Protein AF-0000000082410542 (afdb_homodimer)

Solvent-accessible surface area (backbone atoms only — not comparable to full-atom values): 35524 Å² total; per-residue (Å²): 133,80,78,77,74,71,72,78,77,50,58,41,54,54,79,38,50,44,54,66,67,39,52,53,50,19,47,65,64,25,47,67,44,37,60,67,6,55,50,92,44,52,48,86,69,91,81,57,65,38,27,36,35,45,64,76,77,90,69,87,48,39,26,37,27,37,19,44,38,51,34,60,54,48,47,59,55,29,55,73,66,73,50,50,46,46,60,18,23,29,32,39,22,56,17,42,33,24,29,33,26,37,51,20,49,50,51,32,33,34,35,39,38,40,23,10,40,78,47,33,68,57,53,21,30,31,45,41,12,33,20,52,26,22,49,70,46,63,18,16,50,55,49,56,35,80,44,66,29,53,93,75,38,56,63,81,42,64,51,53,35,36,36,29,37,19,42,27,48,56,92,62,55,32,34,28,88,56,59,50,74,59,22,32,31,33,36,28,54,38,51,56,60,40,62,30,44,38,48,38,49,43,44,29,44,44,62,71,62,56,52,55,49,82,39,75,35,77,86,72,76,41,27,46,41,59,56,68,60,32,48,29,67,69,51,35,52,61,50,54,52,44,49,76,74,34,61,55,20,28,40,31,54,28,39,68,44,0,48,42,55,36,44,28,74,48,42,38,85,45,32,20,36,47,30,42,33,60,66,49,58,55,55,59,67,58,53,49,45,30,62,74,22,49,32,52,68,70,57,48,44,35,32,26,30,70,37,36,35,35,35,39,33,28,41,58,91,32,47,68,59,47,53,49,54,38,46,77,68,73,40,58,65,50,73,34,35,36,29,34,72,36,93,43,73,83,49,70,30,32,46,77,41,86,54,44,49,97,108,133,79,77,78,73,70,72,79,77,50,57,41,52,54,80,38,50,45,54,66,67,39,52,52,50,17,46,65,65,25,47,68,45,38,60,68,6,54,51,91,44,52,46,85,68,91,83,57,64,37,28,36,34,47,65,75,75,89,68,87,48,40,25,38,27,37,19,46,37,50,34,59,54,48,47,57,56,29,55,74,65,72,51,49,47,46,58,18,22,29,34,39,21,55,15,42,33,24,30,33,26,37,52,19,47,50,52,33,33,35,34,39,39,41,25,9,40,76,46,33,69,57,52,21,30,32,45,42,11,33,18,50,25,22,49,70,48,64,18,17,50,55,49,57,36,80,43,66,29,54,92,77,38,56,62,83,41,64,50,53,36,35,37,29,36,20,43,25,48,58,92,64,54,32,33,30,89,57,60,50,76,59,22,31,30,31,35,29,55,39,50,55,60,39,64,32,45,37,49,35,48,43,42,30,45,44,62,71,63,54,52,54,50,82,39,75,34,80,85,72,76,39,28,45,43,59,56,68,59,31,47,27,68,70,49,36,51,61,52,52,51,45,48,73,73,35,61,55,20,29,39,30,56,29,38,67,44,0,50,41,55,37,43,27,73,47,42,37,86,44,31,20,35,49,30,42,33,58,68,50,58,56,54,58,67,59,53,48,45,30,63,75,22,48,31,51,67,72,56,50,43,35,33,27,28,68,36,34,35,34,36,38,33,27,40,60,92,33,48,68,59,47,54,49,54,38,46,76,68,71,40,58,65,50,76,34,35,37,29,35,73,36,93,42,71,82,47,70,30,32,46,77,42,85,54,46,50,95,107

Secondary structure (DSSP, 8-state):
------------TTTTT--HHHHHHHHHHHHHHHHHS--TTEES-TTSSSEEEE--S--SSEEEEEEEEE-TTHHHHHHHHT--SSHHHHHHHHHHHHHGGGTPEEEEEEEEEEESS--HHHHHHHHHHHHHHHHHHT-EEEEEEEEE-TTTS-TT-EEEEEEEEEEEEGGG--SGGG--TT-EEEEEE-SSSTTS-HHHHHIIIIIIS---TTSEETTTTEEHHHHHTPPPPP-HHHHHHHHHHS-EEEEEE--TTHHHHHHHTTSPTTEEEEEEGGG----HHHHHHHHHHT--HHHHHHHS-TTEEEEEEE-GGGHHHHHHHHHHTT--EEEEEEEEE-SSTTS-SEEEES--TT-/--------PPP-TTTTT--HHHHHHHHHHHHHHHHHS--TTEES-TTSSSEEEE--S--SSEEEEEEEEE-TTHHHHHHHHT--SSHHHHHHHHHHHHHGGGTPEEEEEEEEEEESS--HHHHHHHHHHHHHHHHHHT-EEEEEEEEE-BTTB-TT-EEEEEEEEEEEEGGG--SGGG--TT-EEEEEE-SSSTTS-HHHHHIIIIIIS---TTSEETTTTEEHHHHHTPPPP--HHHHHHHHHHS-EEEEEE--TTHHHHHHHTTSPTTEEEEEEGGG----HHHHHHHHHHT--HHHHHHHS-TTEEEEEEE-GGGHHHHHHHHHHTT--EEEEEEEEE-SSTTS-SEEEES--TT-

Sequence (718 aa):
MTEDSHRTAGASYAAAGVDIAAGDRAVELFAPLAKKASRPEVMGGLGGFAGLFSLKGDYKEPLLAASTDGVGTKLAVAQAMDKHDTVGLDLVAMVVDDLVVCGAEPLFLQDYIAVGRVIPERVAELVSGIAEGCIQAGCALLGGETAEHPGIMADGDYDLSATGVGVVEAEKLLGPDRVRPGDVVIAMGSSGLHSNGYSLARKVLLEIDRMNLSAHVDEFGRTLGEELLEPTKIYAKDCLALAAETDVRTFCHVTGGGLANNLARVMPKGLVAELDRGTWSPAPVFAMIAQRGRVERAEMEQTFNMGVGMVAVVAPEDVDRALAVLTARHIDCWTLGSVKKASDAAAERAFLAGDHPRFMTEDSHRTAGASYAAAGVDIAAGDRAVELFAPLAKKASRPEVMGGLGGFAGLFSLKGDYKEPLLAASTDGVGTKLAVAQAMDKHDTVGLDLVAMVVDDLVVCGAEPLFLQDYIAVGRVIPERVAELVSGIAEGCIQAGCALLGGETAEHPGIMADGDYDLSATGVGVVEAEKLLGPDRVRPGDVVIAMGSSGLHSNGYSLARKVLLEIDRMNLSAHVDEFGRTLGEELLEPTKIYAKDCLALAAETDVRTFCHVTGGGLANNLARVMPKGLVAELDRGTWSPAPVFAMIAQRGRVERAEMEQTFNMGVGMVAVVAPEDVDRALAVLTARHIDCWTLGSVKKASDAAAERAFLAGDHPRF

Organism: Rhodococcus erythropolis (NCBI:txid1833)

Foldseek 3Di:
DPPPCPVVDDDDPVNVADDVVLVVLLCVLQQVLQVLQDDPQWDDGADDPFTGGHPDDDAPAKDKDKFKDWLPCLVVLCLVVVHAQASLLLQLQVTLVVQCQFPWQWAEKEKEKEAQHRDSVNSNSNSNNVSVNSVVSVYHHRYYDYHHDHPPHDHSDMIMMMMIMTIDHPVLTAFQVQDDAFWFKKFWWWLAQRRWDVVLLCCQQCPQVNDDQQDDDPLVNHGNSCSSSRHTDRCNVLSNQLSVFFAWRGKFFAHAQADQRRVLRRHDFQKAWEFELAWAQFGVSLVSSCVRVVNDPVRSRNTGNSTTGMMTTGHPVCVVVSVVSCVVVVTDMDTTTGMHGDPDRPDRRYDYDDHHDPD/DPPPCPVVDDDDPVNVADDVPLVVLLCVLQQVLQVLQDDPQWDDGPDDPFTGGHPDDDAPAKDKDKFKDWLPCLVVLCLVVVHAQASLLLQLQVTLVVRCQFPWQWAEKEKEKEAQHRDSVNSNSNSNNVSVNSVVSVYHHRYYDYHHDHPPHDHSDMIMMMMIMTIDHPVLTAFQVQDDAFWFKKFWWWLAQRRWDVVLLCCQQCPQVVDDQQDDDPLVNHGNSCSSSRHTDRCNVLSNQLSVFFAWRGKFFAHAQADQRRVLRRHDFQKAWEFELAWAQFGVSLVSSCVRVVNDPVRSRNTGNRTTGMMTTGHPVCVVVSVVSCVVVVTDMDTTTGMHGDPDRPDRRYDYDDHHPPD

Structure (mmCIF, N/CA/C/O backbone):
data_AF-0000000082410542-model_v1
#
loop_
_entity.id
_entity.type
_entity.pdbx_description
1 polymer 'Phosphoribosylformylglycinamidine cyclo-ligase'
#
loop_
_atom_site.group_PDB
_atom_site.id
_atom_site.type_symbol
_atom_site.label_atom_id
_atom_site.label_alt_id
_atom_site.label_comp_id
_atom_site.label_asym_id
_atom_site.label_entity_id
_atom_site.label_seq_id
_atom_site.pdbx_PDB_ins_code
_atom_site.Cartn_x
_atom_site.Cartn_y
_atom_site.Cartn_z
_atom_site.occupancy
_atom_site.B_iso_or_equiv
_atom_site.auth_seq_id
_atom_site.auth_comp_id
_atom_site.auth_asym_id
_atom_site.auth_atom_id
_atom_site.pdbx_PDB_model_num
ATOM 1 N N . MET A 1 1 ? -38.719 19.484 41.094 1 28.86 1 MET A N 1
ATOM 2 C CA . MET A 1 1 ? -38.406 20.016 39.781 1 28.86 1 MET A CA 1
ATOM 3 C C . MET A 1 1 ? -36.938 19.766 39.406 1 28.86 1 MET A C 1
ATOM 5 O O . MET A 1 1 ? -36.062 20.562 39.719 1 28.86 1 MET A O 1
ATOM 9 N N . THR A 1 2 ? -36.375 18.625 39.656 1 34.03 2 THR A N 1
ATOM 10 C CA . THR A 1 2 ? -35 18.156 39.531 1 34.03 2 THR A CA 1
ATOM 11 C C . THR A 1 2 ? -34.5 18.312 38.094 1 34.03 2 THR A C 1
ATOM 13 O O . THR A 1 2 ? -35.125 17.812 37.156 1 34.03 2 THR A O 1
ATOM 16 N N . GLU A 1 3 ? -33.969 19.562 37.781 1 33.28 3 GLU A N 1
ATOM 17 C CA . GLU A 1 3 ? -33.438 19.953 36.469 1 33.28 3 GLU A CA 1
ATOM 18 C C . GLU A 1 3 ? -32.469 18.891 35.938 1 33.28 3 GLU A C 1
ATOM 20 O O . GLU A 1 3 ? -31.516 18.516 36.625 1 33.28 3 GLU A O 1
ATOM 25 N N . ASP A 1 4 ? -33 17.844 35.312 1 32.81 4 ASP A N 1
ATOM 26 C CA . ASP A 1 4 ? -32.312 16.812 34.562 1 32.81 4 ASP A CA 1
ATOM 27 C C . ASP A 1 4 ? -31.172 17.406 33.719 1 32.81 4 ASP A C 1
ATOM 29 O O . ASP A 1 4 ? -31.422 18.078 32.719 1 32.81 4 ASP A O 1
ATOM 33 N N . SER A 1 5 ? -30.266 18.078 34.344 1 33.88 5 SER A N 1
ATOM 34 C CA . SER A 1 5 ? -29.047 18.625 33.75 1 33.88 5 SER A CA 1
ATOM 35 C C . SER A 1 5 ? -28.375 17.609 32.812 1 33.88 5 SER A C 1
ATOM 37 O O . SER A 1 5 ? -27.594 16.781 33.281 1 33.88 5 SER A O 1
ATOM 39 N N . HIS A 1 6 ? -29.141 16.875 32.031 1 35.44 6 HIS A N 1
ATOM 40 C CA . HIS A 1 6 ? -28.562 16.062 30.969 1 35.44 6 HIS A CA 1
ATOM 41 C C . HIS A 1 6 ? -27.469 16.828 30.234 1 35.44 6 HIS A C 1
ATOM 43 O O . HIS A 1 6 ? -27.766 17.688 29.391 1 35.44 6 HIS A O 1
ATOM 49 N N . ARG A 1 7 ? -26.5 17.172 30.828 1 42.97 7 ARG A N 1
ATOM 50 C CA . ARG A 1 7 ? -25.328 17.75 30.188 1 42.97 7 ARG A CA 1
ATOM 51 C C . ARG A 1 7 ? -25 17.031 28.891 1 42.97 7 ARG A C 1
ATOM 53 O O . ARG A 1 7 ? -24.562 15.875 28.906 1 42.97 7 ARG A O 1
ATOM 60 N N . THR A 1 8 ? -25.703 17.094 27.766 1 48.12 8 THR A N 1
ATOM 61 C CA . THR A 1 8 ? -25.469 16.5 26.453 1 48.12 8 THR A CA 1
ATOM 62 C C . THR A 1 8 ? -23.984 16.578 26.078 1 48.12 8 THR A C 1
ATOM 64 O O . THR A 1 8 ? -23.438 17.672 25.922 1 48.12 8 THR A O 1
ATOM 67 N N . ALA A 1 9 ? -23.172 15.625 26.375 1 61.03 9 ALA A N 1
ATOM 68 C CA . ALA A 1 9 ? -21.734 15.469 26.156 1 61.03 9 ALA A CA 1
ATOM 69 C C . ALA A 1 9 ? -21.359 15.852 24.719 1 61.03 9 ALA A C 1
ATOM 71 O O . ALA A 1 9 ? -22.031 15.461 23.766 1 61.03 9 ALA A O 1
ATOM 72 N N . GLY A 1 10 ? -20.484 16.891 24.391 1 73.88 10 GLY A N 1
ATOM 73 C CA . GLY A 1 10 ? -19.953 17.344 23.125 1 73.88 10 GLY A CA 1
ATOM 74 C C . GLY A 1 10 ? -19.469 16.219 22.234 1 73.88 10 GLY A C 1
ATOM 75 O O . GLY A 1 10 ? -19.203 15.109 22.719 1 73.88 10 GLY A O 1
ATOM 76 N N . ALA A 1 11 ? -19.5 16.422 20.828 1 82.31 11 ALA A N 1
ATOM 77 C CA . ALA A 1 11 ? -19.047 15.438 19.859 1 82.31 11 ALA A CA 1
ATOM 78 C C . ALA A 1 11 ? -17.562 15.125 20.031 1 82.31 11 ALA A C 1
ATOM 80 O O . ALA A 1 11 ? -16.797 15.969 20.484 1 82.31 11 ALA A O 1
ATOM 81 N N . SER A 1 12 ? -17.25 13.859 19.938 1 80.12 12 SER A N 1
ATOM 82 C CA . SER A 1 12 ? -15.859 13.406 20.031 1 80.12 12 SER A CA 1
ATOM 83 C C . SER A 1 12 ? -15.523 12.43 18.906 1 80.12 12 SER A C 1
ATOM 85 O O . SER A 1 12 ? -16.422 11.867 18.281 1 80.12 12 SER A O 1
ATOM 87 N N . TYR A 1 13 ? -14.25 12.359 18.703 1 81.06 13 TYR A N 1
ATOM 88 C CA . TYR A 1 13 ? -13.75 11.43 17.703 1 81.06 13 TYR A CA 1
ATOM 89 C C . TYR A 1 13 ? -14.172 10 18.016 1 81.06 13 TYR A C 1
ATOM 91 O O . TYR A 1 13 ? -14.57 9.258 17.109 1 81.06 13 TYR A O 1
ATOM 99 N N . ALA A 1 14 ? -14.109 9.586 19.203 1 78.75 14 ALA A N 1
ATOM 100 C CA . ALA A 1 14 ? -14.547 8.266 19.656 1 78.75 14 ALA A CA 1
ATOM 101 C C . ALA A 1 14 ? -16.031 8.062 19.375 1 78.75 14 ALA A C 1
ATOM 103 O O . ALA A 1 14 ? -16.438 7.035 18.844 1 78.75 14 ALA A O 1
ATOM 104 N N . ALA A 1 15 ? -16.75 9.094 19.703 1 78.19 15 ALA A N 1
ATOM 105 C CA . ALA A 1 15 ? -18.188 9.016 19.484 1 78.19 15 ALA A CA 1
ATOM 106 C C . ALA A 1 15 ? -18.531 9 18 1 78.19 15 ALA A C 1
ATOM 108 O O . ALA A 1 15 ? -19.609 8.539 17.609 1 78.19 15 ALA A O 1
ATOM 109 N N . ALA A 1 16 ? -17.562 9.461 17.297 1 80.5 16 ALA A N 1
ATOM 110 C CA . ALA A 1 16 ? -17.766 9.477 15.859 1 80.5 16 ALA A CA 1
ATOM 111 C C . ALA A 1 16 ? -17.312 8.156 15.234 1 80.5 16 ALA A C 1
ATOM 113 O O . ALA A 1 16 ? -17.359 7.996 14.008 1 80.5 16 ALA A O 1
ATOM 114 N N . GLY A 1 17 ? -16.859 7.234 16.016 1 79 17 GLY A N 1
ATOM 115 C CA . GLY A 1 17 ? -16.656 5.883 15.516 1 79 17 GLY A CA 1
ATOM 116 C C . GLY A 1 17 ? -15.188 5.484 15.461 1 79 17 GLY A C 1
ATOM 117 O O . GLY A 1 17 ? -14.859 4.363 15.07 1 79 17 GLY A O 1
ATOM 118 N N . VAL A 1 18 ? -14.336 6.367 15.789 1 80.38 18 VAL A N 1
ATOM 119 C CA . VAL A 1 18 ? -12.914 6.039 15.75 1 80.38 18 VAL A CA 1
ATOM 120 C C . VAL A 1 18 ? -12.391 5.809 17.172 1 80.38 18 VAL A C 1
ATOM 122 O O . VAL A 1 18 ? -12.5 6.691 18.016 1 80.38 18 VAL A O 1
ATOM 125 N N . ASP A 1 19 ? -11.875 4.641 17.406 1 80.62 19 ASP A N 1
ATOM 126 C CA . ASP A 1 19 ? -11.422 4.254 18.734 1 80.62 19 ASP A CA 1
ATOM 127 C C . ASP A 1 19 ? -9.898 4.23 18.812 1 80.62 19 ASP A C 1
ATOM 129 O O . ASP A 1 19 ? -9.273 3.195 18.562 1 80.62 19 ASP A O 1
ATOM 133 N N . ILE A 1 20 ? -9.344 5.301 19.156 1 78.75 20 ILE A N 1
ATOM 134 C CA . ILE A 1 20 ? -7.895 5.461 19.219 1 78.75 20 ILE A CA 1
ATOM 135 C C . ILE A 1 20 ? -7.309 4.461 20.219 1 78.75 20 ILE A C 1
ATOM 137 O O . ILE A 1 20 ? -6.266 3.859 19.969 1 78.75 20 ILE A O 1
ATOM 141 N N . ALA A 1 21 ? -8.023 4.23 21.328 1 81.19 21 ALA A N 1
ATOM 142 C CA . ALA A 1 21 ? -7.555 3.299 22.344 1 81.19 21 ALA A CA 1
ATOM 143 C C . ALA A 1 21 ? -7.492 1.874 21.797 1 81.19 21 ALA A C 1
ATOM 145 O O . ALA A 1 21 ? -6.562 1.125 22.109 1 81.19 21 ALA A O 1
ATOM 146 N N . ALA A 1 22 ? -8.469 1.545 21.094 1 86.5 22 ALA A N 1
ATOM 147 C CA . ALA A 1 22 ? -8.477 0.222 20.469 1 86.5 22 ALA A CA 1
ATOM 148 C C . ALA A 1 22 ? -7.305 0.068 19.5 1 86.5 22 ALA A C 1
ATOM 150 O O . ALA A 1 22 ? -6.691 -0.998 19.422 1 86.5 22 ALA A O 1
ATOM 151 N N . GLY A 1 23 ? -7.016 1.086 18.781 1 85.62 23 GLY A N 1
ATOM 152 C CA . GLY A 1 23 ? -5.863 1.079 17.891 1 85.62 23 GLY A CA 1
ATOM 153 C C . GLY A 1 23 ? -4.547 0.885 18.625 1 85.62 23 GLY A C 1
ATOM 154 O O . GLY A 1 23 ? -3.707 0.089 18.203 1 85.62 23 GLY A O 1
ATOM 155 N N . ASP A 1 24 ? -4.465 1.537 19.719 1 84.88 24 ASP A N 1
ATOM 156 C CA . ASP A 1 24 ? -3.262 1.414 20.531 1 84.88 24 ASP A CA 1
ATOM 157 C C . ASP A 1 24 ? -3.123 0.002 21.094 1 84.88 24 ASP A C 1
ATOM 159 O O . ASP A 1 24 ? -2.023 -0.554 21.125 1 84.88 24 ASP A O 1
ATOM 163 N N . ARG A 1 25 ? -4.184 -0.486 21.516 1 89.81 25 ARG A N 1
ATOM 164 C CA . ARG A 1 25 ? -4.188 -1.848 22.031 1 89.81 25 ARG A CA 1
ATOM 165 C C . ARG A 1 25 ? -3.795 -2.852 20.953 1 89.81 25 ARG A C 1
ATOM 167 O O . ARG A 1 25 ? -3.068 -3.811 21.219 1 89.81 25 ARG A O 1
ATOM 174 N N . ALA A 1 26 ? -4.273 -2.639 19.797 1 90.62 26 ALA A N 1
ATOM 175 C CA . ALA A 1 26 ? -3.891 -3.502 18.688 1 90.62 26 ALA A CA 1
ATOM 176 C C . ALA A 1 26 ? -2.379 -3.494 18.484 1 90.62 26 ALA A C 1
ATOM 178 O O . ALA A 1 26 ? -1.762 -4.551 18.328 1 90.62 26 ALA A O 1
ATOM 179 N N . VAL A 1 27 ? -1.788 -2.373 18.516 1 88.38 27 VAL A N 1
ATOM 180 C CA . VAL A 1 27 ? -0.349 -2.23 18.328 1 88.38 27 VAL A CA 1
ATOM 181 C C . VAL A 1 27 ? 0.399 -2.996 19.406 1 88.38 27 VAL A C 1
ATOM 183 O O . VAL A 1 27 ? 1.383 -3.686 19.125 1 88.38 27 VAL A O 1
ATOM 186 N N . GLU A 1 28 ? -0.042 -2.91 20.562 1 91.25 28 GLU A N 1
ATOM 187 C CA . GLU A 1 28 ? 0.579 -3.623 21.672 1 91.25 28 GLU A CA 1
ATOM 188 C C . GLU A 1 28 ? 0.531 -5.133 21.453 1 91.25 28 GLU A C 1
ATOM 190 O O . GLU A 1 28 ? 1.488 -5.844 21.766 1 91.25 28 GLU A O 1
ATOM 195 N N . LEU A 1 29 ? -0.553 -5.535 20.969 1 92.19 29 LEU A N 1
ATOM 196 C CA . LEU A 1 29 ? -0.755 -6.969 20.797 1 92.19 29 LEU A CA 1
ATOM 197 C C . LEU A 1 29 ? 0.123 -7.508 19.672 1 92.19 29 LEU A C 1
ATOM 199 O O . LEU A 1 29 ? 0.689 -8.594 19.781 1 92.19 29 LEU A O 1
ATOM 203 N N . PHE A 1 30 ? 0.296 -6.73 18.609 1 91.62 30 PHE A N 1
ATOM 204 C CA . PHE A 1 30 ? 0.967 -7.34 17.469 1 91.62 30 PHE A CA 1
ATOM 205 C C . PHE A 1 30 ? 2.428 -6.91 17.406 1 91.62 30 PHE A C 1
ATOM 207 O O . PHE A 1 30 ? 3.213 -7.465 16.641 1 91.62 30 PHE A O 1
ATOM 214 N N . ALA A 1 31 ? 2.812 -5.957 18.203 1 90.06 31 ALA A N 1
ATOM 215 C CA . ALA A 1 31 ? 4.164 -5.41 18.125 1 90.06 31 ALA A CA 1
ATOM 216 C C . ALA A 1 31 ? 5.211 -6.516 18.266 1 90.06 31 ALA A C 1
ATOM 218 O O . ALA A 1 31 ? 6.168 -6.566 17.484 1 90.06 31 ALA A O 1
ATOM 219 N N . PRO A 1 32 ? 5.07 -7.453 19.188 1 91.06 32 PRO A N 1
ATOM 220 C CA . PRO A 1 32 ? 6.066 -8.523 19.297 1 91.06 32 PRO A CA 1
ATOM 221 C C . PRO A 1 32 ? 6.102 -9.422 18.062 1 91.06 32 PRO A C 1
ATOM 223 O O . PRO A 1 32 ? 7.16 -9.945 17.703 1 91.06 32 PRO A O 1
ATOM 226 N N . LEU A 1 33 ? 4.988 -9.594 17.5 1 88.19 33 LEU A N 1
ATOM 227 C CA . LEU A 1 33 ? 4.895 -10.43 16.312 1 88.19 33 LEU A CA 1
ATOM 228 C C . LEU A 1 33 ? 5.57 -9.758 15.125 1 88.19 33 LEU A C 1
ATOM 230 O O . LEU A 1 33 ? 6.309 -10.398 14.375 1 88.19 33 LEU A O 1
ATOM 234 N N . ALA A 1 34 ? 5.293 -8.508 15 1 87.62 34 ALA A N 1
ATOM 235 C CA . ALA A 1 34 ? 5.895 -7.727 13.922 1 87.62 34 ALA A CA 1
ATOM 236 C C . ALA A 1 34 ? 7.41 -7.66 14.07 1 87.62 34 ALA A C 1
ATOM 238 O O . ALA A 1 34 ? 8.141 -7.68 13.078 1 87.62 34 ALA A O 1
ATOM 239 N N . LYS A 1 35 ? 7.852 -7.66 15.258 1 91.31 35 LYS A N 1
ATOM 240 C CA . LYS A 1 35 ? 9.281 -7.547 15.539 1 91.31 35 LYS A CA 1
ATOM 241 C C . LYS A 1 35 ? 10.023 -8.797 15.086 1 91.31 35 LYS A C 1
ATOM 243 O O . LYS A 1 35 ? 11.203 -8.734 14.742 1 91.31 35 LYS A O 1
ATOM 248 N N . LYS A 1 36 ? 9.328 -9.859 15.094 1 94.31 36 LYS A N 1
ATOM 249 C CA . LYS A 1 36 ? 9.945 -11.109 14.648 1 94.31 36 LYS A CA 1
ATOM 250 C C . LYS A 1 36 ? 10.25 -11.07 13.156 1 94.31 36 LYS A C 1
ATOM 252 O O . LYS A 1 36 ? 11.188 -11.719 12.688 1 94.31 36 LYS A O 1
ATOM 257 N N . ALA A 1 37 ? 9.414 -10.383 12.469 1 96.19 37 ALA A N 1
ATOM 258 C CA . ALA A 1 37 ? 9.594 -10.258 11.031 1 96.19 37 ALA A CA 1
ATOM 259 C C . ALA A 1 37 ? 10.516 -9.094 10.688 1 96.19 37 ALA A C 1
ATOM 261 O O . ALA A 1 37 ? 10.078 -8.094 10.109 1 96.19 37 ALA A O 1
ATOM 262 N N . SER A 1 38 ? 11.75 -9.203 11.102 1 96.25 38 SER A N 1
ATOM 263 C CA . SER A 1 38 ? 12.734 -8.141 10.898 1 96.25 38 SER A CA 1
ATOM 264 C C . SER A 1 38 ? 13.977 -8.672 10.195 1 96.25 38 SER A C 1
ATOM 266 O O . SER A 1 38 ? 14.055 -9.852 9.859 1 96.25 38 SER A O 1
ATOM 268 N N . ARG A 1 39 ? 14.797 -7.77 9.797 1 96.06 39 ARG A N 1
ATOM 269 C CA . ARG A 1 39 ? 16.125 -8 9.227 1 96.06 39 ARG A CA 1
ATOM 270 C C . ARG A 1 39 ? 17.156 -7.059 9.844 1 96.06 39 ARG A C 1
ATOM 272 O O . ARG A 1 39 ? 16.797 -6.008 10.383 1 96.06 39 ARG A O 1
ATOM 279 N N . PRO A 1 40 ? 18.406 -7.43 9.812 1 95.56 40 PRO A N 1
ATOM 280 C CA . PRO A 1 40 ? 19.453 -6.57 10.391 1 95.56 40 PRO A CA 1
ATOM 281 C C . PRO A 1 40 ? 19.5 -5.188 9.75 1 95.56 40 PRO A C 1
ATOM 283 O O . PRO A 1 40 ? 19.969 -4.227 10.367 1 95.56 40 PRO A O 1
ATOM 286 N N . GLU A 1 41 ? 18.969 -5.074 8.516 1 97 41 GLU A N 1
ATOM 287 C CA . GLU A 1 41 ? 19.031 -3.826 7.758 1 97 41 GLU A CA 1
ATOM 288 C C . GLU A 1 41 ? 17.969 -2.846 8.219 1 97 41 GLU A C 1
ATOM 290 O O . GLU A 1 41 ? 18.016 -1.662 7.875 1 97 41 GLU A O 1
ATOM 295 N N . VAL A 1 42 ? 16.984 -3.346 8.969 1 96.75 42 VAL A N 1
ATOM 296 C CA . VAL A 1 42 ? 15.922 -2.475 9.469 1 96.75 42 VAL A CA 1
ATOM 297 C C . VAL A 1 42 ? 16.484 -1.55 10.547 1 96.75 42 VAL A C 1
ATOM 299 O O . VAL A 1 42 ? 17.203 -1.996 11.445 1 96.75 42 VAL A O 1
ATOM 302 N N . MET A 1 43 ? 16.172 -0.263 10.359 1 93.62 43 MET A N 1
ATOM 303 C CA . MET A 1 43 ? 16.625 0.717 11.344 1 93.62 43 MET A CA 1
ATOM 304 C C . MET A 1 43 ? 15.453 1.271 12.141 1 93.62 43 MET A C 1
ATOM 306 O O . MET A 1 43 ? 14.398 1.576 11.578 1 93.62 43 MET A O 1
ATOM 310 N N . GLY A 1 44 ? 15.695 1.472 13.367 1 80.44 44 GLY A N 1
ATOM 311 C CA . GLY A 1 44 ? 14.68 2.057 14.219 1 80.44 44 GLY A CA 1
ATOM 312 C C . GLY A 1 44 ? 13.555 1.092 14.562 1 80.44 44 GLY A C 1
ATOM 313 O O . GLY A 1 44 ? 13.734 -0.126 14.484 1 80.44 44 GLY A O 1
ATOM 314 N N . GLY A 1 45 ? 12.508 1.526 15.109 1 67.25 45 GLY A N 1
ATOM 315 C CA . GLY A 1 45 ? 11.375 0.721 15.547 1 67.25 45 GLY A CA 1
ATOM 316 C C . GLY A 1 45 ? 10.047 1.212 15.008 1 67.25 45 GLY A C 1
ATOM 317 O O . GLY A 1 45 ? 10.008 2.088 14.141 1 67.25 45 GLY A O 1
ATOM 318 N N . LEU A 1 46 ? 9.016 0.637 15.484 1 60.81 46 LEU A N 1
ATOM 319 C CA . LEU A 1 46 ? 7.633 0.963 15.164 1 60.81 46 LEU A CA 1
ATOM 320 C C . LEU A 1 46 ? 7.254 2.332 15.719 1 60.81 46 LEU A C 1
ATOM 322 O O . LEU A 1 46 ? 7.691 2.705 16.812 1 60.81 46 LEU A O 1
ATOM 326 N N . GLY A 1 47 ? 6.617 3.199 14.867 1 61.38 47 GLY A N 1
ATOM 327 C CA . GLY A 1 47 ? 6.047 4.418 15.414 1 61.38 47 GLY A CA 1
ATOM 328 C C . GLY A 1 47 ? 6.527 5.672 14.711 1 61.38 47 GLY A C 1
ATOM 329 O O . GLY A 1 47 ? 5.934 6.742 14.859 1 61.38 47 GLY A O 1
ATOM 330 N N . GLY A 1 48 ? 7.613 5.527 14 1 78.5 48 GLY A N 1
ATOM 331 C CA . GLY A 1 48 ? 8.039 6.699 13.258 1 78.5 48 GLY A CA 1
ATOM 332 C C . GLY A 1 48 ? 7.164 6.992 12.047 1 78.5 48 GLY A C 1
ATOM 333 O O . GLY A 1 48 ? 6.172 6.301 11.82 1 78.5 48 GLY A O 1
ATOM 334 N N . PHE A 1 49 ? 7.398 8.133 11.5 1 92.62 49 PHE A N 1
ATOM 335 C CA . PHE A 1 49 ? 6.605 8.547 10.352 1 92.62 49 PHE A CA 1
ATOM 336 C C . PHE A 1 49 ? 6.898 7.656 9.148 1 92.62 49 PHE A C 1
ATOM 338 O O . PHE A 1 49 ? 6.062 7.52 8.25 1 92.62 49 PHE A O 1
ATOM 345 N N . ALA A 1 50 ? 8.109 7.074 9.133 1 95.44 50 ALA A N 1
ATOM 346 C CA . ALA A 1 50 ? 8.531 6.172 8.062 1 95.44 50 ALA A CA 1
ATOM 347 C C . ALA A 1 50 ? 9.406 5.043 8.609 1 95.44 50 ALA A C 1
ATOM 349 O O . ALA A 1 50 ? 10.133 5.23 9.586 1 95.44 50 ALA A O 1
ATOM 350 N N . GLY A 1 51 ? 9.195 3.832 8.031 1 96.19 51 GLY A N 1
ATOM 351 C CA . GLY A 1 51 ? 10.164 2.783 8.281 1 96.19 51 GLY A CA 1
ATOM 352 C C . GLY A 1 51 ? 11.461 2.982 7.516 1 96.19 51 GLY A C 1
ATOM 353 O O . GLY A 1 51 ? 11.461 3.479 6.387 1 96.19 51 GLY A O 1
ATOM 354 N N . LEU A 1 52 ? 12.602 2.617 8.133 1 97.75 52 LEU A N 1
ATOM 355 C CA . LEU A 1 52 ? 13.906 2.799 7.512 1 97.75 52 LEU A CA 1
ATOM 356 C C . LEU A 1 52 ? 14.594 1.455 7.281 1 97.75 52 LEU A C 1
ATOM 358 O O . LEU A 1 52 ? 14.508 0.558 8.125 1 97.75 52 LEU A O 1
ATOM 362 N N . PHE A 1 53 ? 15.172 1.312 6.129 1 98 53 PHE A N 1
ATOM 363 C CA . PHE A 1 53 ? 15.875 0.103 5.727 1 98 53 PHE A CA 1
ATOM 364 C C . PHE A 1 53 ? 17.203 0.448 5.059 1 98 53 PHE A C 1
ATOM 366 O O . PHE A 1 53 ? 17.234 1.139 4.039 1 98 53 PHE A O 1
ATOM 373 N N . SER A 1 54 ? 18.297 -0.028 5.621 1 97.56 54 SER A N 1
ATOM 374 C CA . SER A 1 54 ? 19.625 0.231 5.062 1 97.56 54 SER A CA 1
ATOM 375 C C . SER A 1 54 ? 19.906 -0.678 3.873 1 97.56 54 SER A C 1
ATOM 377 O O . SER A 1 54 ? 19.938 -1.902 4.016 1 97.56 54 SER A O 1
ATOM 379 N N . LEU A 1 55 ? 20.016 -0.047 2.748 1 96.12 55 LEU A N 1
ATOM 380 C CA . LEU A 1 55 ? 20.391 -0.846 1.586 1 96.12 55 LEU A CA 1
ATOM 381 C C . LEU A 1 55 ? 21.875 -1.16 1.596 1 96.12 55 LEU A C 1
ATOM 383 O O . LEU A 1 55 ? 22.688 -0.346 1.151 1 96.12 55 LEU A O 1
ATOM 387 N N . LYS A 1 56 ? 22.203 -2.203 2.152 1 86.81 56 LYS A N 1
ATOM 388 C CA . LYS A 1 56 ? 23.594 -2.623 2.264 1 86.81 56 LYS A CA 1
ATOM 389 C C . LYS A 1 56 ? 23.969 -3.572 1.131 1 86.81 56 LYS A C 1
ATOM 391 O O . LYS A 1 56 ? 23.109 -4.262 0.577 1 86.81 56 LYS A O 1
ATOM 396 N N . GLY A 1 57 ? 25.188 -3.51 0.754 1 80.12 57 GLY A N 1
ATOM 397 C CA . GLY A 1 57 ? 25.672 -4.43 -0.26 1 80.12 57 GLY A CA 1
ATOM 398 C C . GLY A 1 57 ? 26.562 -3.764 -1.286 1 80.12 57 GLY A C 1
ATOM 399 O O . GLY A 1 57 ? 26.734 -2.541 -1.278 1 80.12 57 GLY A O 1
ATOM 400 N N . ASP A 1 58 ? 27.172 -4.609 -2.057 1 85.81 58 ASP A N 1
ATOM 401 C CA . ASP A 1 58 ? 28.078 -4.129 -3.094 1 85.81 58 ASP A CA 1
ATOM 402 C C . ASP A 1 58 ? 27.375 -4.039 -4.445 1 85.81 58 ASP A C 1
ATOM 404 O O . ASP A 1 58 ? 27.844 -4.617 -5.43 1 85.81 58 ASP A O 1
ATOM 408 N N . TYR A 1 59 ? 26.25 -3.262 -4.406 1 91.38 59 TYR A N 1
ATOM 409 C CA . TYR A 1 59 ? 25.516 -3.115 -5.656 1 91.38 59 TYR A CA 1
ATOM 410 C C . TYR A 1 59 ? 26.234 -2.156 -6.602 1 91.38 59 TYR A C 1
ATOM 412 O O . TYR A 1 59 ? 26.719 -1.1 -6.18 1 91.38 59 TYR A O 1
ATOM 420 N N . LYS A 1 60 ? 26.344 -2.602 -7.809 1 93.12 60 LYS A N 1
ATOM 421 C CA . LYS A 1 60 ? 26.875 -1.716 -8.844 1 93.12 60 LYS A CA 1
ATOM 422 C C . LYS A 1 60 ? 25.766 -0.876 -9.469 1 93.12 60 LYS A C 1
ATOM 424 O O . LYS A 1 60 ? 25.891 0.347 -9.57 1 93.12 60 LYS A O 1
ATOM 429 N N . GLU A 1 61 ? 24.672 -1.489 -9.898 1 94.94 61 GLU A N 1
ATOM 430 C CA . GLU A 1 61 ? 23.5 -0.844 -10.477 1 94.94 61 GLU A CA 1
ATOM 431 C C . GLU A 1 61 ? 22.203 -1.444 -9.93 1 94.94 61 GLU A C 1
ATOM 433 O O . GLU A 1 61 ? 21.469 -2.107 -10.656 1 94.94 61 GLU A O 1
ATOM 438 N N . PRO A 1 62 ? 21.906 -1.036 -8.648 1 96.75 62 PRO A N 1
ATOM 439 C CA . PRO A 1 62 ? 20.719 -1.623 -8.023 1 96.75 62 PRO A CA 1
ATOM 440 C C . PRO A 1 62 ? 19.422 -1.122 -8.641 1 96.75 62 PRO A C 1
ATOM 442 O O . PRO A 1 62 ? 19.25 0.082 -8.852 1 96.75 62 PRO A O 1
ATOM 445 N N . LEU A 1 63 ? 18.562 -2.033 -9.008 1 97.44 63 LEU A N 1
ATOM 446 C CA . LEU A 1 63 ? 17.188 -1.748 -9.414 1 97.44 63 LEU A CA 1
ATOM 447 C C . LEU A 1 63 ? 16.219 -2.109 -8.305 1 97.44 63 LEU A C 1
ATOM 449 O O . LEU A 1 63 ? 16.188 -3.254 -7.844 1 97.44 63 LEU A O 1
ATOM 453 N N . LEU A 1 64 ? 15.484 -1.09 -7.82 1 98.25 64 LEU A N 1
ATOM 454 C CA . LEU A 1 64 ? 14.391 -1.378 -6.898 1 98.25 64 LEU A CA 1
ATOM 455 C C . LEU A 1 64 ? 13.172 -1.901 -7.648 1 98.25 64 LEU A C 1
ATOM 457 O O . LEU A 1 64 ? 12.844 -1.407 -8.727 1 98.25 64 LEU A O 1
ATOM 461 N N . ALA A 1 65 ? 12.617 -2.967 -7.164 1 98.25 65 ALA A N 1
ATOM 462 C CA . ALA A 1 65 ? 11.359 -3.512 -7.656 1 98.25 65 ALA A CA 1
ATOM 463 C C . ALA A 1 65 ? 10.242 -3.336 -6.629 1 98.25 65 ALA A C 1
ATOM 465 O O . ALA A 1 65 ? 10.461 -3.525 -5.43 1 98.25 65 ALA A O 1
ATOM 466 N N . ALA A 1 66 ? 9.055 -2.896 -7.055 1 98.31 66 ALA A N 1
ATOM 467 C CA . ALA A 1 66 ? 7.938 -2.701 -6.137 1 98.31 66 ALA A CA 1
ATOM 468 C C . ALA A 1 66 ? 6.656 -3.32 -6.691 1 98.31 66 ALA A C 1
ATOM 470 O O . ALA A 1 66 ? 6.395 -3.246 -7.895 1 98.31 66 ALA A O 1
ATOM 471 N N . SER A 1 67 ? 5.91 -3.961 -5.852 1 97.94 67 SER A N 1
ATOM 472 C CA . SER A 1 67 ? 4.629 -4.566 -6.195 1 97.94 67 SER A CA 1
ATOM 473 C C . SER A 1 67 ? 3.596 -4.332 -5.098 1 97.94 67 SER A C 1
ATOM 475 O O . SER A 1 67 ? 3.924 -4.375 -3.908 1 97.94 67 SER A O 1
ATOM 477 N N . THR A 1 68 ? 2.385 -4.02 -5.504 1 98.12 68 THR A N 1
ATOM 478 C CA . THR A 1 68 ? 1.26 -3.816 -4.598 1 98.12 68 THR A CA 1
ATOM 479 C C . THR A 1 68 ? 0.11 -4.758 -4.949 1 98.12 68 THR A C 1
ATOM 481 O O . THR A 1 68 ? -0.184 -4.977 -6.125 1 98.12 68 THR A O 1
ATOM 484 N N . ASP A 1 69 ? -0.461 -5.332 -3.934 1 97.81 69 ASP A N 1
ATOM 485 C CA . ASP A 1 69 ? -1.605 -6.211 -4.152 1 97.81 69 ASP A CA 1
ATOM 486 C C . ASP A 1 69 ? -2.449 -6.344 -2.887 1 97.81 69 ASP A C 1
ATOM 488 O O . ASP A 1 69 ? -2.094 -5.801 -1.839 1 97.81 69 ASP A O 1
ATOM 492 N N . GLY A 1 70 ? -3.582 -6.953 -3 1 97.75 70 GLY A N 1
ATOM 493 C CA . GLY A 1 70 ? -4.469 -7.32 -1.906 1 97.75 70 GLY A CA 1
ATOM 494 C C . GLY A 1 70 ? -4.805 -8.797 -1.88 1 97.75 70 GLY A C 1
ATOM 495 O O . GLY A 1 70 ? -4.312 -9.562 -2.711 1 97.75 70 GLY A O 1
ATOM 496 N N . VAL A 1 71 ? -5.641 -9.156 -0.899 1 97.69 71 VAL A N 1
ATOM 497 C CA . VAL A 1 71 ? -6.047 -10.547 -0.77 1 97.69 71 VAL A CA 1
ATOM 498 C C . VAL A 1 71 ? -7.285 -10.812 -1.625 1 97.69 71 VAL A C 1
ATOM 500 O O . VAL A 1 71 ? -7.457 -11.906 -2.162 1 97.69 71 VAL A O 1
ATOM 503 N N . GLY A 1 72 ? -8.172 -9.812 -1.743 1 95.06 72 GLY A N 1
ATOM 504 C CA . GLY A 1 72 ? -9.398 -9.953 -2.51 1 95.06 72 GLY A CA 1
ATOM 505 C C . GLY A 1 72 ? -10.523 -10.578 -1.715 1 95.06 72 GLY A C 1
ATOM 506 O O . GLY A 1 72 ? -10.555 -10.484 -0.486 1 95.06 72 GLY A O 1
ATOM 507 N N . THR A 1 73 ? -11.445 -11.219 -2.396 1 95.38 73 THR A N 1
ATOM 508 C CA . THR A 1 73 ? -12.703 -11.609 -1.777 1 95.38 73 THR A CA 1
ATOM 509 C C . THR A 1 73 ? -12.547 -12.922 -1.015 1 95.38 73 THR A C 1
ATOM 511 O O . THR A 1 73 ? -13.492 -13.406 -0.39 1 95.38 73 THR A O 1
ATOM 514 N N . LYS A 1 74 ? -11.336 -13.531 -1.046 1 97.56 74 LYS A N 1
ATOM 515 C CA . LYS A 1 74 ? -11.031 -14.602 -0.103 1 97.56 74 LYS A CA 1
ATOM 516 C C . LYS A 1 74 ? -11.297 -14.164 1.334 1 97.56 74 LYS A C 1
ATOM 518 O O . LYS A 1 74 ? -11.664 -14.977 2.182 1 97.56 74 LYS A O 1
ATOM 523 N N . LEU A 1 75 ? -11.234 -12.891 1.616 1 97.31 75 LEU A N 1
ATOM 524 C CA . LEU A 1 75 ? -11.445 -12.328 2.945 1 97.31 75 LEU A CA 1
ATOM 525 C C . LEU A 1 75 ? -12.875 -12.562 3.418 1 97.31 75 LEU A C 1
ATOM 527 O O . LEU A 1 75 ? -13.117 -12.68 4.621 1 97.31 75 LEU A O 1
ATOM 531 N N . ALA A 1 76 ? -13.789 -12.602 2.457 1 96.12 76 ALA A N 1
ATOM 532 C CA . ALA A 1 76 ? -15.18 -12.859 2.83 1 96.12 76 ALA A CA 1
ATOM 533 C C . ALA A 1 76 ? -15.32 -14.234 3.486 1 96.12 76 ALA A C 1
ATOM 535 O O . ALA A 1 76 ? -16.125 -14.406 4.406 1 96.12 76 ALA A O 1
ATOM 536 N N . VAL A 1 77 ? -14.562 -15.203 2.988 1 97.62 77 VAL A N 1
ATOM 537 C CA . VAL A 1 77 ? -14.586 -16.547 3.57 1 97.62 77 VAL A CA 1
ATOM 538 C C . VAL A 1 77 ? -13.977 -16.516 4.969 1 97.62 77 VAL A C 1
ATOM 540 O O . VAL A 1 77 ? -14.523 -17.094 5.906 1 97.62 77 VAL A O 1
ATOM 543 N N . ALA A 1 78 ? -12.82 -15.844 5.137 1 97.94 78 ALA A N 1
ATOM 544 C CA . ALA A 1 78 ? -12.172 -15.711 6.438 1 97.94 78 ALA A CA 1
ATOM 545 C C . ALA A 1 78 ? -13.109 -15.055 7.453 1 97.94 78 ALA A C 1
ATOM 547 O O . ALA A 1 78 ? -13.195 -15.492 8.602 1 97.94 78 ALA A O 1
ATOM 548 N N . GLN A 1 79 ? -13.766 -14.023 7.027 1 96.25 79 GLN A N 1
ATOM 549 C CA . GLN A 1 79 ? -14.695 -13.305 7.891 1 96.25 79 GLN A CA 1
ATOM 550 C C . GLN A 1 79 ? -15.883 -14.188 8.281 1 96.25 79 GLN A C 1
ATOM 552 O O . GLN A 1 79 ? -16.281 -14.211 9.453 1 96.25 79 GLN A O 1
ATOM 557 N N . ALA A 1 80 ? -16.391 -14.914 7.312 1 96.06 80 ALA A N 1
ATOM 558 C CA . ALA A 1 80 ? -17.516 -15.797 7.582 1 96.06 80 ALA A CA 1
ATOM 559 C C . ALA A 1 80 ? -17.125 -16.891 8.578 1 96.06 80 ALA A C 1
ATOM 561 O O . ALA A 1 80 ? -17.953 -17.312 9.391 1 96.06 80 ALA A O 1
ATOM 562 N N . MET A 1 81 ? -15.922 -17.312 8.539 1 97.38 81 MET A N 1
ATOM 563 C CA . MET A 1 81 ? -15.445 -18.391 9.391 1 97.38 81 MET A CA 1
ATOM 564 C C . MET A 1 81 ? -14.852 -17.859 10.688 1 97.38 81 MET A C 1
ATOM 566 O O . MET A 1 81 ? -14.516 -18.625 11.594 1 97.38 81 MET A O 1
ATOM 570 N N . ASP A 1 82 ? -14.68 -16.594 10.812 1 96.69 82 ASP A N 1
ATOM 571 C CA . ASP A 1 82 ? -14.008 -15.922 11.922 1 96.69 82 ASP A CA 1
ATOM 572 C C . ASP A 1 82 ? -12.602 -16.484 12.125 1 96.69 82 ASP A C 1
ATOM 574 O O . ASP A 1 82 ? -12.25 -16.875 13.242 1 96.69 82 ASP A O 1
ATOM 578 N N . LYS A 1 83 ? -11.914 -16.672 11.094 1 97.5 83 LYS A N 1
ATOM 579 C CA . LYS A 1 83 ? -10.523 -17.109 11.047 1 97.5 83 LYS A CA 1
ATOM 580 C C . LYS A 1 83 ? -9.664 -16.125 10.266 1 97.5 83 LYS A C 1
ATOM 582 O O . LYS A 1 83 ? -9.812 -15.992 9.055 1 97.5 83 LYS A O 1
ATOM 587 N N . HIS A 1 84 ? -8.727 -15.508 10.938 1 97.69 84 HIS A N 1
ATOM 588 C CA . HIS A 1 84 ? -8.086 -14.336 10.352 1 97.69 84 HIS A CA 1
ATOM 589 C C . HIS A 1 84 ? -6.57 -14.492 10.336 1 97.69 84 HIS A C 1
ATOM 591 O O . HIS A 1 84 ? -5.863 -13.656 9.758 1 97.69 84 HIS A O 1
ATOM 597 N N . ASP A 1 85 ? -5.969 -15.523 10.75 1 97 85 ASP A N 1
ATOM 598 C CA . ASP A 1 85 ? -4.543 -15.633 11.039 1 97 85 ASP A CA 1
ATOM 599 C C . ASP A 1 85 ? -3.76 -16.062 9.805 1 97 85 ASP A C 1
ATOM 601 O O . ASP A 1 85 ? -2.533 -15.945 9.773 1 97 85 ASP A O 1
ATOM 605 N N . THR A 1 86 ? -4.461 -16.484 8.727 1 97.88 86 THR A N 1
ATOM 606 C CA . THR A 1 86 ? -3.689 -17.016 7.613 1 97.88 86 THR A CA 1
ATOM 607 C C . THR A 1 86 ? -3.785 -16.109 6.391 1 97.88 86 THR A C 1
ATOM 609 O O . THR A 1 86 ? -2.975 -16.219 5.469 1 97.88 86 THR A O 1
ATOM 612 N N . VAL A 1 87 ? -4.77 -15.211 6.312 1 98.62 87 VAL A N 1
ATOM 613 C CA . VAL A 1 87 ? -4.961 -14.383 5.125 1 98.62 87 VAL A CA 1
ATOM 614 C C . VAL A 1 87 ? -3.781 -13.43 4.957 1 98.62 87 VAL A C 1
ATOM 616 O O . VAL A 1 87 ? -3.521 -12.938 3.857 1 98.62 87 VAL A O 1
ATOM 619 N N . GLY A 1 88 ? -3.029 -13.203 6.059 1 98.75 88 GLY A N 1
ATOM 620 C CA . GLY A 1 88 ? -1.789 -12.453 5.941 1 98.75 88 GLY A CA 1
ATOM 621 C C . GLY A 1 88 ? -0.75 -13.148 5.086 1 98.75 88 GLY A C 1
ATOM 622 O O . GLY A 1 88 ? 0.033 -12.5 4.395 1 98.75 88 GLY A O 1
ATOM 623 N N . LEU A 1 89 ? -0.696 -14.516 5.172 1 98.81 89 LEU A N 1
ATOM 624 C CA . LEU A 1 89 ? 0.19 -15.289 4.316 1 98.81 89 LEU A CA 1
ATOM 625 C C . LEU A 1 89 ? -0.163 -15.094 2.844 1 98.81 89 LEU A C 1
ATOM 627 O O . LEU A 1 89 ? 0.726 -14.938 2.004 1 98.81 89 LEU A O 1
ATOM 631 N N . ASP A 1 90 ? -1.48 -15.102 2.582 1 98.81 90 ASP A N 1
ATOM 632 C CA . ASP A 1 90 ? -1.957 -14.844 1.228 1 98.81 90 ASP A CA 1
ATOM 633 C C . ASP A 1 90 ? -1.464 -13.484 0.722 1 98.81 90 ASP A C 1
ATOM 635 O O . ASP A 1 90 ? -0.975 -13.383 -0.405 1 98.81 90 ASP A O 1
ATOM 639 N N . LEU A 1 91 ? -1.608 -12.523 1.565 1 98.88 91 LEU A N 1
ATOM 640 C CA . LEU A 1 91 ? -1.23 -11.164 1.192 1 98.88 91 LEU A CA 1
ATOM 641 C C . LEU A 1 91 ? 0.245 -11.094 0.815 1 98.88 91 LEU A C 1
ATOM 643 O O . LEU A 1 91 ? 0.596 -10.57 -0.244 1 98.88 91 LEU A O 1
ATOM 647 N N . VAL A 1 92 ? 1.104 -11.625 1.667 1 98.88 92 VAL A N 1
ATOM 648 C CA . VAL A 1 92 ? 2.545 -11.57 1.439 1 98.88 92 VAL A CA 1
ATOM 649 C C . VAL A 1 92 ? 2.898 -12.32 0.158 1 98.88 92 VAL A C 1
ATOM 651 O O . VAL A 1 92 ? 3.691 -11.836 -0.653 1 98.88 92 VAL A O 1
ATOM 654 N N . ALA A 1 93 ? 2.273 -13.438 -0.051 1 98.88 93 ALA A N 1
ATOM 655 C CA . ALA A 1 93 ? 2.531 -14.227 -1.252 1 98.88 93 ALA A CA 1
ATOM 656 C C . ALA A 1 93 ? 2.201 -13.438 -2.512 1 98.88 93 ALA A C 1
ATOM 658 O O . ALA A 1 93 ? 2.98 -13.422 -3.469 1 98.88 93 ALA A O 1
ATOM 659 N N . MET A 1 94 ? 1.056 -12.734 -2.494 1 98.62 94 MET A N 1
ATOM 660 C CA . MET A 1 94 ? 0.606 -11.984 -3.664 1 98.62 94 MET A CA 1
ATOM 661 C C . MET A 1 94 ? 1.609 -10.891 -4.027 1 98.62 94 MET A C 1
ATOM 663 O O . MET A 1 94 ? 1.737 -10.523 -5.199 1 98.62 94 MET A O 1
ATOM 667 N N . VAL A 1 95 ? 2.338 -10.461 -3.078 1 98.69 95 VAL A N 1
ATOM 668 C CA . VAL A 1 95 ? 3.209 -9.305 -3.279 1 98.69 95 VAL A CA 1
ATOM 669 C C . VAL A 1 95 ? 4.625 -9.773 -3.604 1 98.69 95 VAL A C 1
ATOM 671 O O . VAL A 1 95 ? 5.176 -9.43 -4.652 1 98.69 95 VAL A O 1
ATOM 674 N N . VAL A 1 96 ? 5.238 -10.656 -2.809 1 98.88 96 VAL A N 1
ATOM 675 C CA . VAL A 1 96 ? 6.648 -11.008 -2.939 1 98.88 96 VAL A CA 1
ATOM 676 C C . VAL A 1 96 ? 6.852 -11.906 -4.156 1 98.88 96 VAL A C 1
ATOM 678 O O . VAL A 1 96 ? 7.898 -11.852 -4.809 1 98.88 96 VAL A O 1
ATOM 681 N N . ASP A 1 97 ? 5.852 -12.711 -4.488 1 98.81 97 ASP A N 1
ATOM 682 C CA . ASP A 1 97 ? 5.98 -13.602 -5.641 1 98.81 97 ASP A CA 1
ATOM 683 C C . ASP A 1 97 ? 5.906 -12.82 -6.949 1 98.81 97 ASP A C 1
ATOM 685 O O . ASP A 1 97 ? 6.367 -13.289 -7.988 1 98.81 97 ASP A O 1
ATOM 689 N N . ASP A 1 98 ? 5.312 -11.609 -6.941 1 98.44 98 ASP A N 1
ATOM 690 C CA . ASP A 1 98 ? 5.398 -10.703 -8.078 1 98.44 98 ASP A CA 1
ATOM 691 C C . ASP A 1 98 ? 6.805 -10.117 -8.211 1 98.44 98 ASP A C 1
ATOM 693 O O . ASP A 1 98 ? 7.301 -9.922 -9.32 1 98.44 98 ASP A O 1
ATOM 697 N N . LEU A 1 99 ? 7.461 -9.812 -7.121 1 98.56 99 LEU A N 1
ATOM 698 C CA . LEU A 1 99 ? 8.789 -9.219 -7.125 1 98.56 99 LEU A CA 1
ATOM 699 C C . LEU A 1 99 ? 9.812 -10.18 -7.73 1 98.56 99 LEU A C 1
ATOM 701 O O . LEU A 1 99 ? 10.656 -9.773 -8.531 1 98.56 99 LEU A O 1
ATOM 705 N N . VAL A 1 100 ? 9.711 -11.43 -7.387 1 98.56 100 VAL A N 1
ATOM 706 C CA . VAL A 1 100 ? 10.773 -12.383 -7.711 1 98.56 100 VAL A CA 1
ATOM 707 C C . VAL A 1 100 ? 10.719 -12.734 -9.195 1 98.56 100 VAL A C 1
ATOM 709 O O . VAL A 1 100 ? 11.672 -13.289 -9.75 1 98.56 100 VAL A O 1
ATOM 712 N N . VAL A 1 101 ? 9.539 -12.414 -9.852 1 98.38 101 VAL A N 1
ATOM 713 C CA . VAL A 1 101 ? 9.406 -12.695 -11.281 1 98.38 101 VAL A CA 1
ATOM 714 C C . VAL A 1 101 ? 10.578 -12.094 -12.039 1 98.38 101 VAL A C 1
ATOM 716 O O . VAL A 1 101 ? 11.102 -12.695 -12.977 1 98.38 101 VAL A O 1
ATOM 719 N N . CYS A 1 102 ? 11.023 -10.93 -11.594 1 97.5 102 CYS A N 1
ATOM 720 C CA . CYS A 1 102 ? 12.133 -10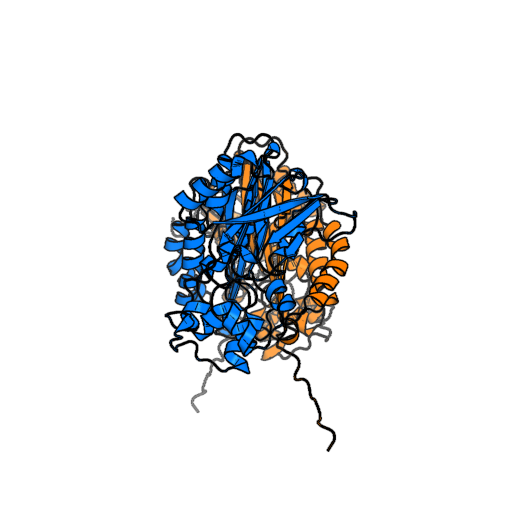.273 -12.289 1 97.5 102 CYS A CA 1
ATOM 721 C C . CYS A 1 102 ? 13.453 -10.547 -11.578 1 97.5 102 CYS A C 1
ATOM 723 O O . CYS A 1 102 ? 14.453 -9.883 -11.852 1 97.5 102 CYS A O 1
ATOM 725 N N . GLY A 1 103 ? 13.461 -11.422 -10.617 1 98.12 103 GLY A N 1
ATOM 726 C CA . GLY A 1 103 ? 14.68 -11.805 -9.93 1 98.12 103 GLY A CA 1
ATOM 727 C C . GLY A 1 103 ? 14.969 -10.945 -8.703 1 98.12 103 GLY A C 1
ATOM 728 O O . GLY A 1 103 ? 16.016 -11.086 -8.078 1 98.12 103 GLY A O 1
ATOM 729 N N . ALA A 1 104 ? 14.094 -10.125 -8.32 1 98.44 104 ALA A N 1
ATOM 730 C CA . ALA A 1 104 ? 14.328 -9.211 -7.207 1 98.44 104 ALA A CA 1
ATOM 731 C C . ALA A 1 104 ? 14.203 -9.93 -5.867 1 98.44 104 ALA A C 1
ATOM 733 O O . ALA A 1 104 ? 13.227 -10.648 -5.633 1 98.44 104 ALA A O 1
ATOM 734 N N . GLU A 1 105 ? 15.141 -9.773 -5.004 1 98.44 105 GLU A N 1
ATOM 735 C CA . GLU A 1 105 ? 15.047 -10.203 -3.613 1 98.44 105 GLU A CA 1
ATOM 736 C C . GLU A 1 105 ? 14.109 -9.297 -2.816 1 98.44 105 GLU A C 1
ATOM 738 O O . GLU A 1 105 ? 14.312 -8.086 -2.76 1 98.44 105 GLU A O 1
ATOM 743 N N . PRO A 1 106 ? 13.07 -9.875 -2.246 1 98.81 106 PRO A N 1
ATOM 744 C CA . PRO A 1 106 ? 12.242 -9.039 -1.379 1 98.81 106 PRO A CA 1
ATOM 745 C C . PRO A 1 106 ? 13.008 -8.492 -0.177 1 98.81 106 PRO A C 1
ATOM 747 O O . PRO A 1 106 ? 13.672 -9.25 0.534 1 98.81 106 PRO A O 1
ATOM 750 N N . LEU A 1 107 ? 12.938 -7.168 0.061 1 98.69 107 LEU A N 1
ATOM 751 C CA . LEU A 1 107 ? 13.617 -6.535 1.184 1 98.69 107 LEU A CA 1
ATOM 752 C C . LEU A 1 107 ? 12.664 -6.312 2.348 1 98.69 107 LEU A C 1
ATOM 754 O O . LEU A 1 107 ? 12.938 -6.738 3.473 1 98.69 107 LEU A O 1
ATOM 758 N N . PHE A 1 108 ? 11.516 -5.688 2.062 1 98.56 108 PHE A N 1
ATOM 759 C CA . PHE A 1 108 ? 10.57 -5.371 3.121 1 98.56 108 PHE A CA 1
ATOM 760 C C . PHE A 1 108 ? 9.172 -5.18 2.551 1 98.56 108 PHE A C 1
ATOM 762 O O . PHE A 1 108 ? 8.992 -5.078 1.334 1 98.56 108 PHE A O 1
ATOM 769 N N . LEU A 1 109 ? 8.234 -5.211 3.434 1 98.44 109 LEU A N 1
ATOM 770 C CA . LEU A 1 109 ? 6.82 -5.051 3.121 1 98.44 109 LEU A CA 1
ATOM 771 C C . LEU A 1 109 ? 6.176 -4.02 4.039 1 98.44 109 LEU A C 1
ATOM 773 O O . LEU A 1 109 ? 6.52 -3.932 5.219 1 98.44 109 LEU A O 1
ATOM 777 N N . GLN A 1 110 ? 5.254 -3.176 3.453 1 97.69 110 GLN A N 1
ATOM 778 C CA . GLN A 1 110 ? 4.324 -2.33 4.195 1 97.69 110 GLN A CA 1
ATOM 779 C C . GLN A 1 110 ? 2.885 -2.789 3.996 1 97.69 110 GLN A C 1
ATOM 781 O O . GLN A 1 110 ? 2.451 -3.023 2.865 1 97.69 110 GLN A O 1
ATOM 786 N N . ASP A 1 111 ? 2.193 -2.867 5.125 1 98.06 111 ASP A N 1
ATOM 787 C CA . ASP A 1 111 ? 0.811 -3.316 4.984 1 98.06 111 ASP A CA 1
ATOM 788 C C . ASP A 1 111 ? -0.167 -2.178 5.266 1 98.06 111 ASP A C 1
ATOM 790 O O . ASP A 1 111 ? 0.191 -1.188 5.906 1 98.06 111 ASP A O 1
ATOM 794 N N . TYR A 1 112 ? -1.335 -2.303 4.742 1 98.31 112 TYR A N 1
ATOM 795 C CA . TYR A 1 112 ? -2.486 -1.444 4.996 1 98.31 112 TYR A CA 1
ATOM 796 C C . TYR A 1 112 ? -3.723 -2.273 5.32 1 98.31 112 TYR A C 1
ATOM 798 O O . TYR A 1 112 ? -4.176 -3.074 4.5 1 98.31 112 TYR A O 1
ATOM 806 N N . ILE A 1 113 ? -4.25 -2.051 6.535 1 97.69 113 ILE A N 1
ATOM 807 C CA . ILE A 1 113 ? -5.43 -2.762 7.016 1 97.69 113 ILE A CA 1
ATOM 808 C C . ILE A 1 113 ? -6.59 -1.783 7.184 1 97.69 113 ILE A C 1
ATOM 810 O O . ILE A 1 113 ? -6.535 -0.885 8.031 1 97.69 113 ILE A O 1
ATOM 814 N N . ALA A 1 114 ? -7.582 -1.888 6.336 1 96.12 114 ALA A N 1
ATOM 815 C CA . ALA A 1 114 ? -8.812 -1.11 6.457 1 96.12 114 ALA A CA 1
ATOM 816 C C . ALA A 1 114 ? -9.898 -1.91 7.168 1 96.12 114 ALA A C 1
ATOM 818 O O . ALA A 1 114 ? -10.219 -3.033 6.77 1 96.12 114 ALA A O 1
ATOM 819 N N . VAL A 1 115 ? -10.484 -1.342 8.219 1 94.62 115 VAL A N 1
ATOM 820 C CA . VAL A 1 115 ? -11.5 -2.053 8.984 1 94.62 115 VAL A CA 1
ATOM 821 C C . VAL A 1 115 ? -12.719 -1.157 9.188 1 94.62 115 VAL A C 1
ATOM 823 O O . VAL A 1 115 ? -12.602 0.071 9.18 1 94.62 115 VAL A O 1
ATOM 826 N N . GLY A 1 116 ? -13.875 -1.83 9.367 1 91.75 116 GLY A N 1
ATOM 827 C CA . GLY A 1 116 ? -15.023 -1.069 9.828 1 91.75 116 GLY A CA 1
ATOM 828 C C . GLY A 1 116 ? -14.883 -0.589 11.258 1 91.75 116 GLY A C 1
ATOM 829 O O . GLY A 1 116 ? -15.117 0.585 11.555 1 91.75 116 GLY A O 1
ATOM 830 N N . ARG A 1 117 ? -14.508 -1.467 12.062 1 91.25 117 ARG A N 1
ATOM 831 C CA . ARG A 1 117 ? -14.219 -1.209 13.469 1 91.25 117 ARG A CA 1
ATOM 832 C C . ARG A 1 117 ? -12.969 -1.957 13.914 1 91.25 117 ARG A C 1
ATOM 834 O O . ARG A 1 117 ? -12.766 -3.117 13.555 1 91.25 117 ARG A O 1
ATOM 841 N N . VAL A 1 118 ? -12.219 -1.268 14.734 1 93.19 118 VAL A N 1
ATOM 842 C CA . VAL A 1 118 ? -10.992 -1.896 15.227 1 93.19 118 VAL A CA 1
ATOM 843 C C . VAL A 1 118 ? -11.328 -2.898 16.328 1 93.19 118 VAL A C 1
ATOM 845 O O . VAL A 1 118 ? -11.898 -2.531 17.359 1 93.19 118 VAL A O 1
ATOM 848 N N . ILE A 1 119 ? -11.102 -4.062 16.062 1 94.31 119 ILE A N 1
ATOM 849 C CA . ILE A 1 119 ? -11.062 -5.121 17.062 1 94.31 119 ILE A CA 1
ATOM 850 C C . ILE A 1 119 ? -9.617 -5.566 17.281 1 94.31 119 ILE A C 1
ATOM 852 O O . ILE A 1 119 ? -9.039 -6.27 16.438 1 94.31 119 ILE A O 1
ATOM 856 N N . PRO A 1 120 ? -9.055 -5.18 18.359 1 95.19 120 PRO A N 1
ATOM 857 C CA . PRO A 1 120 ? -7.609 -5.32 18.562 1 95.19 120 PRO A CA 1
ATOM 858 C C . PRO A 1 120 ? -7.117 -6.746 18.328 1 95.19 120 PRO A C 1
ATOM 860 O O . PRO A 1 120 ? -6.113 -6.949 17.641 1 95.19 120 PRO A O 1
ATOM 863 N N . GLU A 1 121 ? -7.812 -7.762 18.797 1 95.94 121 GLU A N 1
ATOM 864 C CA . GLU A 1 121 ? -7.391 -9.156 18.672 1 95.94 121 GLU A CA 1
ATOM 865 C C . GLU A 1 121 ? -7.406 -9.602 17.203 1 95.94 121 GLU A C 1
ATOM 867 O O . GLU A 1 121 ? -6.527 -10.352 16.766 1 95.94 121 GLU A O 1
ATOM 872 N N . ARG A 1 122 ? -8.352 -9.18 16.5 1 96.44 122 ARG A N 1
ATOM 873 C CA . ARG A 1 122 ? -8.438 -9.516 15.078 1 96.44 122 ARG A CA 1
ATOM 874 C C . ARG A 1 122 ? -7.293 -8.891 14.289 1 96.44 122 ARG A C 1
ATOM 876 O O . ARG A 1 122 ? -6.676 -9.539 13.453 1 96.44 122 ARG A O 1
ATOM 883 N N . VAL A 1 123 ? -7.082 -7.621 14.547 1 96.5 123 VAL A N 1
ATOM 884 C CA . VAL A 1 123 ? -5.973 -6.934 13.891 1 96.5 123 VAL A CA 1
ATOM 885 C C . VAL A 1 123 ? -4.66 -7.645 14.211 1 96.5 123 VAL A C 1
ATOM 887 O O . VAL A 1 123 ? -3.809 -7.812 13.336 1 96.5 123 VAL A O 1
ATOM 890 N N . ALA A 1 124 ? -4.504 -8.078 15.422 1 96.62 124 ALA A N 1
ATOM 891 C CA . ALA A 1 124 ? -3.301 -8.797 15.828 1 96.62 124 ALA A CA 1
ATOM 892 C C . ALA A 1 124 ? -3.152 -10.102 15.047 1 96.62 124 ALA A C 1
ATOM 894 O O . ALA A 1 124 ? -2.045 -10.469 14.648 1 96.62 124 ALA A O 1
ATOM 895 N N . GLU A 1 125 ? -4.215 -10.789 14.836 1 97.25 125 GLU A N 1
ATOM 896 C CA . GLU A 1 125 ? -4.184 -12.023 14.047 1 97.25 125 GLU A CA 1
ATOM 897 C C . GLU A 1 125 ? -3.773 -11.742 12.602 1 97.25 125 GLU A C 1
ATOM 899 O O . GLU A 1 125 ? -2.971 -12.477 12.023 1 97.25 125 GLU A O 1
ATOM 904 N N . LEU A 1 126 ? -4.398 -10.711 12.039 1 98.06 126 LEU A N 1
ATOM 905 C CA . LEU A 1 126 ? -4.059 -10.32 10.68 1 98.06 126 LEU A CA 1
ATOM 906 C C . LEU A 1 126 ? -2.568 -10.031 10.547 1 98.06 126 LEU A C 1
ATOM 908 O O . LEU A 1 126 ? -1.904 -10.555 9.648 1 98.06 126 LEU A O 1
ATOM 912 N N . VAL A 1 127 ? -2.029 -9.281 11.477 1 97.62 127 VAL A N 1
ATOM 913 C CA . VAL A 1 127 ? -0.627 -8.875 11.43 1 97.62 127 VAL A CA 1
ATOM 914 C C . VAL A 1 127 ? 0.265 -10.086 11.703 1 97.62 127 VAL A C 1
ATOM 916 O O . VAL A 1 127 ? 1.351 -10.211 11.133 1 97.62 127 VAL A O 1
ATOM 919 N N . SER A 1 128 ? -0.195 -10.953 12.547 1 97.25 128 SER A N 1
ATOM 920 C CA . SER A 1 128 ? 0.57 -12.172 12.805 1 97.25 128 SER A CA 1
ATOM 921 C C . SER A 1 128 ? 0.776 -12.977 11.531 1 97.25 128 SER A C 1
ATOM 923 O O . SER A 1 128 ? 1.87 -13.492 11.281 1 97.25 128 SER A O 1
ATOM 925 N N . GLY A 1 129 ? -0.269 -13.148 10.734 1 98.38 129 GLY A N 1
ATOM 926 C CA . GLY A 1 129 ? -0.151 -13.82 9.453 1 98.38 129 GLY A CA 1
ATOM 927 C C . GLY A 1 129 ? 0.791 -13.117 8.492 1 98.38 129 GLY A C 1
ATOM 928 O O . GLY A 1 129 ? 1.571 -13.766 7.793 1 98.38 129 GLY A O 1
ATOM 929 N N . ILE A 1 130 ? 0.689 -11.797 8.469 1 98.69 130 ILE A N 1
ATOM 930 C CA . ILE A 1 130 ? 1.568 -11.008 7.609 1 98.69 130 ILE A CA 1
ATOM 931 C C . ILE A 1 130 ? 3.021 -11.211 8.031 1 98.69 130 ILE A C 1
ATOM 933 O O . ILE A 1 130 ? 3.889 -11.469 7.195 1 98.69 130 ILE A O 1
ATOM 937 N N . ALA A 1 131 ? 3.254 -11.133 9.336 1 98.19 131 ALA A N 1
ATOM 938 C CA . ALA A 1 131 ? 4.598 -11.312 9.883 1 98.19 131 ALA A CA 1
ATOM 939 C C . ALA A 1 131 ? 5.152 -12.688 9.523 1 98.19 131 ALA A C 1
ATOM 941 O O . ALA A 1 131 ? 6.297 -12.812 9.086 1 98.19 131 ALA A O 1
ATOM 942 N N . GLU A 1 132 ? 4.367 -13.688 9.711 1 98.38 132 GLU A N 1
ATOM 943 C CA . GLU A 1 132 ? 4.793 -15.047 9.367 1 98.38 132 GLU A CA 1
ATOM 944 C C . GLU A 1 132 ? 5.121 -15.164 7.883 1 98.38 132 GLU A C 1
ATOM 946 O O . GLU A 1 132 ? 6.094 -15.812 7.504 1 98.38 132 GLU A O 1
ATOM 951 N N . GLY A 1 133 ? 4.273 -14.578 7.051 1 98.75 133 GLY A N 1
ATOM 952 C CA . GLY A 1 133 ? 4.562 -14.562 5.625 1 98.75 133 GLY A CA 1
ATOM 953 C C . GLY A 1 133 ? 5.887 -13.898 5.297 1 98.75 133 GLY A C 1
ATOM 954 O O . GLY A 1 133 ? 6.641 -14.391 4.453 1 98.75 133 GLY A O 1
ATOM 955 N N . CYS A 1 134 ? 6.145 -12.805 5.938 1 98.75 134 CYS A N 1
ATOM 956 C CA . CYS A 1 134 ? 7.406 -12.109 5.723 1 98.75 134 CYS A CA 1
ATOM 957 C C . CYS A 1 134 ? 8.586 -12.977 6.121 1 98.75 134 CYS A C 1
ATOM 959 O O . CYS A 1 134 ? 9.594 -13.031 5.414 1 98.75 134 CYS A O 1
ATOM 961 N N . ILE A 1 135 ? 8.469 -13.617 7.219 1 98.44 135 ILE A N 1
ATOM 962 C CA . ILE A 1 135 ? 9.523 -14.516 7.68 1 98.44 135 ILE A CA 1
ATOM 963 C C . ILE A 1 135 ? 9.766 -15.602 6.637 1 98.44 135 ILE A C 1
ATOM 965 O O . ILE A 1 135 ? 10.914 -15.859 6.262 1 98.44 135 ILE A O 1
ATOM 969 N N . GLN A 1 136 ? 8.719 -16.203 6.125 1 98.38 136 GLN A N 1
ATOM 970 C CA . GLN A 1 136 ? 8.828 -17.266 5.117 1 98.38 136 GLN A CA 1
ATOM 971 C C . GLN A 1 136 ? 9.492 -16.734 3.846 1 98.38 136 GLN A C 1
ATOM 973 O O . GLN A 1 136 ? 10.25 -17.453 3.191 1 98.38 136 GLN A O 1
ATOM 978 N N . ALA A 1 137 ? 9.195 -15.508 3.5 1 98.56 137 ALA A N 1
ATOM 979 C CA . ALA A 1 137 ? 9.688 -14.914 2.262 1 98.56 137 ALA A CA 1
ATOM 980 C C . ALA A 1 137 ? 11.109 -14.383 2.438 1 98.56 137 ALA A C 1
ATOM 982 O O . ALA A 1 137 ? 11.805 -14.109 1.456 1 98.56 137 ALA A O 1
ATOM 983 N N . GLY A 1 138 ? 11.555 -14.188 3.695 1 97.88 138 GLY A N 1
ATOM 984 C CA . GLY A 1 138 ? 12.875 -13.641 3.988 1 97.88 138 GLY A CA 1
ATOM 985 C C . GLY A 1 138 ? 12.922 -12.133 3.908 1 97.88 138 GLY A C 1
ATOM 986 O O . GLY A 1 138 ? 13.969 -11.555 3.596 1 97.88 138 GLY A O 1
ATOM 987 N N . CYS A 1 139 ? 11.844 -11.453 4.105 1 98.31 139 CYS A N 1
ATOM 988 C CA . CYS A 1 139 ? 11.812 -9.992 4.09 1 98.31 139 CYS A CA 1
ATOM 989 C C . CYS A 1 139 ? 11.312 -9.445 5.418 1 98.31 139 CYS A C 1
ATOM 991 O O . CYS A 1 139 ? 10.906 -10.211 6.297 1 98.31 139 CYS A O 1
ATOM 993 N N . ALA A 1 140 ? 11.422 -8.156 5.605 1 97.94 140 ALA A N 1
ATOM 994 C CA . ALA A 1 140 ? 11 -7.512 6.848 1 97.94 140 ALA A CA 1
ATOM 995 C C . ALA A 1 140 ? 9.594 -6.926 6.715 1 97.94 140 ALA A C 1
ATOM 997 O O . ALA A 1 140 ? 9.203 -6.48 5.633 1 97.94 140 ALA A O 1
ATOM 998 N N . LEU A 1 141 ? 8.797 -7.047 7.754 1 97.69 141 LEU A N 1
ATOM 999 C CA . LEU A 1 141 ? 7.645 -6.168 7.91 1 97.69 141 LEU A CA 1
ATOM 1000 C C . LEU A 1 141 ? 8.07 -4.809 8.461 1 97.69 141 LEU A C 1
ATOM 1002 O O . LEU A 1 141 ? 8.281 -4.66 9.664 1 97.69 141 LEU A O 1
ATOM 1006 N N . LEU A 1 142 ? 8.195 -3.795 7.594 1 96.81 142 LEU A N 1
ATOM 1007 C CA . LEU A 1 142 ? 8.883 -2.547 7.914 1 96.81 142 LEU A CA 1
ATOM 1008 C C . LEU A 1 142 ? 7.934 -1.569 8.602 1 96.81 142 LEU A C 1
ATOM 1010 O O . LEU A 1 142 ? 8.383 -0.662 9.312 1 96.81 142 LEU A O 1
ATOM 1014 N N . GLY A 1 143 ? 6.633 -1.739 8.383 1 94.19 143 GLY A N 1
ATOM 1015 C CA . GLY A 1 143 ? 5.594 -0.891 8.945 1 94.19 143 GLY A CA 1
ATOM 1016 C C . GLY A 1 143 ? 4.227 -1.138 8.344 1 94.19 143 GLY A C 1
ATOM 1017 O O . GLY A 1 143 ? 4.016 -2.139 7.656 1 94.19 143 GLY A O 1
ATOM 1018 N N . GLY A 1 144 ? 3.334 -0.235 8.672 1 93.69 144 GLY A N 1
ATOM 1019 C CA . GLY A 1 144 ? 1.981 -0.343 8.156 1 93.69 144 GLY A CA 1
ATOM 1020 C C . GLY A 1 144 ? 1.037 0.695 8.727 1 93.69 144 GLY A C 1
ATOM 1021 O O . GLY A 1 144 ? 1.472 1.635 9.398 1 93.69 144 GLY A O 1
ATOM 1022 N N . GLU A 1 145 ? -0.195 0.554 8.32 1 93 145 GLU A N 1
ATOM 1023 C CA . GLU A 1 145 ? -1.272 1.441 8.75 1 93 145 GLU A CA 1
ATOM 1024 C C . GLU A 1 145 ? -2.576 0.673 8.938 1 93 145 GLU A C 1
ATOM 1026 O O . GLU A 1 145 ? -2.92 -0.19 8.133 1 93 145 GLU A O 1
ATOM 1031 N N . THR A 1 146 ? -3.199 0.901 10.078 1 92.75 146 THR A N 1
ATOM 1032 C CA . THR A 1 146 ? -4.566 0.445 10.289 1 92.75 146 THR A CA 1
ATOM 1033 C C . THR A 1 146 ? -5.543 1.615 10.219 1 92.75 146 THR A C 1
ATOM 1035 O O . THR A 1 146 ? -5.422 2.584 10.969 1 92.75 146 THR A O 1
ATOM 1038 N N . ALA A 1 147 ? -6.469 1.526 9.336 1 91.88 147 ALA A N 1
ATOM 1039 C CA . ALA A 1 147 ? -7.43 2.604 9.117 1 91.88 147 ALA A CA 1
ATOM 1040 C C . ALA A 1 147 ? -8.852 2.152 9.461 1 91.88 147 ALA A C 1
ATOM 1042 O O . ALA A 1 147 ? -9.336 1.16 8.914 1 91.88 147 ALA A O 1
ATOM 1043 N N . GLU A 1 148 ? -9.477 2.926 10.312 1 90.81 148 GLU A N 1
ATOM 1044 C CA . GLU A 1 148 ? -10.867 2.662 10.68 1 90.81 148 GLU A CA 1
ATOM 1045 C C . GLU A 1 148 ? -11.828 3.496 9.844 1 90.81 148 GLU A C 1
ATOM 1047 O O . GLU A 1 148 ? -11.656 4.711 9.711 1 90.81 148 GLU A O 1
ATOM 1052 N N . HIS A 1 149 ? -12.781 2.855 9.266 1 89 149 HIS A N 1
ATOM 1053 C CA . HIS A 1 149 ? -13.711 3.506 8.352 1 89 149 HIS A CA 1
ATOM 1054 C C . HIS A 1 149 ? -15.148 3.379 8.852 1 89 149 HIS A C 1
ATOM 1056 O O . HIS A 1 149 ? -15.992 2.779 8.18 1 89 149 HIS A O 1
ATOM 1062 N N . PRO A 1 150 ? -15.445 4.035 9.93 1 84.31 150 PRO A N 1
ATOM 1063 C CA . PRO A 1 150 ? -16.828 3.971 10.422 1 84.31 150 PRO A CA 1
ATOM 1064 C C . PRO A 1 150 ? -17.828 4.582 9.453 1 84.31 150 PRO A C 1
ATOM 1066 O O . PRO A 1 150 ? -17.578 5.648 8.883 1 84.31 150 PRO A O 1
ATOM 1069 N N . GLY A 1 151 ? -18.938 3.854 9.258 1 77.19 151 GLY A N 1
ATOM 1070 C CA . GLY A 1 151 ? -19.984 4.355 8.383 1 77.19 151 GLY A CA 1
ATOM 1071 C C . GLY A 1 151 ? -19.75 4.031 6.922 1 77.19 151 GLY A C 1
ATOM 1072 O O . GLY A 1 151 ? -20.672 4.133 6.105 1 77.19 151 GLY A O 1
ATOM 1073 N N . ILE A 1 152 ? -18.562 3.609 6.59 1 80.12 152 ILE A N 1
ATOM 1074 C CA . ILE A 1 152 ? -18.219 3.287 5.211 1 80.12 152 ILE A CA 1
ATOM 1075 C C . ILE A 1 152 ? -18.094 1.774 5.051 1 80.12 152 ILE A C 1
ATOM 1077 O O . ILE A 1 152 ? -18.531 1.203 4.059 1 80.12 152 ILE A O 1
ATOM 1081 N N . MET A 1 153 ? -17.453 1.15 5.949 1 86 153 MET A N 1
ATOM 1082 C CA . MET A 1 153 ? -17.312 -0.301 6.008 1 86 153 MET A CA 1
ATOM 1083 C C . MET A 1 153 ? -18.078 -0.877 7.188 1 86 153 MET A C 1
ATOM 1085 O O . MET A 1 153 ? -18.094 -0.294 8.273 1 86 153 MET A O 1
ATOM 1089 N N . ALA A 1 154 ? -18.672 -2.02 6.969 1 86.75 154 ALA A N 1
ATOM 1090 C CA . ALA A 1 154 ? -19.391 -2.66 8.062 1 86.75 154 ALA A CA 1
ATOM 1091 C C . ALA A 1 154 ? -18.438 -3.078 9.18 1 86.75 154 ALA A C 1
ATOM 1093 O O . ALA A 1 154 ? -17.25 -3.312 8.938 1 86.75 154 ALA A O 1
ATOM 1094 N N . ASP A 1 155 ? -18.859 -3.182 10.469 1 86 155 ASP A N 1
ATOM 1095 C CA . ASP A 1 155 ? -18.047 -3.436 11.664 1 86 155 ASP A CA 1
ATOM 1096 C C . ASP A 1 155 ? -17.234 -4.723 11.508 1 86 155 ASP A C 1
ATOM 1098 O O . ASP A 1 155 ? -16.094 -4.797 11.961 1 86 155 ASP A O 1
ATOM 1102 N N . GLY A 1 156 ? -17.672 -5.68 10.836 1 87.94 156 GLY A N 1
ATOM 1103 C CA . GLY A 1 156 ? -16.984 -6.953 10.734 1 87.94 156 GLY A CA 1
ATOM 1104 C C . GLY A 1 156 ? -16.156 -7.082 9.469 1 87.94 156 GLY A C 1
ATOM 1105 O O . GLY A 1 156 ? -15.32 -7.977 9.359 1 87.94 156 GLY A O 1
ATOM 1106 N N . ASP A 1 157 ? -16.172 -6.078 8.656 1 91.94 157 ASP A N 1
ATOM 1107 C CA . ASP A 1 157 ? -15.5 -6.156 7.359 1 91.94 157 ASP A CA 1
ATOM 1108 C C . ASP A 1 157 ? -14.094 -5.57 7.434 1 91.94 157 ASP A C 1
ATOM 1110 O O . ASP A 1 157 ? -13.836 -4.668 8.234 1 91.94 157 ASP A O 1
ATOM 1114 N N . TYR A 1 158 ? -13.203 -6.16 6.719 1 95.31 158 TYR A N 1
ATOM 1115 C CA . TYR A 1 158 ? -11.875 -5.586 6.555 1 95.31 158 TYR A CA 1
ATOM 1116 C C . TYR A 1 158 ? -11.305 -5.914 5.18 1 95.31 158 TYR A C 1
ATOM 1118 O O . TYR A 1 158 ? -11.797 -6.812 4.492 1 95.31 158 TYR A O 1
ATOM 1126 N N . ASP A 1 159 ? -10.438 -5.148 4.762 1 96.62 159 ASP A N 1
ATOM 1127 C CA . ASP A 1 159 ? -9.625 -5.352 3.566 1 96.62 159 ASP A CA 1
ATOM 1128 C C . ASP A 1 159 ? -8.133 -5.254 3.889 1 96.62 159 ASP A C 1
ATOM 1130 O O . ASP A 1 159 ? -7.742 -4.566 4.836 1 96.62 159 ASP A O 1
ATOM 1134 N N . LEU A 1 160 ? -7.328 -6.031 3.162 1 97.88 160 LEU A N 1
ATOM 1135 C CA . LEU A 1 160 ? -5.879 -6.062 3.338 1 97.88 160 LEU A CA 1
ATOM 1136 C C . LEU A 1 160 ? -5.164 -5.75 2.027 1 97.88 160 LEU A C 1
ATOM 1138 O O . LEU A 1 160 ? -5.512 -6.301 0.979 1 97.88 160 LEU A O 1
ATOM 1142 N N . SER A 1 161 ? -4.223 -4.906 2.068 1 98.56 161 SER A N 1
ATOM 1143 C CA . SER A 1 161 ? -3.295 -4.68 0.966 1 98.56 161 SER A CA 1
ATOM 1144 C C . SER A 1 161 ? -1.879 -4.438 1.479 1 98.56 161 SER A C 1
ATOM 1146 O O . SER A 1 161 ? -1.674 -4.227 2.676 1 98.56 161 SER A O 1
ATOM 1148 N N . ALA A 1 162 ? -0.916 -4.586 0.624 1 98.75 162 ALA A N 1
ATOM 1149 C CA . ALA A 1 162 ? 0.482 -4.359 0.983 1 98.75 162 ALA A CA 1
ATOM 1150 C C . ALA A 1 162 ? 1.307 -3.969 -0.24 1 98.75 162 ALA A C 1
ATOM 1152 O O . ALA A 1 162 ? 0.891 -4.203 -1.377 1 98.75 162 ALA A O 1
ATOM 1153 N N . THR A 1 163 ? 2.326 -3.318 -0.015 1 98.75 163 THR A N 1
ATOM 1154 C CA . THR A 1 163 ? 3.363 -3.059 -1.007 1 98.75 163 THR A CA 1
ATOM 1155 C C . THR A 1 163 ? 4.703 -3.627 -0.55 1 98.75 163 THR A C 1
ATOM 1157 O O . THR A 1 163 ? 5.121 -3.41 0.59 1 98.75 163 THR A O 1
ATOM 1160 N N . GLY A 1 164 ? 5.305 -4.422 -1.398 1 98.81 164 GLY A N 1
ATOM 1161 C CA . GLY A 1 164 ? 6.648 -4.93 -1.161 1 98.81 164 GLY A CA 1
ATOM 1162 C C . GLY A 1 164 ? 7.699 -4.266 -2.027 1 98.81 164 GLY A C 1
ATOM 1163 O O . GLY A 1 164 ? 7.418 -3.863 -3.158 1 98.81 164 GLY A O 1
ATOM 1164 N N . VAL A 1 165 ? 8.906 -4.16 -1.477 1 98.75 165 VAL A N 1
ATOM 1165 C CA . VAL A 1 165 ? 10.055 -3.615 -2.188 1 98.75 165 VAL A CA 1
ATOM 1166 C C . VAL A 1 165 ? 11.188 -4.645 -2.209 1 98.75 165 VAL A C 1
ATOM 1168 O O . VAL A 1 165 ? 11.477 -5.277 -1.19 1 98.75 165 VAL A O 1
ATOM 1171 N N . GLY A 1 166 ? 11.68 -4.91 -3.352 1 98.56 166 GLY A N 1
ATOM 1172 C CA . GLY A 1 166 ? 12.844 -5.758 -3.539 1 98.56 166 GLY A CA 1
ATOM 1173 C C . GLY A 1 166 ? 13.961 -5.078 -4.309 1 98.56 166 GLY A C 1
ATOM 1174 O O . GLY A 1 166 ? 13.836 -3.916 -4.703 1 98.56 166 GLY A O 1
ATOM 1175 N N . VAL A 1 167 ? 15.047 -5.797 -4.48 1 98.31 167 VAL A N 1
ATOM 1176 C CA . VAL A 1 167 ? 16.188 -5.258 -5.211 1 98.31 167 VAL A CA 1
ATOM 1177 C C . VAL A 1 167 ? 16.797 -6.344 -6.094 1 98.31 167 VAL A C 1
ATOM 1179 O O . VAL A 1 167 ? 16.797 -7.52 -5.727 1 98.31 167 VAL A O 1
ATOM 1182 N N . VAL A 1 168 ? 17.219 -5.973 -7.254 1 97.44 168 VAL A N 1
ATOM 1183 C CA . VAL A 1 168 ? 17.953 -6.855 -8.148 1 97.44 168 VAL A CA 1
ATOM 1184 C C . VAL A 1 168 ? 19.062 -6.074 -8.844 1 97.44 168 VAL A C 1
ATOM 1186 O O . VAL A 1 168 ? 18.891 -4.902 -9.195 1 97.44 168 VAL A O 1
ATOM 1189 N N . GLU A 1 169 ? 20.25 -6.719 -8.945 1 97.12 169 GLU A N 1
ATOM 1190 C CA . GLU A 1 169 ? 21.297 -6.129 -9.766 1 97.12 169 GLU A CA 1
ATOM 1191 C C . GLU A 1 169 ? 20.875 -6.074 -11.234 1 97.12 169 GLU A C 1
ATOM 1193 O O . GLU A 1 169 ? 20.312 -7.035 -11.766 1 97.12 169 GLU A O 1
ATOM 1198 N N . ALA A 1 170 ? 21.156 -4.969 -11.844 1 96.44 170 ALA A N 1
ATOM 1199 C CA . ALA A 1 170 ? 20.719 -4.75 -13.219 1 96.44 170 ALA A CA 1
ATOM 1200 C C . ALA A 1 170 ? 21.125 -5.906 -14.125 1 96.44 170 ALA A C 1
ATOM 1202 O O . ALA A 1 170 ? 20.344 -6.363 -14.961 1 96.44 170 ALA A O 1
ATOM 1203 N N . GLU A 1 171 ? 22.344 -6.391 -13.945 1 96.5 171 GLU A N 1
ATOM 1204 C CA . GLU A 1 171 ? 22.859 -7.438 -14.812 1 96.5 171 GLU A CA 1
ATOM 1205 C C . GLU A 1 171 ? 22.172 -8.773 -14.562 1 96.5 171 GLU A C 1
ATOM 1207 O O . GLU A 1 171 ? 22.25 -9.688 -15.383 1 96.5 171 GLU A O 1
ATOM 1212 N N . LYS A 1 172 ? 21.438 -8.914 -13.469 1 97.31 172 LYS A N 1
ATOM 1213 C CA . LYS A 1 172 ? 20.781 -10.164 -13.094 1 97.31 172 LYS A CA 1
ATOM 1214 C C . LYS A 1 172 ? 19.281 -10.086 -13.32 1 97.31 172 LYS A C 1
ATOM 1216 O O . LYS A 1 172 ? 18.547 -11.008 -12.969 1 97.31 172 LYS A O 1
ATOM 1221 N N . LEU A 1 173 ? 18.812 -9.008 -13.867 1 97.44 173 LEU A N 1
ATOM 1222 C CA . LEU A 1 173 ? 17.391 -8.805 -14.109 1 97.44 173 LEU A CA 1
ATOM 1223 C C . LEU A 1 173 ? 16.844 -9.883 -15.039 1 97.44 173 LEU A C 1
ATOM 1225 O O . LEU A 1 173 ? 17.422 -10.141 -16.109 1 97.44 173 LEU A O 1
ATOM 1229 N N . LEU A 1 174 ? 15.828 -10.562 -14.602 1 97.94 174 LEU A N 1
ATOM 1230 C CA . LEU A 1 174 ? 15.133 -11.562 -15.406 1 97.94 174 LEU A CA 1
ATOM 1231 C C . LEU A 1 174 ? 14.016 -10.922 -16.219 1 97.94 174 LEU A C 1
ATOM 1233 O O . LEU A 1 174 ? 13.477 -9.883 -15.828 1 97.94 174 LEU A O 1
ATOM 1237 N N . GLY A 1 175 ? 13.672 -11.531 -17.375 1 95.88 175 GLY A N 1
ATOM 1238 C CA . GLY A 1 175 ? 12.594 -10.977 -18.188 1 95.88 175 GLY A CA 1
ATOM 1239 C C . GLY A 1 175 ? 12.523 -11.57 -19.578 1 95.88 175 GLY A C 1
ATOM 1240 O O . GLY A 1 175 ? 13.242 -12.523 -19.891 1 95.88 175 GLY A O 1
ATOM 1241 N N . PRO A 1 176 ? 11.617 -11.047 -20.312 1 95.62 176 PRO A N 1
ATOM 1242 C CA . PRO A 1 176 ? 11.336 -11.609 -21.625 1 95.62 176 PRO A CA 1
ATOM 1243 C C . PRO A 1 176 ? 12.562 -11.609 -22.547 1 95.62 176 PRO A C 1
ATOM 1245 O O . PRO A 1 176 ? 12.711 -12.492 -23.391 1 95.62 176 PRO A O 1
ATOM 1248 N N . ASP A 1 177 ? 13.453 -10.703 -22.344 1 95.12 177 ASP A N 1
ATOM 1249 C CA . ASP A 1 177 ? 14.602 -10.562 -23.219 1 95.12 177 ASP A CA 1
ATOM 1250 C C . ASP A 1 177 ? 15.555 -11.75 -23.078 1 95.12 177 ASP A C 1
ATOM 1252 O O . ASP A 1 177 ? 16.422 -11.977 -23.938 1 95.12 177 ASP A O 1
ATOM 1256 N N . ARG A 1 178 ? 15.406 -12.508 -22.016 1 97.69 178 ARG A N 1
ATOM 1257 C CA . ARG A 1 178 ? 16.312 -13.617 -21.75 1 97.69 178 ARG A CA 1
ATOM 1258 C C . ARG A 1 178 ? 15.758 -14.922 -22.312 1 97.69 178 ARG A C 1
ATOM 1260 O O . ARG A 1 178 ? 16.484 -15.922 -22.406 1 97.69 178 ARG A O 1
ATOM 1267 N N . VAL A 1 179 ? 14.531 -14.961 -22.719 1 98.38 179 VAL A N 1
ATOM 1268 C CA . VAL A 1 179 ? 13.859 -16.188 -23.156 1 98.38 179 VAL A CA 1
ATOM 1269 C C . VAL A 1 179 ? 14.32 -16.547 -24.578 1 98.38 179 VAL A C 1
ATOM 1271 O O . VAL A 1 179 ? 14.461 -15.664 -25.422 1 98.38 179 VAL A O 1
ATOM 1274 N N . ARG A 1 180 ? 14.562 -17.844 -24.766 1 98.06 180 ARG A N 1
ATOM 1275 C CA . ARG A 1 180 ? 15.031 -18.344 -26.047 1 98.06 180 ARG A CA 1
ATOM 1276 C C . ARG A 1 180 ? 14.211 -19.562 -26.5 1 98.06 180 ARG A C 1
ATOM 1278 O O . ARG A 1 180 ? 13.656 -20.281 -25.672 1 98.06 180 ARG A O 1
ATOM 1285 N N . PRO A 1 181 ? 14.18 -19.688 -27.922 1 98 181 PRO A N 1
ATOM 1286 C CA . PRO A 1 181 ? 13.602 -20.953 -28.375 1 98 181 PRO A CA 1
ATOM 1287 C C . PRO A 1 181 ? 14.305 -22.172 -27.797 1 98 181 PRO A C 1
ATOM 1289 O O . PRO A 1 181 ? 15.531 -22.188 -27.703 1 98 181 PRO A O 1
ATOM 1292 N N . GLY A 1 182 ? 13.531 -23.109 -27.375 1 98.56 182 GLY A N 1
ATOM 1293 C CA . GLY A 1 182 ? 14.102 -24.328 -26.797 1 98.56 182 GLY A CA 1
ATOM 1294 C C . GLY A 1 182 ? 14.094 -24.328 -25.281 1 98.56 182 GLY A C 1
ATOM 1295 O O . GLY A 1 182 ? 14.25 -25.375 -24.656 1 98.56 182 GLY A O 1
ATOM 1296 N N . ASP A 1 183 ? 13.883 -23.156 -24.703 1 98.88 183 ASP A N 1
ATOM 1297 C CA . ASP A 1 183 ? 13.758 -23.094 -23.25 1 98.88 183 ASP A CA 1
ATOM 1298 C C . ASP A 1 183 ? 12.602 -23.984 -22.766 1 98.88 183 ASP A C 1
ATOM 1300 O O . ASP A 1 183 ? 11.68 -24.266 -23.531 1 98.88 183 ASP A O 1
ATOM 1304 N N . VAL A 1 184 ? 12.727 -24.453 -21.516 1 98.94 184 VAL A N 1
ATOM 1305 C CA . VAL A 1 184 ? 11.75 -25.375 -20.938 1 98.94 184 VAL A CA 1
ATOM 1306 C C . VAL A 1 184 ? 10.961 -24.656 -19.844 1 98.94 184 VAL A C 1
ATOM 1308 O O . VAL A 1 184 ? 11.523 -23.875 -19.078 1 98.94 184 VAL A O 1
ATOM 1311 N N . VAL A 1 185 ? 9.641 -24.891 -19.875 1 98.94 185 VAL A N 1
ATOM 1312 C CA . VAL A 1 185 ? 8.734 -24.312 -18.875 1 98.94 185 VAL A CA 1
ATOM 1313 C C . VAL A 1 185 ? 8.516 -25.312 -17.734 1 98.94 185 VAL A C 1
ATOM 1315 O O . VAL A 1 185 ? 8.031 -26.422 -17.953 1 98.94 185 VAL A O 1
ATOM 1318 N N . ILE A 1 186 ? 8.883 -24.938 -16.531 1 98.94 186 ILE A N 1
ATOM 1319 C CA . ILE A 1 186 ? 8.719 -25.766 -15.344 1 98.94 186 ILE A CA 1
ATOM 1320 C C . ILE A 1 186 ? 7.613 -25.188 -14.461 1 98.94 186 ILE A C 1
ATOM 1322 O O . ILE A 1 186 ? 7.629 -24 -14.141 1 98.94 186 ILE A O 1
ATOM 1326 N N . ALA A 1 187 ? 6.672 -26.047 -14.117 1 98.94 187 ALA A N 1
ATOM 1327 C CA . ALA A 1 187 ? 5.578 -25.625 -13.242 1 98.94 187 ALA A CA 1
ATOM 1328 C C . ALA A 1 187 ? 5.902 -25.922 -11.781 1 98.94 187 ALA A C 1
ATOM 1330 O O . ALA A 1 187 ? 6.543 -26.938 -11.477 1 98.94 187 ALA A O 1
ATOM 1331 N N . MET A 1 188 ? 5.531 -25.078 -10.914 1 98.94 188 MET A N 1
ATOM 1332 C CA . MET A 1 188 ? 5.457 -25.297 -9.477 1 98.94 188 MET A CA 1
ATOM 1333 C C . MET A 1 188 ? 4.004 -25.344 -9.008 1 98.94 188 MET A C 1
ATOM 1335 O O . MET A 1 188 ? 3.209 -24.469 -9.336 1 98.94 188 MET A O 1
ATOM 1339 N N . GLY A 1 189 ? 3.682 -26.328 -8.289 1 98.81 189 GLY A N 1
ATOM 1340 C CA . GLY A 1 189 ? 2.303 -26.594 -7.91 1 98.81 189 GLY A CA 1
ATOM 1341 C C . GLY A 1 189 ? 1.739 -25.562 -6.957 1 98.81 189 GLY A C 1
ATOM 1342 O O . GLY A 1 189 ? 2.469 -25 -6.137 1 98.81 189 GLY A O 1
ATOM 1343 N N . SER A 1 190 ? 0.434 -25.281 -7.055 1 98.69 190 SER A N 1
ATOM 1344 C CA . SER A 1 190 ? -0.253 -24.375 -6.145 1 98.69 190 SER A CA 1
ATOM 1345 C C . SER A 1 190 ? -0.824 -25.125 -4.945 1 98.69 190 SER A C 1
ATOM 1347 O O . SER A 1 190 ? -0.954 -26.344 -4.977 1 98.69 190 SER A O 1
ATOM 1349 N N . SER A 1 191 ? -1.132 -24.406 -3.793 1 98 191 SER A N 1
ATOM 1350 C CA . SER A 1 191 ? -1.779 -24.938 -2.602 1 98 191 SER A CA 1
ATOM 1351 C C . SER A 1 191 ? -3.287 -24.719 -2.641 1 98 191 SER A C 1
ATOM 1353 O O . SER A 1 191 ? -3.889 -24.328 -1.636 1 98 191 SER A O 1
ATOM 1355 N N . GLY A 1 192 ? -3.951 -25.016 -3.754 1 97.25 192 GLY A N 1
ATOM 1356 C CA . GLY A 1 192 ? -5.367 -24.734 -3.936 1 97.25 192 GLY A CA 1
ATOM 1357 C C . GLY A 1 192 ? -5.625 -23.531 -4.828 1 97.25 192 GLY A C 1
ATOM 1358 O O . GLY A 1 192 ? -4.938 -23.344 -5.832 1 97.25 192 GLY A O 1
ATOM 1359 N N . LEU A 1 193 ? -6.656 -22.672 -4.457 1 98.31 193 LEU A N 1
ATOM 1360 C CA . LEU A 1 193 ? -7.066 -21.578 -5.316 1 98.31 193 LEU A CA 1
ATOM 1361 C C . LEU A 1 193 ? -6.125 -20.391 -5.164 1 98.31 193 LEU A C 1
ATOM 1363 O O . LEU A 1 193 ? -6.188 -19.438 -5.949 1 98.31 193 LEU A O 1
ATOM 1367 N N . HIS A 1 194 ? -5.273 -20.438 -4.152 1 98.44 194 HIS A N 1
ATOM 1368 C CA . HIS A 1 194 ? -4.52 -19.25 -3.744 1 98.44 194 HIS A CA 1
ATOM 1369 C C . HIS A 1 194 ? -5.453 -18.094 -3.424 1 98.44 194 HIS A C 1
ATOM 1371 O O . HIS A 1 194 ? -6.293 -18.188 -2.527 1 98.44 194 HIS A O 1
ATOM 1377 N N . SER A 1 195 ? -5.316 -16.938 -3.992 1 97.12 195 SER A N 1
ATOM 1378 C CA . SER A 1 195 ? -6.133 -15.789 -3.637 1 97.12 195 SER A CA 1
ATOM 1379 C C . SER A 1 195 ? -6.887 -15.25 -4.848 1 97.12 195 SER A C 1
ATOM 1381 O O . SER A 1 195 ? -7.27 -14.078 -4.883 1 97.12 195 SER A O 1
ATOM 1383 N N . ASN A 1 196 ? -7.082 -16.062 -5.824 1 95.12 196 ASN A N 1
ATOM 1384 C CA . ASN A 1 196 ? -7.762 -15.594 -7.031 1 95.12 196 ASN A CA 1
ATOM 1385 C C . ASN A 1 196 ? -9.031 -16.406 -7.305 1 95.12 196 ASN A C 1
ATOM 1387 O O . ASN A 1 196 ? -9.078 -17.609 -7.039 1 95.12 196 ASN A O 1
ATOM 1391 N N . GLY A 1 197 ? -10.047 -15.672 -7.805 1 95.75 197 GLY A N 1
ATOM 1392 C CA . GLY A 1 197 ? -11.242 -16.344 -8.289 1 95.75 197 GLY A CA 1
ATOM 1393 C C . GLY A 1 197 ? -12.281 -16.562 -7.207 1 95.75 197 GLY A C 1
ATOM 1394 O O . GLY A 1 197 ? -13.289 -17.234 -7.43 1 95.75 197 GLY A O 1
ATOM 1395 N N . TYR A 1 198 ? -12.133 -15.961 -6.102 1 96.75 198 TYR A N 1
ATOM 1396 C CA . TYR A 1 198 ? -12.984 -16.281 -4.961 1 96.75 198 TYR A CA 1
ATOM 1397 C C . TYR A 1 198 ? -14.398 -15.75 -5.172 1 96.75 198 TYR A C 1
ATOM 1399 O O . TYR A 1 198 ? -15.359 -16.281 -4.605 1 96.75 198 TYR A O 1
ATOM 1407 N N . SER A 1 199 ? -14.562 -14.648 -5.941 1 94.62 199 SER A N 1
ATOM 1408 C CA . SER A 1 199 ? -15.922 -14.227 -6.258 1 94.62 199 SER A CA 1
ATOM 1409 C C . SER A 1 199 ? -16.688 -15.336 -6.98 1 94.62 199 SER A C 1
ATOM 1411 O O . SER A 1 199 ? -17.844 -15.609 -6.664 1 94.62 199 SER A O 1
ATOM 1413 N N . LEU A 1 200 ? -16.062 -15.969 -7.914 1 95.69 200 LEU A N 1
ATOM 1414 C CA . LEU A 1 200 ? -16.688 -17.078 -8.648 1 95.69 200 LEU A CA 1
ATOM 1415 C C . LEU A 1 200 ? -16.828 -18.297 -7.766 1 95.69 200 LEU A C 1
ATOM 1417 O O . LEU A 1 200 ? -17.875 -18.953 -7.766 1 95.69 200 LEU A O 1
ATOM 1421 N N . ALA A 1 201 ? -15.781 -18.641 -7.031 1 97.69 201 ALA A N 1
ATOM 1422 C CA . ALA A 1 201 ? -15.836 -19.797 -6.133 1 97.69 201 ALA A CA 1
ATOM 1423 C C . ALA A 1 201 ? -16.984 -19.656 -5.137 1 97.69 201 ALA A C 1
ATOM 1425 O O . ALA A 1 201 ? -17.734 -20.609 -4.922 1 97.69 201 ALA A O 1
ATOM 1426 N N . ARG A 1 202 ? -17.094 -18.516 -4.527 1 96.56 202 ARG A N 1
ATOM 1427 C CA . ARG A 1 202 ? -18.156 -18.266 -3.561 1 96.56 202 ARG A CA 1
ATOM 1428 C C . ARG A 1 202 ? -19.531 -18.344 -4.227 1 96.56 202 ARG A C 1
ATOM 1430 O O . ARG A 1 202 ? -20.453 -18.938 -3.684 1 96.56 202 ARG A O 1
ATOM 1437 N N . LYS A 1 203 ? -19.688 -17.734 -5.395 1 95.81 203 LYS A N 1
ATOM 1438 C CA . LYS A 1 203 ? -20.953 -17.766 -6.129 1 95.81 203 LYS A CA 1
ATOM 1439 C C . LYS A 1 203 ? -21.391 -19.203 -6.395 1 95.81 203 LYS A C 1
ATOM 1441 O O . LYS A 1 203 ? -22.547 -19.547 -6.172 1 95.81 203 LYS A O 1
ATOM 1446 N N . VAL A 1 204 ? -20.484 -20.047 -6.816 1 97.31 204 VAL A N 1
ATOM 1447 C CA . VAL A 1 204 ? -20.781 -21.406 -7.203 1 97.31 204 VAL A CA 1
ATOM 1448 C C . VAL A 1 204 ? -21.016 -22.266 -5.957 1 97.31 204 VAL A C 1
ATOM 1450 O O . VAL A 1 204 ? -22.062 -22.906 -5.82 1 97.31 204 VAL A O 1
ATOM 1453 N N . LEU A 1 205 ? -20.109 -22.203 -4.98 1 98 205 LEU A N 1
ATOM 1454 C CA . LEU A 1 205 ? -20.109 -23.172 -3.891 1 98 205 LEU A CA 1
ATOM 1455 C C . LEU A 1 205 ? -21.062 -22.734 -2.777 1 98 205 LEU A C 1
ATOM 1457 O O . LEU A 1 205 ? -21.719 -23.578 -2.16 1 98 205 LEU A O 1
ATOM 1461 N N . LEU A 1 206 ? -21.156 -21.422 -2.562 1 96.5 206 LEU A N 1
ATOM 1462 C CA . LEU A 1 206 ? -21.891 -20.953 -1.396 1 96.5 206 LEU A CA 1
ATOM 1463 C C . LEU A 1 206 ? -23.281 -20.453 -1.797 1 96.5 206 LEU A C 1
ATOM 1465 O O . LEU A 1 206 ? -24.234 -20.578 -1.032 1 96.5 206 LEU A O 1
ATOM 1469 N N . GLU A 1 207 ? -23.391 -19.859 -2.934 1 94.62 207 GLU A N 1
ATOM 1470 C CA . GLU A 1 207 ? -24.672 -19.281 -3.322 1 94.62 207 GLU A CA 1
ATOM 1471 C C . GLU A 1 207 ? -25.484 -20.266 -4.156 1 94.62 207 GLU A C 1
ATOM 1473 O O . GLU A 1 207 ? -26.641 -20.531 -3.854 1 94.62 207 GLU A O 1
ATOM 1478 N N . ILE A 1 208 ? -24.891 -20.812 -5.234 1 94.88 208 ILE A N 1
ATOM 1479 C CA . ILE A 1 208 ? -25.609 -21.703 -6.133 1 94.88 208 ILE A CA 1
ATOM 1480 C C . ILE A 1 208 ? -25.797 -23.062 -5.457 1 94.88 208 ILE A C 1
ATOM 1482 O O . ILE A 1 208 ? -26.922 -23.531 -5.293 1 94.88 208 ILE A O 1
ATOM 1486 N N . ASP A 1 209 ? -24.703 -23.562 -4.977 1 96.5 209 ASP A N 1
ATOM 1487 C CA . ASP A 1 209 ? -24.766 -24.906 -4.414 1 96.5 209 ASP A CA 1
ATOM 1488 C C . ASP A 1 209 ? -25.094 -24.859 -2.922 1 96.5 209 ASP A C 1
ATOM 1490 O O . ASP A 1 209 ? -25.391 -25.891 -2.316 1 96.5 209 ASP A O 1
ATOM 1494 N N . ARG A 1 210 ? -25.016 -23.797 -2.27 1 96.38 210 ARG A N 1
ATOM 1495 C CA . ARG A 1 210 ? -25.375 -23.562 -0.879 1 96.38 210 ARG A CA 1
ATOM 1496 C C . ARG A 1 210 ? -24.641 -24.5 0.061 1 96.38 210 ARG A C 1
ATOM 1498 O O . ARG A 1 210 ? -25.234 -25.094 0.959 1 96.38 210 ARG A O 1
ATOM 1505 N N . MET A 1 211 ? -23.406 -24.688 -0.28 1 97.56 211 MET A N 1
ATOM 1506 C CA . MET A 1 211 ? -22.578 -25.516 0.583 1 97.56 211 MET A CA 1
ATOM 1507 C C . MET A 1 211 ? -22.266 -24.812 1.895 1 97.56 211 MET A C 1
ATOM 1509 O O . MET A 1 211 ? -22.312 -23.578 1.966 1 97.56 211 MET A O 1
ATOM 1513 N N . ASN A 1 212 ? -21.938 -25.703 2.912 1 97.88 212 ASN A N 1
ATOM 1514 C CA . ASN A 1 212 ? -21.609 -25.219 4.25 1 97.88 212 ASN A CA 1
ATOM 1515 C C . ASN A 1 212 ? -20.109 -25.188 4.48 1 97.88 212 ASN A C 1
ATOM 1517 O O . ASN A 1 212 ? -19.438 -26.219 4.344 1 97.88 212 ASN A O 1
ATOM 1521 N N . LEU A 1 213 ? -19.594 -24.094 4.891 1 98.31 213 LEU A N 1
ATOM 1522 C CA . LEU A 1 213 ? -18.156 -23.906 5.094 1 98.31 213 LEU A CA 1
ATOM 1523 C C . LEU A 1 213 ? -17.641 -24.844 6.18 1 98.31 213 LEU A C 1
ATOM 1525 O O . LEU A 1 213 ? -16.469 -25.25 6.148 1 98.31 213 LEU A O 1
ATOM 1529 N N . SER A 1 214 ? -18.484 -25.203 7.09 1 97.88 214 SER A N 1
ATOM 1530 C CA . SER A 1 214 ? -18.062 -26.016 8.227 1 97.88 214 SER A CA 1
ATOM 1531 C C . SER A 1 214 ? -18.234 -27.5 7.945 1 97.88 214 SER A C 1
ATOM 1533 O O . SER A 1 214 ? -17.797 -28.344 8.734 1 97.88 214 SER A O 1
ATOM 1535 N N . ALA A 1 215 ? -18.812 -27.828 6.848 1 97.88 215 ALA A N 1
ATOM 1536 C CA . ALA A 1 215 ? -19.094 -29.234 6.531 1 97.88 215 ALA A CA 1
ATOM 1537 C C . ALA A 1 215 ? -17.859 -29.906 5.922 1 97.88 215 ALA A C 1
ATOM 1539 O O . ALA A 1 215 ? -17.156 -29.297 5.121 1 97.88 215 ALA A O 1
ATOM 1540 N N . HIS A 1 216 ? -17.75 -31.141 6.32 1 98.25 216 HIS A N 1
ATOM 1541 C CA . HIS A 1 216 ? -16.703 -31.969 5.734 1 98.25 216 HIS A CA 1
ATOM 1542 C C . HIS A 1 216 ? -17.016 -32.312 4.285 1 98.25 216 HIS A C 1
ATOM 1544 O O . HIS A 1 216 ? -18.156 -32.625 3.949 1 98.25 216 HIS A O 1
ATOM 1550 N N . VAL A 1 217 ? -16.031 -32.219 3.438 1 97.81 217 VAL A N 1
ATOM 1551 C CA . VAL A 1 217 ? -16.141 -32.625 2.039 1 97.81 217 VAL A CA 1
ATOM 1552 C C . VAL A 1 217 ? -15.188 -33.781 1.764 1 97.81 217 VAL A C 1
ATOM 1554 O O . VAL A 1 217 ? -13.969 -33.625 1.889 1 97.81 217 VAL A O 1
ATOM 1557 N N . ASP A 1 218 ? -15.625 -34.812 1.319 1 97.75 218 ASP A N 1
ATOM 1558 C CA . ASP A 1 218 ? -14.852 -36.031 1.146 1 97.75 218 ASP A CA 1
ATOM 1559 C C . ASP A 1 218 ? -13.719 -35.812 0.145 1 97.75 218 ASP A C 1
ATOM 1561 O O . ASP A 1 218 ? -12.594 -36.25 0.376 1 97.75 218 ASP A O 1
ATOM 1565 N N . GLU A 1 219 ? -13.992 -35.156 -0.909 1 96.19 219 GLU A N 1
ATOM 1566 C CA . GLU A 1 219 ? -13.016 -34.938 -1.968 1 96.19 219 GLU A CA 1
ATOM 1567 C C . GLU A 1 219 ? -11.805 -34.156 -1.445 1 96.19 219 GLU A C 1
ATOM 1569 O O . GLU A 1 219 ? -10.703 -34.281 -1.987 1 96.19 219 GLU A O 1
ATOM 1574 N N . PHE A 1 220 ? -12.023 -33.312 -0.386 1 97.38 220 PHE A N 1
ATOM 1575 C CA . PHE A 1 220 ? -10.961 -32.469 0.142 1 97.38 220 PHE A CA 1
ATOM 1576 C C . PHE A 1 220 ? -10.289 -33.125 1.34 1 97.38 220 PHE A C 1
ATOM 1578 O O . PHE A 1 220 ? -9.172 -32.781 1.714 1 97.38 220 PHE A O 1
ATOM 1585 N N . GLY A 1 221 ? -10.984 -34.094 2.02 1 97.69 221 GLY A N 1
ATOM 1586 C CA . GLY A 1 221 ? -10.516 -34.688 3.266 1 97.69 221 GLY A CA 1
ATOM 1587 C C . GLY A 1 221 ? -10.547 -33.719 4.43 1 97.69 221 GLY A C 1
ATOM 1588 O O . GLY A 1 221 ? -9.938 -33.969 5.473 1 97.69 221 GLY A O 1
ATOM 1589 N N . ARG A 1 222 ? -11.172 -32.594 4.27 1 98 222 ARG A N 1
ATOM 1590 C CA . ARG A 1 222 ? -11.336 -31.531 5.266 1 98 222 ARG A CA 1
ATOM 1591 C C . ARG A 1 222 ? -12.578 -30.703 4.98 1 98 222 ARG A C 1
ATOM 1593 O O . ARG A 1 222 ? -13.344 -31 4.059 1 98 222 ARG A O 1
ATOM 1600 N N . THR A 1 223 ? -12.875 -29.734 5.805 1 98.44 223 THR A N 1
ATOM 1601 C CA . THR A 1 223 ? -14.07 -28.922 5.609 1 98.44 223 THR A CA 1
ATOM 1602 C C . THR A 1 223 ? -13.906 -28 4.395 1 98.44 223 THR A C 1
ATOM 1604 O O . THR A 1 223 ? -12.789 -27.719 3.967 1 98.44 223 THR A O 1
ATOM 1607 N N . LEU A 1 224 ? -15.031 -27.562 3.846 1 98.62 224 LEU A N 1
ATOM 1608 C CA . LEU A 1 224 ? -15.008 -26.609 2.732 1 98.62 224 LEU A CA 1
ATOM 1609 C C . LEU A 1 224 ? -14.234 -25.359 3.104 1 98.62 224 LEU A C 1
ATOM 1611 O O . LEU A 1 224 ? -13.414 -24.875 2.318 1 98.62 224 LEU A O 1
ATOM 1615 N N . GLY A 1 225 ? -14.477 -24.812 4.301 1 98.56 225 GLY A N 1
ATOM 1616 C CA . GLY A 1 225 ? -13.805 -23.625 4.77 1 98.56 225 GLY A CA 1
ATOM 1617 C C . GLY A 1 225 ? -12.297 -23.781 4.859 1 98.56 225 GLY A C 1
ATOM 1618 O O . GLY A 1 225 ? -11.555 -22.875 4.457 1 98.56 225 GLY A O 1
ATOM 1619 N N . GLU A 1 226 ? -11.867 -24.922 5.383 1 98.31 226 GLU A N 1
ATOM 1620 C CA . GLU A 1 226 ? -10.438 -25.203 5.473 1 98.31 226 GLU A CA 1
ATOM 1621 C C . GLU A 1 226 ? -9.797 -25.234 4.09 1 98.31 226 GLU A C 1
ATOM 1623 O O . GLU A 1 226 ? -8.688 -24.734 3.9 1 98.31 226 GLU A O 1
ATOM 1628 N N . GLU A 1 227 ? -10.5 -25.828 3.143 1 98.56 227 GLU A N 1
ATOM 1629 C CA . GLU A 1 227 ? -9.984 -25.922 1.778 1 98.56 227 GLU A CA 1
ATOM 1630 C C . GLU A 1 227 ? -9.859 -24.531 1.148 1 98.56 227 GLU A C 1
ATOM 1632 O O . GLU A 1 227 ? -8.844 -24.219 0.535 1 98.56 227 GLU A O 1
ATOM 1637 N N . LEU A 1 228 ? -10.883 -23.719 1.329 1 98.69 228 LEU A N 1
ATOM 1638 C CA . LEU A 1 228 ? -10.93 -22.406 0.7 1 98.69 228 LEU A CA 1
ATOM 1639 C C . LEU A 1 228 ? -9.945 -21.453 1.362 1 98.69 228 LEU A C 1
ATOM 1641 O O . LEU A 1 228 ? -9.438 -20.531 0.717 1 98.69 228 LEU A O 1
ATOM 1645 N N . LEU A 1 229 ? -9.547 -21.719 2.613 1 98.69 229 LEU A N 1
ATOM 1646 C CA . LEU A 1 229 ? -8.672 -20.797 3.334 1 98.69 229 LEU A CA 1
ATOM 1647 C C . LEU A 1 229 ? -7.23 -21.297 3.316 1 98.69 229 LEU A C 1
ATOM 1649 O O . LEU A 1 229 ? -6.371 -20.75 4 1 98.69 229 LEU A O 1
ATOM 1653 N N . GLU A 1 230 ? -7.016 -22.406 2.559 1 98.44 230 GLU A N 1
ATOM 1654 C CA . GLU A 1 230 ? -5.633 -22.844 2.406 1 98.44 230 GLU A CA 1
ATOM 1655 C C . GLU A 1 230 ? -4.734 -21.688 1.964 1 98.44 230 GLU A C 1
ATOM 1657 O O . GLU A 1 230 ? -5 -21.047 0.945 1 98.44 230 GLU A O 1
ATOM 1662 N N . PRO A 1 231 ? -3.676 -21.359 2.752 1 98.56 231 PRO A N 1
ATOM 1663 C CA . PRO A 1 231 ? -2.846 -20.203 2.424 1 98.56 231 PRO A CA 1
ATOM 1664 C C . PRO A 1 231 ? -2.145 -20.328 1.074 1 98.56 231 PRO A C 1
ATOM 1666 O O . PRO A 1 231 ? -1.749 -21.438 0.69 1 98.56 231 PRO A O 1
ATOM 1669 N N . THR A 1 232 ? -2.033 -19.203 0.406 1 98.75 232 THR A N 1
ATOM 1670 C CA . THR A 1 232 ? -1.233 -19.156 -0.812 1 98.75 232 THR A CA 1
ATOM 1671 C C . THR A 1 232 ? 0.217 -19.531 -0.524 1 98.75 232 THR A C 1
ATOM 1673 O O . THR A 1 232 ? 0.8 -19.062 0.458 1 98.75 232 THR A O 1
ATOM 1676 N N . LYS A 1 233 ? 0.759 -20.375 -1.354 1 98.56 233 LYS A N 1
ATOM 1677 C CA . LYS A 1 233 ? 2.17 -20.734 -1.223 1 98.56 233 LYS A CA 1
ATOM 1678 C C . LYS A 1 233 ? 3.066 -19.531 -1.542 1 98.56 233 LYS A C 1
ATOM 1680 O O . LYS A 1 233 ? 2.822 -18.812 -2.51 1 98.56 233 LYS A O 1
ATOM 1685 N N . ILE A 1 234 ? 4.094 -19.328 -0.746 1 98.81 234 ILE A N 1
ATOM 1686 C CA . ILE A 1 234 ? 5.105 -18.297 -0.982 1 98.81 234 ILE A CA 1
ATOM 1687 C C . ILE A 1 234 ? 6.324 -18.922 -1.657 1 98.81 234 ILE A C 1
ATOM 1689 O O . ILE A 1 234 ? 7.027 -19.734 -1.052 1 98.81 234 ILE A O 1
ATOM 1693 N N . TYR A 1 235 ? 6.641 -18.531 -2.857 1 98.88 235 TYR A N 1
ATOM 1694 C CA . TYR A 1 235 ? 7.656 -19.188 -3.68 1 98.88 235 TYR A CA 1
ATOM 1695 C C . TYR A 1 235 ? 8.953 -18.391 -3.666 1 98.88 235 TYR A C 1
ATOM 1697 O O . TYR A 1 235 ? 9.969 -18.828 -4.211 1 98.88 235 TYR A O 1
ATOM 1705 N N . ALA A 1 236 ? 9.023 -17.266 -3.045 1 98.5 236 ALA A N 1
ATOM 1706 C CA . ALA A 1 236 ? 10.07 -16.266 -3.232 1 98.5 236 ALA A CA 1
ATOM 1707 C C . ALA A 1 236 ? 11.453 -16.859 -2.996 1 98.5 236 ALA A C 1
ATOM 1709 O O . ALA A 1 236 ? 12.32 -16.812 -3.873 1 98.5 236 ALA A O 1
ATOM 1710 N N . LYS A 1 237 ? 11.695 -17.5 -1.872 1 98.56 237 LYS A N 1
ATOM 1711 C CA . LYS A 1 237 ? 13.008 -18.062 -1.548 1 98.56 237 LYS A CA 1
ATOM 1712 C C . LYS A 1 237 ? 13.375 -19.188 -2.51 1 98.56 237 LYS A C 1
ATOM 1714 O O . LYS A 1 237 ? 14.539 -19.328 -2.891 1 98.56 237 LYS A O 1
ATOM 1719 N N . ASP A 1 238 ? 12.414 -19.984 -2.836 1 98.81 238 ASP A N 1
ATOM 1720 C CA . ASP A 1 238 ? 12.641 -21.094 -3.748 1 98.81 238 ASP A CA 1
ATOM 1721 C C . ASP A 1 238 ? 13.031 -20.594 -5.137 1 98.81 238 ASP A C 1
ATOM 1723 O O . ASP A 1 238 ? 13.938 -21.156 -5.77 1 98.81 238 ASP A O 1
ATOM 1727 N N . CYS A 1 239 ? 12.352 -19.562 -5.605 1 98.88 239 CYS A N 1
ATOM 1728 C CA . CYS A 1 239 ? 12.656 -18.984 -6.906 1 98.88 239 CYS A CA 1
ATOM 1729 C C . CYS A 1 239 ? 14.055 -18.375 -6.918 1 98.88 239 CYS A C 1
ATOM 1731 O O . CYS A 1 239 ? 14.812 -18.562 -7.875 1 98.88 239 CYS A O 1
ATOM 1733 N N . LEU A 1 240 ? 14.383 -17.641 -5.875 1 98.75 240 LEU A N 1
ATOM 1734 C CA . LEU A 1 240 ? 15.703 -17.016 -5.809 1 98.75 240 LEU A CA 1
ATOM 1735 C C . LEU A 1 240 ? 16.797 -18.078 -5.766 1 98.75 240 LEU A C 1
ATOM 1737 O O . LEU A 1 240 ? 17.844 -17.922 -6.406 1 98.75 240 LEU A O 1
ATOM 1741 N N . ALA A 1 241 ? 16.578 -19.141 -5 1 98.69 241 ALA A N 1
ATOM 1742 C CA . ALA A 1 241 ? 17.531 -20.25 -4.969 1 98.69 241 ALA A CA 1
ATOM 1743 C C . ALA A 1 241 ? 17.688 -20.875 -6.352 1 98.69 241 ALA A C 1
ATOM 1745 O O . ALA A 1 241 ? 18.812 -21.203 -6.766 1 98.69 241 ALA A O 1
ATOM 1746 N N . LEU A 1 242 ? 16.609 -21.078 -7.027 1 98.88 242 LEU A N 1
ATOM 1747 C CA . LEU A 1 242 ? 16.625 -21.656 -8.367 1 98.88 242 LEU A CA 1
ATOM 1748 C C . LEU A 1 242 ? 17.438 -20.766 -9.32 1 98.88 242 LEU A C 1
ATOM 1750 O O . LEU A 1 242 ? 18.25 -21.266 -10.102 1 98.88 242 LEU A O 1
ATOM 1754 N N . ALA A 1 243 ? 17.219 -19.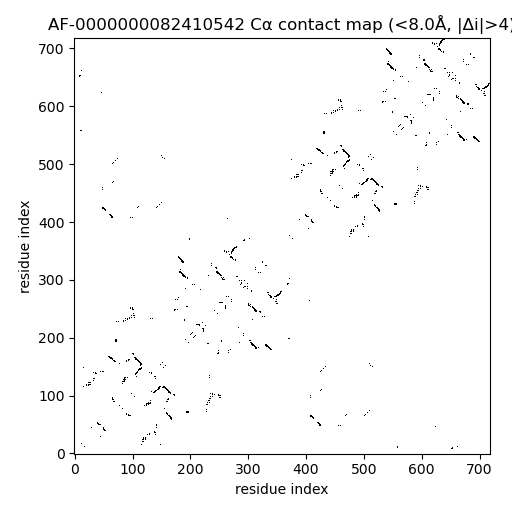469 -9.25 1 98.69 243 ALA A N 1
ATOM 1755 C CA . ALA A 1 243 ? 17.922 -18.516 -10.125 1 98.69 243 ALA A CA 1
ATOM 1756 C C . ALA A 1 243 ? 19.422 -18.516 -9.836 1 98.69 243 ALA A C 1
ATOM 1758 O O . ALA A 1 243 ? 20.234 -18.281 -10.734 1 98.69 243 ALA A O 1
ATOM 1759 N N . ALA A 1 244 ? 19.766 -18.734 -8.609 1 97.94 244 ALA A N 1
ATOM 1760 C CA . ALA A 1 244 ? 21.172 -18.75 -8.219 1 97.94 244 ALA A CA 1
ATOM 1761 C C . ALA A 1 244 ? 21.859 -20.016 -8.727 1 97.94 244 ALA A C 1
ATOM 1763 O O . ALA A 1 244 ? 23.062 -20 -9 1 97.94 244 ALA A O 1
ATOM 1764 N N . GLU A 1 245 ? 21.094 -21.094 -8.953 1 97.94 245 GLU A N 1
ATOM 1765 C CA . GLU A 1 245 ? 21.688 -22.406 -9.211 1 97.94 245 GLU A CA 1
ATOM 1766 C C . GLU A 1 245 ? 21.562 -22.797 -10.68 1 97.94 245 GLU A C 1
ATOM 1768 O O . GLU A 1 245 ? 22.219 -23.719 -11.141 1 97.94 245 GLU A O 1
ATOM 1773 N N . THR A 1 246 ? 20.672 -22.172 -11.359 1 98.38 246 THR A N 1
ATOM 1774 C CA . THR A 1 246 ? 20.406 -22.531 -12.742 1 98.38 246 THR A CA 1
ATOM 1775 C C . THR A 1 246 ? 20.266 -21.281 -13.617 1 98.38 246 THR A C 1
ATOM 1777 O O . THR A 1 246 ? 20.188 -20.172 -13.102 1 98.38 246 THR A O 1
ATOM 1780 N N . ASP A 1 247 ? 20.25 -21.5 -14.875 1 98.31 247 ASP A N 1
ATOM 1781 C CA . ASP A 1 247 ? 20.031 -20.406 -15.828 1 98.31 247 ASP A CA 1
ATOM 1782 C C . ASP A 1 247 ? 18.531 -20.172 -16.047 1 98.31 247 ASP A C 1
ATOM 1784 O O . ASP A 1 247 ? 17.984 -20.562 -17.078 1 98.31 247 ASP A O 1
ATOM 1788 N N . VAL A 1 248 ? 17.922 -19.484 -15.156 1 98.81 248 VAL A N 1
ATOM 1789 C CA . VAL A 1 248 ? 16.516 -19.078 -15.266 1 98.81 248 VAL A CA 1
ATOM 1790 C C . VAL A 1 248 ? 16.406 -17.859 -16.172 1 98.81 248 VAL A C 1
ATOM 1792 O O . VAL A 1 248 ? 17.156 -16.891 -16.016 1 98.81 248 VAL A O 1
ATOM 1795 N N . ARG A 1 249 ? 15.477 -17.953 -17.125 1 98.69 249 ARG A N 1
ATOM 1796 C CA . ARG A 1 249 ? 15.219 -16.812 -18.016 1 98.69 249 ARG A CA 1
ATOM 1797 C C . ARG A 1 249 ? 14.258 -15.82 -17.375 1 98.69 249 ARG A C 1
ATOM 1799 O O . ARG A 1 249 ? 14.453 -14.609 -17.484 1 98.69 249 ARG A O 1
ATOM 1806 N N . THR A 1 250 ? 13.219 -16.297 -16.844 1 98.19 250 THR A N 1
ATOM 1807 C CA . THR A 1 250 ? 12.188 -15.523 -16.156 1 98.19 250 THR A CA 1
ATOM 1808 C C . THR A 1 250 ? 11.281 -16.438 -15.336 1 98.19 250 THR A C 1
ATOM 1810 O O . THR A 1 250 ? 11.391 -17.656 -15.414 1 98.19 250 THR A O 1
ATOM 1813 N N . PHE A 1 251 ? 10.586 -15.883 -14.438 1 98.75 251 PHE A N 1
ATOM 1814 C CA . PHE A 1 251 ? 9.5 -16.547 -13.719 1 98.75 251 PHE A CA 1
ATOM 1815 C C . PHE A 1 251 ? 8.148 -15.992 -14.156 1 98.75 251 PHE A C 1
ATOM 1817 O O . PHE A 1 251 ? 8.078 -15.055 -14.953 1 98.75 251 PHE A O 1
ATOM 1824 N N . CYS A 1 252 ? 7.09 -16.625 -13.703 1 98.56 252 CYS A N 1
ATOM 1825 C CA . CYS A 1 252 ? 5.715 -16.172 -13.891 1 98.56 252 CYS A CA 1
ATOM 1826 C C . CYS A 1 252 ? 4.859 -16.531 -12.68 1 98.56 252 CYS A C 1
ATOM 1828 O O . CYS A 1 252 ? 4.715 -17.703 -12.336 1 98.56 252 CYS A O 1
ATOM 1830 N N . HIS A 1 253 ? 4.367 -15.477 -11.992 1 98.69 253 HIS A N 1
ATOM 1831 C CA . HIS A 1 253 ? 3.418 -15.656 -10.898 1 98.69 253 HIS A CA 1
ATOM 1832 C C . HIS A 1 253 ? 2.002 -15.852 -11.43 1 98.69 253 HIS A C 1
ATOM 1834 O O . HIS A 1 253 ? 1.429 -14.938 -12.031 1 98.69 253 HIS A O 1
ATOM 1840 N N . VAL A 1 254 ? 1.407 -17.047 -11.188 1 98.5 254 VAL A N 1
ATOM 1841 C CA . VAL A 1 254 ? 0.116 -17.359 -11.789 1 98.5 254 VAL A CA 1
ATOM 1842 C C . VAL A 1 254 ? -1.01 -16.938 -10.852 1 98.5 254 VAL A C 1
ATOM 1844 O O . VAL A 1 254 ? -1.263 -17.609 -9.844 1 98.5 254 VAL A O 1
ATOM 1847 N N . THR A 1 255 ? -1.679 -15.922 -11.18 1 95.69 255 THR A N 1
ATOM 1848 C CA . THR A 1 255 ? -2.777 -15.359 -10.398 1 95.69 255 THR A CA 1
ATOM 1849 C C . THR A 1 255 ? -4.012 -15.156 -11.273 1 95.69 255 THR A C 1
ATOM 1851 O O . THR A 1 255 ? -4.418 -16.062 -12 1 95.69 255 THR A O 1
ATOM 1854 N N . GLY A 1 256 ? -4.664 -14.016 -11.133 1 91 256 GLY A N 1
ATOM 1855 C CA . GLY A 1 256 ? -5.781 -13.719 -12.016 1 91 256 GLY A CA 1
ATOM 1856 C C . GLY A 1 256 ? -5.383 -13.641 -13.477 1 91 256 GLY A C 1
ATOM 1857 O O . GLY A 1 256 ? -4.309 -13.133 -13.805 1 91 256 GLY A O 1
ATOM 1858 N N . GLY A 1 257 ? -6.191 -14.094 -14.328 1 91.25 257 GLY A N 1
ATOM 1859 C CA . GLY A 1 257 ? -5.875 -14.219 -15.742 1 91.25 257 GLY A CA 1
ATOM 1860 C C . GLY A 1 257 ? -5.426 -15.617 -16.125 1 91.25 257 GLY A C 1
ATOM 1861 O O . GLY A 1 257 ? -5.461 -15.977 -17.312 1 91.25 257 GLY A O 1
ATOM 1862 N N . GLY A 1 258 ? -4.992 -16.359 -15.109 1 95.56 258 GLY A N 1
ATOM 1863 C CA . GLY A 1 258 ? -4.656 -17.766 -15.344 1 95.56 258 GLY A CA 1
ATOM 1864 C C . GLY A 1 258 ? -3.262 -17.953 -15.906 1 95.56 258 GLY A C 1
ATOM 1865 O O . GLY A 1 258 ? -2.543 -16.984 -16.141 1 95.56 258 GLY A O 1
ATOM 1866 N N . LEU A 1 259 ? -2.965 -19.188 -16.141 1 98.12 259 LEU A N 1
ATOM 1867 C CA . LEU A 1 259 ? -1.616 -19.625 -16.5 1 98.12 259 LEU A CA 1
ATOM 1868 C C . LEU A 1 259 ? -1.184 -19 -17.828 1 98.12 259 LEU A C 1
ATOM 1870 O O . LEU A 1 259 ? -0.148 -18.344 -17.906 1 98.12 259 LEU A O 1
ATOM 1874 N N . ALA A 1 260 ? -1.982 -19.141 -18.859 1 97.5 260 ALA A N 1
ATOM 1875 C CA . ALA A 1 260 ? -1.592 -18.703 -20.203 1 97.5 260 ALA A CA 1
ATOM 1876 C C . ALA A 1 260 ? -1.421 -17.188 -20.266 1 97.5 260 ALA A C 1
ATOM 1878 O O . ALA A 1 260 ? -0.425 -16.688 -20.781 1 97.5 260 ALA A O 1
ATOM 1879 N N . ASN A 1 261 ? -2.379 -16.484 -19.703 1 94.75 261 ASN A N 1
ATOM 1880 C CA . ASN A 1 261 ? -2.342 -15.031 -19.781 1 94.75 261 ASN A CA 1
ATOM 1881 C C . ASN A 1 261 ? -1.184 -14.453 -18.969 1 94.75 261 ASN A C 1
ATOM 1883 O O . ASN A 1 261 ? -0.523 -13.508 -19.391 1 94.75 261 ASN A O 1
ATOM 1887 N N . ASN A 1 262 ? -0.986 -14.938 -17.766 1 96.56 262 ASN A N 1
ATOM 1888 C CA . ASN A 1 262 ? 0.123 -14.453 -16.969 1 96.56 262 ASN A CA 1
ATOM 1889 C C . ASN A 1 262 ? 1.471 -14.773 -17.609 1 96.56 262 ASN A C 1
ATOM 1891 O O . ASN A 1 262 ? 2.375 -13.938 -17.609 1 96.56 262 ASN A O 1
ATOM 1895 N N . LEU A 1 263 ? 1.582 -15.992 -18.125 1 97.81 263 LEU A N 1
ATOM 1896 C CA . LEU A 1 263 ? 2.844 -16.375 -18.75 1 97.81 263 LEU A CA 1
ATOM 1897 C C . LEU A 1 263 ? 3.115 -15.523 -19.984 1 97.81 263 LEU A C 1
ATOM 1899 O O . LEU A 1 263 ? 4.262 -15.164 -20.266 1 97.81 263 LEU A O 1
ATOM 1903 N N . ALA A 1 264 ? 2.098 -15.203 -20.719 1 96 264 ALA A N 1
ATOM 1904 C CA . ALA A 1 264 ? 2.236 -14.375 -21.922 1 96 264 ALA A CA 1
ATOM 1905 C C . ALA A 1 264 ? 2.898 -13.039 -21.578 1 96 264 ALA A C 1
ATOM 1907 O O . ALA A 1 264 ? 3.637 -12.484 -22.406 1 96 264 ALA A O 1
ATOM 1908 N N . ARG A 1 265 ? 2.73 -12.539 -20.391 1 93.12 265 ARG A N 1
ATOM 1909 C CA . ARG A 1 265 ? 3.242 -11.242 -19.969 1 93.12 265 ARG A CA 1
ATOM 1910 C C . ARG A 1 265 ? 4.766 -11.25 -19.891 1 93.12 265 ARG A C 1
ATOM 1912 O O . ARG A 1 265 ? 5.398 -10.195 -19.922 1 93.12 265 ARG A O 1
ATOM 1919 N N . VAL A 1 266 ? 5.367 -12.438 -19.734 1 95.62 266 VAL A N 1
ATOM 1920 C CA . VAL A 1 266 ? 6.816 -12.5 -19.562 1 95.62 266 VAL A CA 1
ATOM 1921 C C . VAL A 1 266 ? 7.449 -13.203 -20.766 1 95.62 266 VAL A C 1
ATOM 1923 O O . VAL A 1 266 ? 8.578 -13.688 -20.688 1 95.62 266 VAL A O 1
ATOM 1926 N N . MET A 1 267 ? 6.719 -13.375 -21.828 1 96.31 267 MET A N 1
ATOM 1927 C CA . MET A 1 267 ? 7.223 -13.938 -23.078 1 96.31 267 MET A CA 1
ATOM 1928 C C . MET A 1 267 ? 7.535 -12.828 -24.094 1 96.31 267 MET A C 1
ATOM 1930 O O . MET A 1 267 ? 6.789 -11.859 -24.203 1 96.31 267 MET A O 1
ATOM 1934 N N . PRO A 1 268 ? 8.633 -12.945 -24.797 1 94.75 268 PRO A N 1
ATOM 1935 C CA . PRO A 1 268 ? 8.93 -11.945 -25.828 1 94.75 268 PRO A CA 1
ATOM 1936 C C . PRO A 1 268 ? 8.086 -12.125 -27.094 1 94.75 268 PRO A C 1
ATOM 1938 O O . PRO A 1 268 ? 7.551 -13.211 -27.328 1 94.75 268 PRO A O 1
ATOM 1941 N N . LYS A 1 269 ? 7.98 -11 -27.812 1 92.94 269 LYS A N 1
ATOM 1942 C CA . LYS A 1 269 ? 7.355 -11.117 -29.125 1 92.94 269 LYS A CA 1
ATOM 1943 C C . LYS A 1 269 ? 8.094 -12.117 -30 1 92.94 269 LYS A C 1
ATOM 1945 O O . LYS A 1 269 ? 9.32 -12.195 -29.969 1 92.94 269 LYS A O 1
ATOM 1950 N N . GLY A 1 270 ? 7.312 -12.883 -30.734 1 95.12 270 GLY A N 1
ATOM 1951 C CA . GLY A 1 270 ? 7.906 -13.812 -31.688 1 95.12 270 GLY A CA 1
ATOM 1952 C C . GLY A 1 270 ? 8.125 -15.203 -31.109 1 95.12 270 GLY A C 1
ATOM 1953 O O . GLY A 1 270 ? 8.469 -16.141 -31.828 1 95.12 270 GLY A O 1
ATOM 1954 N N . LEU A 1 271 ? 7.922 -15.352 -29.828 1 97.31 271 LEU A N 1
ATOM 1955 C CA . LEU A 1 271 ? 8.031 -16.656 -29.203 1 97.31 271 LEU A CA 1
ATOM 1956 C C . LEU A 1 271 ? 6.711 -17.062 -28.547 1 97.31 271 LEU A C 1
ATOM 1958 O O . LEU A 1 271 ? 5.871 -16.203 -28.25 1 97.31 271 LEU A O 1
ATOM 1962 N N . VAL A 1 272 ? 6.527 -18.359 -28.375 1 97.69 272 VAL A N 1
ATOM 1963 C CA . VAL A 1 272 ? 5.309 -18.875 -27.766 1 97.69 272 VAL A CA 1
ATOM 1964 C C . VAL A 1 272 ? 5.645 -20.031 -26.828 1 97.69 272 VAL A C 1
ATOM 1966 O O . VAL A 1 272 ? 6.504 -20.859 -27.141 1 97.69 272 VAL A O 1
ATOM 1969 N N . ALA A 1 273 ? 5.074 -19.984 -25.672 1 98.31 273 ALA A N 1
ATOM 1970 C CA . ALA A 1 273 ? 5.137 -21.125 -24.75 1 98.31 273 ALA A CA 1
ATOM 1971 C C . ALA A 1 273 ? 4.016 -22.125 -25.031 1 98.31 273 ALA A C 1
ATOM 1973 O O . ALA A 1 273 ? 2.834 -21.766 -24.969 1 98.31 273 ALA A O 1
ATOM 1974 N N . GLU A 1 274 ? 4.355 -23.312 -25.406 1 98 274 GLU A N 1
ATOM 1975 C CA . GLU A 1 274 ? 3.402 -24.406 -25.578 1 98 274 GLU A CA 1
ATOM 1976 C C . GLU A 1 274 ? 3.338 -25.297 -24.344 1 98 274 GLU A C 1
ATOM 1978 O O . GLU A 1 274 ? 4.293 -26.016 -24.047 1 98 274 GLU A O 1
ATOM 1983 N N . LEU A 1 275 ? 2.209 -25.281 -23.688 1 98.69 275 LEU A N 1
ATOM 1984 C CA . LEU A 1 275 ? 2.021 -25.984 -22.422 1 98.69 275 LEU A CA 1
ATOM 1985 C C . LEU A 1 275 ? 1.118 -27.203 -22.594 1 98.69 275 LEU A C 1
ATOM 1987 O O . LEU A 1 275 ? 0.192 -27.172 -23.406 1 98.69 275 LEU A O 1
ATOM 1991 N N . ASP A 1 276 ? 1.396 -28.25 -21.859 1 98.62 276 ASP A N 1
ATOM 1992 C CA . ASP A 1 276 ? 0.689 -29.516 -22.031 1 98.62 276 ASP A CA 1
ATOM 1993 C C . ASP A 1 276 ? -0.171 -29.828 -20.797 1 98.62 276 ASP A C 1
ATOM 1995 O O . ASP A 1 276 ? 0.345 -30.234 -19.766 1 98.62 276 ASP A O 1
ATOM 1999 N N . ARG A 1 277 ? -1.507 -29.797 -20.984 1 98.25 277 ARG A N 1
ATOM 2000 C CA . ARG A 1 277 ? -2.447 -30.125 -19.922 1 98.25 277 ARG A CA 1
ATOM 2001 C C . ARG A 1 277 ? -2.215 -31.531 -19.391 1 98.25 277 ARG A C 1
ATOM 2003 O O . ARG A 1 277 ? -2.551 -31.844 -18.25 1 98.25 277 ARG A O 1
ATOM 2010 N N . GLY A 1 278 ? -1.687 -32.312 -20.219 1 98.31 278 GLY A N 1
ATOM 2011 C CA . GLY A 1 278 ? -1.529 -33.719 -19.875 1 98.31 278 GLY A CA 1
ATOM 2012 C C . GLY A 1 278 ? -0.499 -33.969 -18.781 1 98.31 278 GLY A C 1
ATOM 2013 O O . GLY A 1 278 ? -0.412 -35.062 -18.234 1 98.31 278 GLY A O 1
ATOM 2014 N N . THR A 1 279 ? 0.208 -32.938 -18.391 1 98.31 279 THR A N 1
ATOM 2015 C CA . THR A 1 279 ? 1.345 -33.125 -17.484 1 98.31 279 THR A CA 1
ATOM 2016 C C . THR A 1 279 ? 0.907 -33 -16.031 1 98.31 279 THR A C 1
ATOM 2018 O O . THR A 1 279 ? 1.694 -33.281 -15.117 1 98.31 279 THR A O 1
ATOM 2021 N N . TRP A 1 280 ? -0.312 -32.656 -15.711 1 98.12 280 TRP A N 1
ATOM 2022 C CA . TRP A 1 280 ? -0.766 -32.594 -14.32 1 98.12 280 TRP A CA 1
ATOM 2023 C C . TRP A 1 280 ? -2.287 -32.688 -14.242 1 98.12 280 TRP A C 1
ATOM 2025 O O . TRP A 1 280 ? -2.973 -32.625 -15.266 1 98.12 280 TRP A O 1
ATOM 2035 N N . SER A 1 281 ? -2.797 -32.906 -13.062 1 97.62 281 SER A N 1
ATOM 2036 C CA . SER A 1 281 ? -4.223 -32.906 -12.758 1 97.62 281 SER A CA 1
ATOM 2037 C C . SER A 1 281 ? -4.559 -31.828 -11.727 1 97.62 281 SER A C 1
ATOM 2039 O O . SER A 1 281 ? -4.012 -31.828 -10.617 1 97.62 281 SER A O 1
ATOM 2041 N N . PRO A 1 282 ? -5.488 -30.906 -12.07 1 97.94 282 PRO A N 1
ATOM 2042 C CA . PRO A 1 282 ? -5.902 -29.922 -11.07 1 97.94 282 PRO A CA 1
ATOM 2043 C C . PRO A 1 282 ? -6.539 -30.578 -9.836 1 97.94 282 PRO A C 1
ATOM 2045 O O . PRO A 1 282 ? -7.137 -31.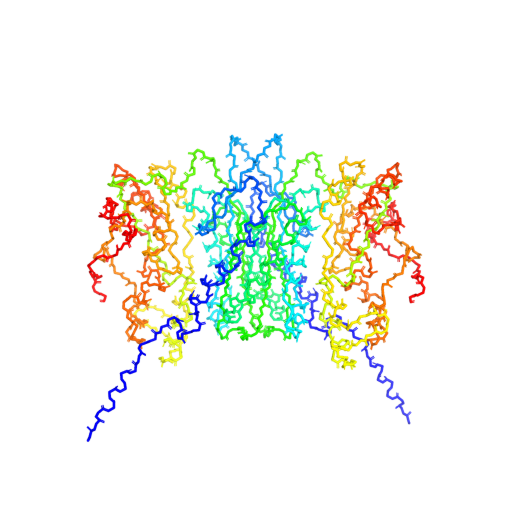641 -9.938 1 97.94 282 PRO A O 1
ATOM 2048 N N . ALA A 1 283 ? -6.426 -29.984 -8.711 1 97.5 283 ALA A N 1
ATOM 2049 C CA . ALA A 1 283 ? -6.973 -30.469 -7.449 1 97.5 283 ALA A CA 1
ATOM 2050 C C . ALA A 1 283 ? -8.5 -30.531 -7.504 1 97.5 283 ALA A C 1
ATOM 2052 O O . ALA A 1 283 ? -9.125 -29.859 -8.328 1 97.5 283 ALA A O 1
ATOM 2053 N N . PRO A 1 284 ? -9.156 -31.266 -6.609 1 97.69 284 PRO A N 1
ATOM 2054 C CA . PRO A 1 284 ? -10.609 -31.5 -6.617 1 97.69 284 PRO A CA 1
ATOM 2055 C C . PRO A 1 284 ? -11.414 -30.203 -6.512 1 97.69 284 PRO A C 1
ATOM 2057 O O . PRO A 1 284 ? -12.523 -30.125 -7.039 1 97.69 284 PRO A O 1
ATOM 2060 N N . VAL A 1 285 ? -10.883 -29.234 -5.871 1 98.38 285 VAL A N 1
ATOM 2061 C CA . VAL A 1 285 ? -11.633 -28 -5.672 1 98.38 285 VAL A CA 1
ATOM 2062 C C . VAL A 1 285 ? -11.938 -27.344 -7.023 1 98.38 285 VAL A C 1
ATOM 2064 O O . VAL A 1 285 ? -13.023 -26.797 -7.223 1 98.38 285 VAL A O 1
ATOM 2067 N N . PHE A 1 286 ? -11.016 -27.422 -7.945 1 98.31 286 PHE A N 1
ATOM 2068 C CA . PHE A 1 286 ? -11.242 -26.875 -9.273 1 98.31 286 PHE A CA 1
ATOM 2069 C C . PHE A 1 286 ? -12.344 -27.641 -10 1 98.31 286 PHE A C 1
ATOM 2071 O O . PHE A 1 286 ? -13.219 -27.031 -10.633 1 98.31 286 PHE A O 1
ATOM 2078 N N . ALA A 1 287 ? -12.32 -28.938 -9.898 1 97.31 287 ALA A N 1
ATOM 2079 C CA . ALA A 1 287 ? -13.336 -29.781 -10.523 1 97.31 287 ALA A CA 1
ATOM 2080 C C . ALA A 1 287 ? -14.719 -29.5 -9.938 1 97.31 287 ALA A C 1
ATOM 2082 O O . ALA A 1 287 ? -15.703 -29.438 -10.672 1 97.31 287 ALA A O 1
ATOM 2083 N N . MET A 1 288 ? -14.742 -29.359 -8.68 1 97.69 288 MET A N 1
ATOM 2084 C CA . MET A 1 288 ? -16.016 -29.109 -8.008 1 97.69 288 MET A CA 1
ATOM 2085 C C . MET A 1 288 ? -16.625 -27.797 -8.484 1 97.69 288 MET A C 1
ATOM 2087 O O . MET A 1 288 ? -17.828 -27.734 -8.766 1 97.69 288 MET A O 1
ATOM 2091 N N . ILE A 1 289 ? -15.812 -26.766 -8.586 1 98 289 ILE A N 1
ATOM 2092 C CA . ILE A 1 289 ? -16.312 -25.469 -9.047 1 98 289 ILE A CA 1
ATOM 2093 C C . ILE A 1 289 ? -16.797 -25.594 -10.492 1 98 289 ILE A C 1
ATOM 2095 O O . ILE A 1 289 ? -17.891 -25.109 -10.82 1 98 289 ILE A O 1
ATOM 2099 N N . ALA A 1 290 ? -15.984 -26.219 -11.344 1 97.56 290 ALA A N 1
ATOM 2100 C CA . ALA A 1 290 ? -16.328 -26.375 -12.75 1 97.56 290 ALA A CA 1
ATOM 2101 C C . ALA A 1 290 ? -17.641 -27.141 -12.914 1 97.56 290 ALA A C 1
ATOM 2103 O O . ALA A 1 290 ? -18.531 -26.703 -13.672 1 97.56 290 ALA A O 1
ATOM 2104 N N . GLN A 1 291 ? -17.812 -28.203 -12.211 1 96.44 291 GLN A N 1
ATOM 2105 C CA . GLN A 1 291 ? -18.953 -29.094 -12.367 1 96.44 291 GLN A CA 1
ATOM 2106 C C . GLN A 1 291 ? -20.219 -28.469 -11.758 1 96.44 291 GLN A C 1
ATOM 2108 O O . GLN A 1 291 ? -21.25 -28.406 -12.422 1 96.44 291 GLN A O 1
ATOM 2113 N N . ARG A 1 292 ? -20.078 -27.984 -10.586 1 95.5 292 ARG A N 1
ATOM 2114 C CA . ARG A 1 292 ? -21.25 -27.484 -9.875 1 95.5 292 ARG A CA 1
ATOM 2115 C C . ARG A 1 292 ? -21.719 -26.156 -10.461 1 95.5 292 ARG A C 1
ATOM 2117 O O . ARG A 1 292 ? -22.906 -25.828 -10.422 1 95.5 292 ARG A O 1
ATOM 2124 N N . GLY A 1 293 ? -20.75 -25.438 -10.938 1 96.12 293 GLY A N 1
ATOM 2125 C CA . GLY A 1 293 ? -21.094 -24.172 -11.547 1 96.12 293 GLY A CA 1
ATOM 2126 C C . GLY A 1 293 ? -21.312 -24.25 -13.047 1 96.12 293 GLY A C 1
ATOM 2127 O O . GLY A 1 293 ? -21.703 -23.266 -13.68 1 96.12 293 GLY A O 1
ATOM 2128 N N . ARG A 1 294 ? -21.125 -25.406 -13.641 1 96.56 294 ARG A N 1
ATOM 2129 C CA . ARG A 1 294 ? -21.125 -25.562 -15.086 1 96.56 294 ARG A CA 1
ATOM 2130 C C . ARG A 1 294 ? -20.234 -24.516 -15.758 1 96.56 294 ARG A C 1
ATOM 2132 O O . ARG A 1 294 ? -20.672 -23.844 -16.688 1 96.56 294 ARG A O 1
ATOM 2139 N N . VAL A 1 295 ? -19.078 -24.312 -15.18 1 96 295 VAL A N 1
ATOM 2140 C CA . VAL A 1 295 ? -18.141 -23.312 -15.672 1 96 295 VAL A CA 1
ATOM 2141 C C . VAL A 1 295 ? -17.312 -23.891 -16.828 1 96 295 VAL A C 1
ATOM 2143 O O . VAL A 1 295 ? -16.719 -24.969 -16.688 1 96 295 VAL A O 1
ATOM 2146 N N . GLU A 1 296 ? -17.266 -23.219 -17.953 1 96 296 GLU A N 1
ATOM 2147 C CA . GLU A 1 296 ? -16.516 -23.672 -19.109 1 96 296 GLU A CA 1
ATOM 2148 C C . GLU A 1 296 ? -15.008 -23.656 -18.828 1 96 296 GLU A C 1
ATOM 2150 O O . GLU A 1 296 ? -14.531 -22.859 -18.031 1 96 296 GLU A O 1
ATOM 2155 N N . ARG A 1 297 ? -14.328 -24.531 -19.516 1 95.56 297 ARG A N 1
ATOM 2156 C CA . ARG A 1 297 ? -12.891 -24.672 -19.328 1 95.56 297 ARG A CA 1
ATOM 2157 C C . ARG A 1 297 ? -12.18 -23.344 -19.516 1 95.56 297 ARG A C 1
ATOM 2159 O O . ARG A 1 297 ? -11.312 -22.969 -18.719 1 95.56 297 ARG A O 1
ATOM 2166 N N . ALA A 1 298 ? -12.484 -22.625 -20.578 1 94.56 298 ALA A N 1
ATOM 2167 C CA . ALA A 1 298 ? -11.828 -21.344 -20.859 1 94.56 298 ALA A CA 1
ATOM 2168 C C . ALA A 1 298 ? -11.984 -20.375 -19.703 1 94.56 298 ALA A C 1
ATOM 2170 O O . ALA A 1 298 ? -11.062 -19.625 -19.375 1 94.56 298 ALA A O 1
ATOM 2171 N N . GLU A 1 299 ? -13.117 -20.391 -19.078 1 94.56 299 GLU A N 1
ATOM 2172 C CA . GLU A 1 299 ? -13.406 -19.531 -17.938 1 94.56 299 GLU A CA 1
ATOM 2173 C C . GLU A 1 299 ? -12.625 -19.969 -16.703 1 94.56 299 GLU A C 1
ATOM 2175 O O . GLU A 1 299 ? -12.086 -19.141 -15.969 1 94.56 299 GLU A O 1
ATOM 2180 N N . MET A 1 300 ? -12.586 -21.266 -16.469 1 97 300 MET A N 1
ATOM 2181 C CA . MET A 1 300 ? -11.789 -21.797 -15.367 1 97 300 MET A CA 1
ATOM 2182 C C . MET A 1 300 ? -10.328 -21.375 -15.5 1 97 300 MET A C 1
ATOM 2184 O O . MET A 1 300 ? -9.719 -20.922 -14.531 1 97 300 MET A O 1
ATOM 2188 N N . GLU A 1 301 ? -9.812 -21.453 -16.734 1 96.88 301 GLU A N 1
ATOM 2189 C CA . GLU A 1 301 ? -8.398 -21.234 -17 1 96.88 301 GLU A CA 1
ATOM 2190 C C . GLU A 1 301 ? -8.062 -19.75 -16.969 1 96.88 301 GLU A C 1
ATOM 2192 O O . GLU A 1 301 ? -6.906 -19.359 -16.766 1 96.88 301 GLU A O 1
ATOM 2197 N N . GLN A 1 302 ? -9.016 -18.922 -17.156 1 94.44 302 GLN A N 1
ATOM 2198 C CA . GLN A 1 302 ? -8.797 -17.469 -17.109 1 94.44 302 GLN A CA 1
ATOM 2199 C C . GLN A 1 302 ? -8.93 -16.953 -15.68 1 94.44 302 GLN A C 1
ATOM 2201 O O . GLN A 1 302 ? -8.391 -15.891 -15.352 1 94.44 302 GLN A O 1
ATOM 2206 N N . THR A 1 303 ? -9.594 -17.688 -14.859 1 95.19 303 THR A N 1
ATOM 2207 C CA . THR A 1 303 ? -9.922 -17.203 -13.516 1 95.19 303 THR A CA 1
ATOM 2208 C C . THR A 1 303 ? -8.961 -17.797 -12.484 1 95.19 303 THR A C 1
ATOM 2210 O O . THR A 1 303 ? -8.492 -17.078 -11.594 1 95.19 303 THR A O 1
ATOM 2213 N N . PHE A 1 304 ? -8.68 -19.062 -12.625 1 97.81 304 PHE A N 1
ATOM 2214 C CA . PHE A 1 304 ? -7.977 -19.797 -11.578 1 97.81 304 PHE A CA 1
ATOM 2215 C C . PHE A 1 304 ? -6.586 -20.203 -12.039 1 97.81 304 PHE A C 1
ATOM 2217 O O . PHE A 1 304 ? -6.312 -20.234 -13.242 1 97.81 304 PHE A O 1
ATOM 2224 N N . ASN A 1 305 ? -5.746 -20.531 -11.062 1 98.38 305 ASN A N 1
ATOM 2225 C CA . ASN A 1 305 ? -4.398 -21.016 -11.352 1 98.38 305 ASN A CA 1
ATOM 2226 C C . ASN A 1 305 ? -4.41 -22.469 -11.82 1 98.38 305 ASN A C 1
ATOM 2228 O O . ASN A 1 305 ? -3.424 -22.953 -12.375 1 98.38 305 ASN A O 1
ATOM 2232 N N . MET A 1 306 ? -5.508 -23.219 -11.586 1 98.31 306 MET A N 1
ATOM 2233 C CA . MET A 1 306 ? -5.746 -24.578 -12.047 1 98.31 306 MET A CA 1
ATOM 2234 C C . MET A 1 306 ? -4.625 -25.5 -11.594 1 98.31 306 MET A C 1
ATOM 2236 O O . MET A 1 306 ? -4.27 -26.453 -12.297 1 98.31 306 MET A O 1
ATOM 2240 N N . GLY A 1 307 ? -3.982 -25.203 -10.508 1 98.5 307 GLY A N 1
ATOM 2241 C CA . GLY A 1 307 ? -3.023 -26.125 -9.922 1 98.5 307 GLY A CA 1
ATOM 2242 C C . GLY A 1 307 ? -1.583 -25.688 -10.094 1 98.5 307 GLY A C 1
ATOM 2243 O O . GLY A 1 307 ? -0.666 -26.297 -9.547 1 98.5 307 GLY A O 1
ATOM 2244 N N . VAL A 1 308 ? -1.329 -24.609 -10.859 1 98.88 308 VAL A N 1
ATOM 2245 C CA . VAL A 1 308 ? 0.011 -24.078 -11.062 1 98.88 308 VAL A CA 1
ATOM 2246 C C . VAL A 1 308 ? 0.117 -22.688 -10.43 1 98.88 308 VAL A C 1
ATOM 2248 O O . VAL A 1 308 ? -0.588 -21.766 -10.828 1 98.88 308 VAL A O 1
ATOM 2251 N N . GLY A 1 309 ? 1.031 -22.562 -9.461 1 98.88 309 GLY A N 1
ATOM 2252 C CA . GLY A 1 309 ? 1.131 -21.281 -8.758 1 98.88 309 GLY A CA 1
ATOM 2253 C C . GLY A 1 309 ? 2.271 -20.422 -9.25 1 98.88 309 GLY A C 1
ATOM 2254 O O . GLY A 1 309 ? 2.221 -19.188 -9.125 1 98.88 309 GLY A O 1
ATOM 2255 N N . MET A 1 310 ? 3.295 -20.984 -9.766 1 98.94 310 MET A N 1
ATOM 2256 C CA . MET A 1 310 ? 4.496 -20.328 -10.266 1 98.94 310 MET A CA 1
ATOM 2257 C C . MET A 1 310 ? 5.121 -21.125 -11.406 1 98.94 310 MET A C 1
ATOM 2259 O O . MET A 1 310 ? 4.98 -22.344 -11.461 1 98.94 310 MET A O 1
ATOM 2263 N N . VAL A 1 311 ? 5.699 -20.406 -12.336 1 98.81 311 VAL A N 1
ATOM 2264 C CA . VAL A 1 311 ? 6.371 -21.031 -13.469 1 98.81 311 VAL A CA 1
ATOM 2265 C C . VAL A 1 311 ? 7.797 -20.5 -13.586 1 98.81 311 VAL A C 1
ATOM 2267 O O . VAL A 1 311 ? 8.047 -19.312 -13.328 1 98.81 311 VAL A O 1
ATOM 2270 N N . ALA A 1 312 ? 8.734 -21.375 -13.898 1 98.88 312 ALA A N 1
ATOM 2271 C CA . ALA A 1 312 ? 10.094 -20.984 -14.281 1 98.88 312 ALA A CA 1
ATOM 2272 C C . ALA A 1 312 ? 10.383 -21.359 -15.734 1 98.88 312 ALA A C 1
ATOM 2274 O O . ALA A 1 312 ? 10.102 -22.484 -16.156 1 98.88 312 ALA A O 1
ATOM 2275 N N . VAL A 1 313 ? 10.805 -20.422 -16.484 1 98.88 313 VAL A N 1
ATOM 2276 C CA . VAL A 1 313 ? 11.383 -20.703 -17.797 1 98.88 313 VAL A CA 1
ATOM 2277 C C . VAL A 1 313 ? 12.891 -20.859 -17.672 1 98.88 313 VAL A C 1
ATOM 2279 O O . VAL A 1 313 ? 13.586 -19.938 -17.234 1 98.88 313 VAL A O 1
ATOM 2282 N N . VAL A 1 314 ? 13.43 -22.031 -18.078 1 98.81 314 VAL A N 1
ATOM 2283 C CA . VAL A 1 314 ? 14.836 -22.312 -17.812 1 98.81 314 VAL A CA 1
ATOM 2284 C C . VAL A 1 314 ? 15.516 -22.797 -19.078 1 98.81 314 VAL A C 1
ATOM 2286 O O . VAL A 1 314 ? 14.852 -23.312 -19.984 1 98.81 314 VAL A O 1
ATOM 2289 N N . ALA A 1 315 ? 16.828 -22.625 -19.109 1 98.75 315 ALA A N 1
ATOM 2290 C CA . ALA A 1 315 ? 17.625 -23.203 -20.203 1 98.75 315 ALA A CA 1
ATOM 2291 C C . ALA A 1 315 ? 17.469 -24.719 -20.25 1 98.75 315 ALA A C 1
ATOM 2293 O O . ALA A 1 315 ? 17.438 -25.375 -19.203 1 98.75 315 ALA A O 1
ATOM 2294 N N . PRO A 1 316 ? 17.438 -25.266 -21.484 1 98.56 316 PRO A N 1
ATOM 2295 C CA . PRO A 1 316 ? 17.219 -26.703 -21.609 1 98.56 316 PRO A CA 1
ATOM 2296 C C . PRO A 1 316 ? 18.281 -27.531 -20.891 1 98.56 316 PRO A C 1
ATOM 2298 O O . PRO A 1 316 ? 17.969 -28.609 -20.375 1 98.56 316 PRO A O 1
ATOM 2301 N N . GLU A 1 317 ? 19.484 -27.094 -20.812 1 98.44 317 GLU A N 1
ATOM 2302 C CA . GLU A 1 317 ? 20.578 -27.828 -20.188 1 98.44 317 GLU A CA 1
ATOM 2303 C C . GLU A 1 317 ? 20.438 -27.859 -18.672 1 98.44 317 GLU A C 1
ATOM 2305 O O . GLU A 1 317 ? 21.094 -28.641 -18 1 98.44 317 GLU A O 1
ATOM 2310 N N . ASP A 1 318 ? 19.531 -27.016 -18.109 1 98.44 318 ASP A N 1
ATOM 2311 C CA . ASP A 1 318 ? 19.453 -26.875 -16.672 1 98.44 318 ASP A CA 1
ATOM 2312 C C . ASP A 1 318 ? 18.172 -27.516 -16.141 1 98.44 318 ASP A C 1
ATOM 2314 O O . ASP A 1 318 ? 17.859 -27.391 -14.945 1 98.44 318 ASP A O 1
ATOM 2318 N N . VAL A 1 319 ? 17.422 -28.188 -16.938 1 98.69 319 VAL A N 1
ATOM 2319 C CA . VAL A 1 319 ? 16.109 -28.719 -16.562 1 98.69 319 VAL A CA 1
ATOM 2320 C C . VAL A 1 319 ? 16.25 -29.688 -15.391 1 98.69 319 VAL A C 1
ATOM 2322 O O . VAL A 1 319 ? 15.555 -29.547 -14.375 1 98.69 319 VAL A O 1
ATOM 2325 N N . ASP A 1 320 ? 17.141 -30.656 -15.484 1 98.69 320 ASP A N 1
ATOM 2326 C CA . ASP A 1 320 ? 17.297 -31.656 -14.43 1 98.69 320 ASP A CA 1
ATOM 2327 C C . ASP A 1 320 ? 17.75 -31.016 -13.125 1 98.69 320 ASP A C 1
ATOM 2329 O O . ASP A 1 320 ? 17.25 -31.359 -12.055 1 98.69 320 ASP A O 1
ATOM 2333 N N . ARG A 1 321 ? 18.672 -30.125 -13.289 1 98.69 321 ARG A N 1
ATOM 2334 C CA . ARG A 1 321 ? 19.156 -29.422 -12.109 1 98.69 321 ARG A CA 1
ATOM 2335 C C . ARG A 1 321 ? 18.031 -28.594 -11.469 1 98.69 321 ARG A C 1
ATOM 2337 O O . ARG A 1 321 ? 17.906 -28.562 -10.242 1 98.69 321 ARG A O 1
ATOM 2344 N N . ALA A 1 322 ? 17.25 -27.922 -12.289 1 98.88 322 ALA A N 1
ATOM 2345 C CA . ALA A 1 322 ? 16.141 -27.109 -11.789 1 98.88 322 ALA A CA 1
ATOM 2346 C C . ALA A 1 322 ? 15.141 -27.969 -11.023 1 98.88 322 ALA A C 1
ATOM 2348 O O . ALA A 1 322 ? 14.727 -27.609 -9.922 1 98.88 322 ALA A O 1
ATOM 2349 N N . LEU A 1 323 ? 14.758 -29.094 -11.602 1 98.88 323 LEU A N 1
ATOM 2350 C CA . LEU A 1 323 ? 13.812 -30 -10.953 1 98.88 323 LEU A CA 1
ATOM 2351 C C . LEU A 1 323 ? 14.375 -30.531 -9.641 1 98.88 323 LEU A C 1
ATOM 2353 O O . LEU A 1 323 ? 13.648 -30.672 -8.648 1 98.88 323 LEU A O 1
ATOM 2357 N N . ALA A 1 324 ? 15.664 -30.812 -9.586 1 98.75 324 ALA A N 1
ATOM 2358 C CA . ALA A 1 324 ? 16.312 -31.312 -8.383 1 98.75 324 ALA A CA 1
ATOM 2359 C C . ALA A 1 324 ? 16.297 -30.25 -7.277 1 98.75 324 ALA A C 1
ATOM 2361 O O . ALA A 1 324 ? 16.031 -30.562 -6.113 1 98.75 324 ALA A O 1
ATOM 2362 N N . VAL A 1 325 ? 16.625 -29.016 -7.668 1 98.62 325 VAL A N 1
ATOM 2363 C CA . VAL A 1 325 ? 16.656 -27.922 -6.711 1 98.62 325 VAL A CA 1
ATOM 2364 C C . VAL A 1 325 ? 15.266 -27.734 -6.098 1 98.62 325 VAL A C 1
ATOM 2366 O O . VAL A 1 325 ? 15.125 -27.641 -4.875 1 98.62 325 VAL A O 1
ATOM 2369 N N . LEU A 1 326 ? 14.227 -27.719 -6.902 1 98.81 326 LEU A N 1
ATOM 2370 C CA . LEU A 1 326 ? 12.852 -27.516 -6.438 1 98.81 326 LEU A CA 1
ATOM 2371 C C . LEU A 1 326 ? 12.391 -28.703 -5.59 1 98.81 326 LEU A C 1
ATOM 2373 O O . LEU A 1 326 ? 11.766 -28.516 -4.547 1 98.81 326 LEU A O 1
ATOM 2377 N N . THR A 1 327 ? 12.727 -29.906 -6 1 98.69 327 THR A N 1
ATOM 2378 C CA . THR A 1 327 ? 12.359 -31.094 -5.25 1 98.69 327 THR A CA 1
ATOM 2379 C C . THR A 1 327 ? 13.016 -31.109 -3.875 1 98.69 327 THR A C 1
ATOM 2381 O O . THR A 1 327 ? 12.383 -31.453 -2.877 1 98.69 327 THR A O 1
ATOM 2384 N N . ALA A 1 328 ? 14.273 -30.734 -3.812 1 98.44 328 ALA A N 1
ATOM 2385 C CA . ALA A 1 328 ? 15.016 -30.672 -2.555 1 98.44 328 ALA A CA 1
ATOM 2386 C C . ALA A 1 328 ? 14.383 -29.672 -1.598 1 98.44 328 ALA A C 1
ATOM 2388 O O . ALA A 1 328 ? 14.516 -29.797 -0.378 1 98.44 328 ALA A O 1
ATOM 2389 N N . ARG A 1 329 ? 13.664 -28.734 -2.162 1 98.06 329 ARG A N 1
ATOM 2390 C CA . ARG A 1 329 ? 13.016 -27.703 -1.365 1 98.06 329 ARG A CA 1
ATOM 2391 C C . ARG A 1 329 ? 11.547 -28.047 -1.131 1 98.06 329 ARG A C 1
ATOM 2393 O O . ARG A 1 329 ? 10.773 -27.188 -0.689 1 98.06 329 ARG A O 1
ATOM 2400 N N . HIS A 1 330 ? 11.125 -29.219 -1.495 1 98.12 330 HIS A N 1
ATOM 2401 C CA . HIS A 1 330 ? 9.805 -29.797 -1.259 1 98.12 330 HIS A CA 1
ATOM 2402 C C . HIS A 1 330 ? 8.734 -29.047 -2.041 1 98.12 330 HIS A C 1
ATOM 2404 O O . HIS A 1 330 ? 7.621 -28.844 -1.544 1 98.12 330 HIS A O 1
ATOM 2410 N N . ILE A 1 331 ? 9.141 -28.531 -3.186 1 98.56 331 ILE A N 1
ATOM 2411 C CA . ILE A 1 331 ? 8.195 -27.938 -4.121 1 98.56 331 ILE A CA 1
ATOM 2412 C C . ILE A 1 331 ? 7.758 -28.984 -5.148 1 98.56 331 ILE A C 1
ATOM 2414 O O . ILE A 1 331 ? 8.594 -29.562 -5.848 1 98.56 331 ILE A O 1
ATOM 2418 N N . ASP A 1 332 ? 6.426 -29.25 -5.203 1 98.56 332 ASP A N 1
ATOM 2419 C CA . ASP A 1 332 ? 5.914 -30.062 -6.301 1 98.56 332 ASP A CA 1
ATOM 2420 C C . ASP A 1 332 ? 6.152 -29.391 -7.648 1 98.56 332 ASP A C 1
ATOM 2422 O O . ASP A 1 332 ? 5.695 -28.266 -7.867 1 98.56 332 ASP A O 1
ATOM 2426 N N . CYS A 1 333 ? 6.945 -30 -8.547 1 98.88 333 CYS A N 1
ATOM 2427 C CA . CYS A 1 333 ? 7.316 -29.375 -9.812 1 98.88 333 CYS A CA 1
ATOM 2428 C C . CYS A 1 333 ? 7.406 -30.406 -10.93 1 98.88 333 CYS A C 1
ATOM 2430 O O . CYS A 1 333 ? 7.609 -31.594 -10.672 1 98.88 333 CYS A O 1
ATOM 2432 N N . TRP A 1 334 ? 7.16 -30.016 -12.18 1 98.88 334 TRP A N 1
ATOM 2433 C CA . TRP A 1 334 ? 7.219 -30.891 -13.352 1 98.88 334 TRP A CA 1
ATOM 2434 C C . TRP A 1 334 ? 7.457 -30.078 -14.617 1 98.88 334 TRP A C 1
ATOM 2436 O O . TRP A 1 334 ? 7.297 -28.844 -14.625 1 98.88 334 TRP A O 1
ATOM 2446 N N . THR A 1 335 ? 7.945 -30.703 -15.602 1 98.88 335 THR A N 1
ATOM 2447 C CA . THR A 1 335 ? 8.055 -30.078 -16.906 1 98.88 335 THR A CA 1
ATOM 2448 C C . THR A 1 335 ? 6.676 -29.875 -17.531 1 98.88 335 THR A C 1
ATOM 2450 O O . THR A 1 335 ? 5.953 -30.844 -17.781 1 98.88 335 THR A O 1
ATOM 2453 N N . LEU A 1 336 ? 6.367 -28.656 -17.781 1 98.81 336 LEU A N 1
ATOM 2454 C CA . LEU A 1 336 ? 5.031 -28.266 -18.203 1 98.81 336 LEU A CA 1
ATOM 2455 C C . LEU A 1 336 ? 4.969 -28.109 -19.719 1 98.81 336 LEU A C 1
ATOM 2457 O O . LEU A 1 336 ? 3.916 -28.328 -20.328 1 98.81 336 LEU A O 1
ATOM 2461 N N . GLY A 1 337 ? 6.004 -27.656 -20.281 1 98.75 337 GLY A N 1
ATOM 2462 C CA . GLY A 1 337 ? 6.062 -27.391 -21.719 1 98.75 337 GLY A CA 1
ATOM 2463 C C . GLY A 1 337 ? 7.379 -26.781 -22.156 1 98.75 337 GLY A C 1
ATOM 2464 O O . GLY A 1 337 ? 8.406 -26.953 -21.5 1 98.75 337 GLY A O 1
ATOM 2465 N N . SER A 1 338 ? 7.344 -26.188 -23.391 1 98.62 338 SER A N 1
ATOM 2466 C CA . SER A 1 338 ? 8.562 -25.594 -23.938 1 98.62 338 SER A CA 1
ATOM 2467 C C . SER A 1 338 ? 8.258 -24.328 -24.734 1 98.62 338 SER A C 1
ATOM 2469 O O . SER A 1 338 ? 7.098 -24.062 -25.062 1 98.62 338 SER A O 1
ATOM 2471 N N . VAL A 1 339 ? 9.289 -23.547 -24.969 1 98.56 339 VAL A N 1
ATOM 2472 C CA . VAL A 1 339 ? 9.203 -22.312 -25.734 1 98.56 339 VAL A CA 1
ATOM 2473 C C . VAL A 1 339 ? 9.602 -22.578 -27.188 1 98.56 339 VAL A C 1
ATOM 2475 O O . VAL A 1 339 ? 10.617 -23.219 -27.453 1 98.56 339 VAL A O 1
ATOM 2478 N N . LYS A 1 340 ? 8.797 -22.062 -28.094 1 97.38 340 LYS A N 1
ATOM 2479 C CA . LYS A 1 340 ? 9.047 -22.219 -29.531 1 97.38 340 LYS A CA 1
ATOM 2480 C C . LYS A 1 340 ? 8.906 -20.875 -30.25 1 97.38 340 LYS A C 1
ATOM 2482 O O . LYS A 1 340 ? 8.445 -19.891 -29.672 1 97.38 340 LYS A O 1
ATOM 2487 N N . LYS A 1 341 ? 9.383 -20.891 -31.469 1 96.25 341 LYS A N 1
ATOM 2488 C CA . LYS A 1 341 ? 9.109 -19.734 -32.312 1 96.25 341 LYS A CA 1
ATOM 2489 C C . LYS A 1 341 ? 7.629 -19.672 -32.688 1 96.25 341 LYS A C 1
ATOM 2491 O O . LYS A 1 341 ? 6.996 -20.688 -32.969 1 96.25 341 LYS A O 1
ATOM 2496 N N . ALA A 1 342 ? 7.168 -18.484 -32.594 1 92.31 342 ALA A N 1
ATOM 2497 C CA . ALA A 1 342 ? 5.77 -18.297 -32.969 1 92.31 342 ALA A CA 1
ATOM 2498 C C . ALA A 1 342 ? 5.598 -18.328 -34.5 1 92.31 342 ALA A C 1
ATOM 2500 O O . ALA A 1 342 ? 6.531 -18.016 -35.219 1 92.31 342 ALA A O 1
ATOM 2501 N N . SER A 1 343 ? 4.441 -18.781 -35 1 85.38 343 SER A N 1
ATOM 2502 C CA . SER A 1 343 ? 4.164 -18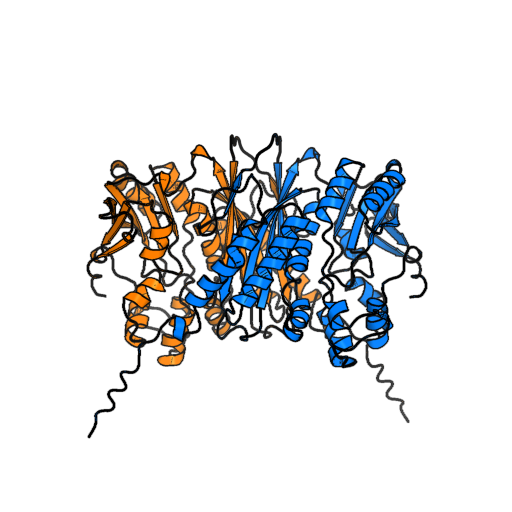.812 -36.406 1 85.38 343 SER A CA 1
ATOM 2503 C C . SER A 1 343 ? 4.07 -17.422 -37 1 85.38 343 SER A C 1
ATOM 2505 O O . SER A 1 343 ? 4.469 -17.188 -38.156 1 85.38 343 SER A O 1
ATOM 2507 N N . ASP A 1 344 ? 3.447 -16.531 -36.312 1 82.5 344 ASP A N 1
ATOM 2508 C CA . ASP A 1 344 ? 3.408 -15.133 -36.719 1 82.5 344 ASP A CA 1
ATOM 2509 C C . ASP A 1 344 ? 3.545 -14.219 -35.5 1 82.5 344 ASP A C 1
ATOM 2511 O O . ASP A 1 344 ? 3.389 -14.672 -34.344 1 82.5 344 ASP A O 1
ATOM 2515 N N . ALA A 1 345 ? 3.922 -13.094 -35.812 1 71.25 345 ALA A N 1
ATOM 2516 C CA . ALA A 1 345 ? 4.254 -12.148 -34.75 1 71.25 345 ALA A CA 1
ATOM 2517 C C . ALA A 1 345 ? 3.029 -11.828 -33.875 1 71.25 345 ALA A C 1
ATOM 2519 O O . ALA A 1 345 ? 3.16 -11.461 -32.719 1 71.25 345 ALA A O 1
ATOM 2520 N N . ALA A 1 346 ? 1.91 -12.094 -34.406 1 68.94 346 ALA A N 1
ATOM 2521 C CA . ALA A 1 346 ? 0.667 -11.742 -33.719 1 68.94 346 ALA A CA 1
ATOM 2522 C C . ALA A 1 346 ? 0.106 -12.93 -32.938 1 68.94 346 ALA A C 1
ATOM 2524 O O . ALA A 1 346 ? -0.901 -12.805 -32.25 1 68.94 346 ALA A O 1
ATOM 2525 N N . ALA A 1 347 ? 0.838 -13.953 -32.938 1 77.44 347 ALA A N 1
ATOM 2526 C CA . ALA A 1 347 ? 0.353 -15.18 -32.312 1 77.44 347 ALA A CA 1
ATOM 2527 C C . ALA A 1 347 ? 0.384 -15.078 -30.797 1 77.44 347 ALA A C 1
ATOM 2529 O O . ALA A 1 347 ? 1.099 -14.242 -30.234 1 77.44 347 ALA A O 1
ATOM 2530 N N . GLU A 1 348 ? -0.528 -15.906 -30.141 1 89.75 348 GLU A N 1
ATOM 2531 C CA . GLU A 1 348 ? -0.529 -16.031 -28.688 1 89.75 348 GLU A CA 1
ATOM 2532 C C . GLU A 1 348 ? 0.868 -16.359 -28.156 1 89.75 348 GLU A C 1
ATOM 2534 O O . GLU A 1 348 ? 1.641 -17.047 -28.812 1 89.75 348 GLU A O 1
ATOM 2539 N N . ARG A 1 349 ? 1.19 -15.766 -27.062 1 95.69 349 ARG A N 1
ATOM 2540 C CA . ARG A 1 349 ? 2.525 -15.914 -26.484 1 95.69 349 ARG A CA 1
ATOM 2541 C C . ARG A 1 349 ? 2.59 -17.125 -25.562 1 95.69 349 ARG A C 1
ATOM 2543 O O . ARG A 1 349 ? 3.678 -17.578 -25.203 1 95.69 349 ARG A O 1
ATOM 2550 N N . ALA A 1 350 ? 1.406 -17.688 -25.219 1 97.62 350 ALA A N 1
ATOM 2551 C CA . ALA A 1 350 ? 1.303 -18.906 -24.422 1 97.62 350 ALA A CA 1
ATOM 2552 C C . ALA A 1 350 ? -0.036 -19.609 -24.656 1 97.62 350 ALA A C 1
ATOM 2554 O O . ALA A 1 350 ? -1.068 -18.938 -24.797 1 97.62 350 ALA A O 1
ATOM 2555 N N . PHE A 1 351 ? -0.064 -20.891 -24.734 1 96.69 351 PHE A N 1
ATOM 2556 C CA . PHE A 1 351 ? -1.321 -21.609 -24.844 1 96.69 351 PHE A CA 1
ATOM 2557 C C . PHE A 1 351 ? -1.188 -23.016 -24.25 1 96.69 351 PHE A C 1
ATOM 2559 O O . PHE A 1 351 ? -0.076 -23.516 -24.062 1 96.69 351 PHE A O 1
ATOM 2566 N N . LEU A 1 352 ? -2.277 -23.562 -23.891 1 97.81 352 LEU A N 1
ATOM 2567 C CA . LEU A 1 352 ? -2.354 -24.922 -23.344 1 97.81 352 LEU A CA 1
ATOM 2568 C C . LEU A 1 352 ? -2.949 -25.875 -24.375 1 97.81 352 LEU A C 1
ATOM 2570 O O . LEU A 1 352 ? -3.977 -25.578 -24.984 1 97.81 352 LEU A O 1
ATOM 2574 N N . ALA A 1 353 ? -2.32 -27 -24.562 1 97.25 353 ALA A N 1
ATOM 2575 C CA . ALA A 1 353 ? -2.807 -28.047 -25.453 1 97.25 353 ALA A CA 1
ATOM 2576 C C . ALA A 1 353 ? -3.154 -29.312 -24.672 1 97.25 353 ALA A C 1
ATOM 2578 O O . ALA A 1 353 ? -2.689 -29.5 -23.547 1 97.25 353 ALA A O 1
ATOM 2579 N N . GLY A 1 354 ? -4.055 -30.109 -25.25 1 97.25 354 GLY A N 1
ATOM 2580 C CA . GLY A 1 354 ? -4.398 -31.406 -24.656 1 97.25 354 GLY A CA 1
ATOM 2581 C C . GLY A 1 354 ? -5.41 -31.297 -23.547 1 97.25 354 GLY A C 1
ATOM 2582 O O . GLY A 1 354 ? -6.148 -30.312 -23.453 1 97.25 354 GLY A O 1
ATOM 2583 N N . ASP A 1 355 ? -5.527 -32.375 -22.781 1 97.12 355 ASP A N 1
ATOM 2584 C CA . ASP A 1 355 ? -6.484 -32.469 -21.672 1 97.12 355 ASP A CA 1
ATOM 2585 C C . ASP A 1 355 ? -5.805 -32.906 -20.391 1 97.12 355 ASP A C 1
ATOM 2587 O O . ASP A 1 355 ? -4.816 -33.625 -20.422 1 97.12 355 ASP A O 1
ATOM 2591 N N . HIS A 1 356 ? -6.324 -32.344 -19.297 1 97 356 HIS A N 1
ATOM 2592 C CA . HIS A 1 356 ? -5.84 -32.812 -18 1 97 356 HIS A CA 1
ATOM 2593 C C . HIS A 1 356 ? -6.176 -34.281 -17.766 1 97 356 HIS A C 1
ATOM 2595 O O . HIS A 1 356 ? -7.277 -34.719 -18.094 1 97 356 HIS A O 1
ATOM 2601 N N . PRO A 1 357 ? -5.289 -34.906 -17.156 1 93.62 357 PRO A N 1
ATOM 2602 C CA . PRO A 1 357 ? -5.648 -36.281 -16.781 1 93.62 357 PRO A CA 1
ATOM 2603 C C . PRO A 1 357 ? -6.707 -36.344 -15.68 1 93.62 357 PRO A C 1
ATOM 2605 O O . PRO A 1 357 ? -6.633 -35.594 -14.711 1 93.62 357 PRO A O 1
ATOM 2608 N N . ARG A 1 358 ? -7.785 -37.125 -15.766 1 84.88 358 ARG A N 1
ATOM 2609 C CA . ARG A 1 358 ? -8.773 -37.375 -14.727 1 84.88 358 ARG A CA 1
ATOM 2610 C C . ARG A 1 358 ? -9.469 -36.094 -14.289 1 84.88 358 ARG A C 1
ATOM 2612 O O . ARG A 1 358 ? -9.641 -35.875 -13.094 1 84.88 358 ARG A O 1
ATOM 2619 N N . PHE A 1 359 ? -9.578 -35.188 -15.109 1 87.56 359 PHE A N 1
ATOM 2620 C CA . PHE A 1 359 ? -10.219 -33.938 -14.742 1 87.56 359 PHE A CA 1
ATOM 2621 C C . PHE A 1 359 ? -11.531 -33.75 -15.5 1 87.56 359 PHE A C 1
ATOM 2623 O O . PHE A 1 359 ? -11.594 -33.969 -16.703 1 87.56 359 PHE A O 1
ATOM 2630 N N . MET B 1 1 ? -45.656 -26.922 -28.047 1 29.12 1 MET B N 1
ATOM 2631 C CA . MET B 1 1 ? -44.844 -27.391 -26.938 1 29.12 1 MET B CA 1
ATOM 2632 C C . MET B 1 1 ? -43.406 -26.875 -27.047 1 29.12 1 MET B C 1
ATOM 2634 O O . MET B 1 1 ? -42.562 -27.531 -27.656 1 29.12 1 MET B O 1
ATOM 2638 N N . THR B 1 2 ? -43.156 -25.656 -27.438 1 34.16 2 THR B N 1
ATOM 2639 C CA . THR B 1 2 ? -41.906 -24.953 -27.719 1 34.16 2 THR B CA 1
ATOM 2640 C C . THR B 1 2 ? -40.969 -25 -26.516 1 34.16 2 THR B C 1
ATOM 2642 O O . THR B 1 2 ? -41.344 -24.562 -25.422 1 34.16 2 THR B O 1
ATOM 2645 N N . GLU B 1 3 ? -40.156 -26.141 -26.422 1 33.53 3 GLU B N 1
ATOM 2646 C CA . GLU B 1 3 ? -39.188 -26.406 -25.375 1 33.53 3 GLU B CA 1
ATOM 2647 C C . GLU B 1 3 ? -38.281 -25.188 -25.141 1 33.53 3 GLU B C 1
ATOM 2649 O O . GLU B 1 3 ? -37.656 -24.688 -26.078 1 33.53 3 GLU B O 1
ATOM 2654 N N . ASP B 1 4 ? -38.75 -24.219 -24.375 1 32.75 4 ASP B N 1
ATOM 2655 C CA . ASP B 1 4 ? -38.031 -23.062 -23.859 1 32.75 4 ASP B CA 1
ATOM 2656 C C . ASP B 1 4 ? -36.625 -23.453 -23.422 1 32.75 4 ASP B C 1
ATOM 2658 O O . ASP B 1 4 ? -36.438 -24.109 -22.391 1 32.75 4 ASP B O 1
ATOM 2662 N N . SER B 1 5 ? -35.844 -23.969 -24.312 1 33.56 5 SER B N 1
ATOM 2663 C CA . SER B 1 5 ? -34.438 -24.297 -24.141 1 33.56 5 SER B CA 1
ATOM 2664 C C . SER B 1 5 ? -33.656 -23.188 -23.422 1 33.56 5 SER B C 1
ATOM 2666 O O . SER B 1 5 ? -33.188 -22.234 -24.047 1 33.56 5 SER B O 1
ATOM 2668 N N . HIS B 1 6 ? -34.25 -22.562 -22.406 1 35.53 6 HIS B N 1
ATOM 2669 C CA . HIS B 1 6 ? -33.531 -21.656 -21.547 1 35.53 6 HIS B CA 1
ATOM 2670 C C . HIS B 1 6 ? -32.156 -22.234 -21.203 1 35.53 6 HIS B C 1
ATOM 2672 O O . HIS B 1 6 ? -32.031 -23.109 -20.359 1 35.53 6 HIS B O 1
ATOM 2678 N N . ARG B 1 7 ? -31.375 -22.453 -22.078 1 43.25 7 ARG B N 1
ATOM 2679 C CA . ARG B 1 7 ? -29.984 -22.828 -21.859 1 43.25 7 ARG B CA 1
ATOM 2680 C C . ARG B 1 7 ? -29.375 -22.031 -20.703 1 43.25 7 ARG B C 1
ATOM 2682 O O . ARG B 1 7 ? -29.141 -20.828 -20.812 1 43.25 7 ARG B O 1
ATOM 2689 N N . THR B 1 8 ? -29.688 -22.172 -19.406 1 48.22 8 THR B N 1
ATOM 2690 C CA . THR B 1 8 ? -29.156 -21.516 -18.203 1 48.22 8 THR B CA 1
ATOM 2691 C C . THR B 1 8 ? -27.641 -21.359 -18.297 1 48.22 8 THR B C 1
ATOM 2693 O O . THR B 1 8 ? -26.906 -22.344 -18.328 1 48.22 8 THR B O 1
ATOM 2696 N N . ALA B 1 9 ? -27.141 -20.297 -18.797 1 60.94 9 ALA B N 1
ATOM 2697 C CA . ALA B 1 9 ? -25.75 -19.906 -19.016 1 60.94 9 ALA B CA 1
ATOM 2698 C C . ALA B 1 9 ? -24.906 -20.188 -17.766 1 60.94 9 ALA B C 1
ATOM 2700 O O . ALA B 1 9 ? -25.312 -19.875 -16.656 1 60.94 9 ALA B O 1
ATOM 2701 N N . GLY B 1 10 ? -23.797 -21.047 -17.719 1 73.75 10 GLY B N 1
ATOM 2702 C CA . GLY B 1 10 ? -22.844 -21.375 -16.672 1 73.75 10 GLY B CA 1
ATOM 2703 C C . GLY B 1 10 ? -22.297 -20.156 -15.953 1 73.75 10 GLY B C 1
ATOM 2704 O O . GLY B 1 10 ? -22.391 -19.047 -16.453 1 73.75 10 GLY B O 1
ATOM 2705 N N . ALA B 1 11 ? -21.859 -20.344 -14.617 1 82.44 11 ALA B N 1
ATOM 2706 C CA . ALA B 1 11 ? -21.312 -19.266 -13.789 1 82.44 11 ALA B CA 1
ATOM 2707 C C . ALA B 1 11 ? -20.031 -18.719 -14.391 1 82.44 11 ALA B C 1
ATOM 2709 O O . ALA B 1 11 ? -19.297 -19.438 -15.078 1 82.44 11 ALA B O 1
ATOM 2710 N N . SER B 1 12 ? -19.906 -17.422 -14.375 1 79.88 12 SER B N 1
ATOM 2711 C CA . SER B 1 12 ? -18.719 -16.734 -14.859 1 79.88 12 SER B CA 1
ATOM 2712 C C . SER B 1 12 ? -18.219 -15.695 -13.867 1 79.88 12 SER B C 1
ATOM 2714 O O . SER B 1 12 ? -18.969 -15.266 -12.984 1 79.88 12 SER B O 1
ATOM 2716 N N . TYR B 1 13 ? -16.984 -15.406 -14.047 1 81.25 13 TYR B N 1
ATOM 2717 C CA . TYR B 1 13 ? -16.359 -14.391 -13.203 1 81.25 13 TYR B CA 1
ATOM 2718 C C . TYR B 1 13 ? -17.078 -13.062 -13.336 1 81.25 13 TYR B C 1
ATOM 2720 O O . TYR B 1 13 ? -17.328 -12.367 -12.336 1 81.25 13 TYR B O 1
ATOM 2728 N N . ALA B 1 14 ? -17.438 -12.656 -14.484 1 78.62 14 ALA B N 1
ATOM 2729 C CA . ALA B 1 14 ? -18.203 -11.438 -14.742 1 78.62 14 ALA B CA 1
ATOM 2730 C C . ALA B 1 14 ? -19.547 -11.477 -14.031 1 78.62 14 ALA B C 1
ATOM 2732 O O . ALA B 1 14 ? -19.938 -10.508 -13.367 1 78.62 14 ALA B O 1
ATOM 2733 N N . ALA B 1 15 ? -20.156 -12.609 -14.156 1 78.12 15 ALA B N 1
ATOM 2734 C CA . ALA B 1 15 ? -21.469 -12.758 -13.523 1 78.12 15 ALA B CA 1
ATOM 2735 C C . ALA B 1 15 ? -21.344 -12.766 -12 1 78.12 15 ALA B C 1
ATOM 2737 O O . ALA B 1 15 ? -22.312 -12.484 -11.289 1 78.12 15 ALA B O 1
ATOM 2738 N N . ALA B 1 16 ? -20.156 -13.062 -11.641 1 80.31 16 ALA B N 1
ATOM 2739 C CA . ALA B 1 16 ? -19.906 -13.07 -10.195 1 80.31 16 ALA B CA 1
ATOM 2740 C C . ALA B 1 16 ? -19.516 -11.68 -9.695 1 80.31 16 ALA B C 1
ATOM 2742 O O . ALA B 1 16 ? -19.203 -11.508 -8.516 1 80.31 16 ALA B O 1
ATOM 2743 N N . GLY B 1 17 ? -19.453 -10.711 -10.555 1 78.81 17 GLY B N 1
ATOM 2744 C CA . GLY B 1 17 ? -19.328 -9.336 -10.102 1 78.81 17 GLY B CA 1
ATOM 2745 C C . GLY B 1 17 ? -18 -8.703 -10.477 1 78.81 17 GLY B C 1
ATOM 2746 O O . GLY B 1 17 ? -17.75 -7.535 -10.172 1 78.81 17 GLY B O 1
ATOM 2747 N N . VAL B 1 18 ? -17.156 -9.453 -11.055 1 80.38 18 VAL B N 1
ATOM 2748 C CA . VAL B 1 18 ? -15.859 -8.891 -11.438 1 80.38 18 VAL B CA 1
ATOM 2749 C C . VAL B 1 18 ? -15.828 -8.625 -12.938 1 80.38 18 VAL B C 1
ATOM 2751 O O . VAL B 1 18 ? -16.031 -9.539 -13.742 1 80.38 18 VAL B O 1
ATOM 2754 N N . ASP B 1 19 ? -15.609 -7.383 -13.289 1 80.69 19 ASP B N 1
ATOM 2755 C CA . ASP B 1 19 ? -15.648 -6.965 -14.688 1 80.69 19 ASP B CA 1
ATOM 2756 C C . ASP B 1 19 ? -14.242 -6.695 -15.219 1 80.69 19 ASP B C 1
ATOM 2758 O O . ASP B 1 19 ? -13.75 -5.566 -15.141 1 80.69 19 ASP B O 1
ATOM 2762 N N . ILE B 1 20 ? -13.648 -7.672 -15.742 1 78.81 20 ILE B N 1
ATOM 2763 C CA . ILE B 1 20 ? -12.281 -7.586 -16.25 1 78.81 20 ILE B CA 1
ATOM 2764 C C . ILE B 1 20 ? -12.195 -6.535 -17.344 1 78.81 20 ILE B C 1
ATOM 2766 O O . ILE B 1 20 ? -11.242 -5.762 -17.406 1 78.81 20 ILE B O 1
ATOM 2770 N N . ALA B 1 21 ? -13.242 -6.441 -18.172 1 81.31 21 ALA B N 1
ATOM 2771 C CA . ALA B 1 21 ? -13.266 -5.473 -19.266 1 81.31 21 ALA B CA 1
ATOM 2772 C C . ALA B 1 21 ? -13.281 -4.043 -18.734 1 81.31 21 ALA B C 1
ATOM 2774 O O . ALA B 1 21 ? -12.617 -3.16 -19.281 1 81.31 21 ALA B O 1
ATOM 2775 N N . ALA B 1 22 ? -14.039 -3.865 -17.75 1 86.62 22 ALA B N 1
ATOM 2776 C CA . ALA B 1 22 ? -14.07 -2.545 -17.125 1 86.62 22 ALA B CA 1
ATOM 2777 C C . ALA B 1 22 ? -12.711 -2.176 -16.562 1 86.62 22 ALA B C 1
ATOM 2779 O O . ALA B 1 22 ? -12.281 -1.021 -16.641 1 86.62 22 ALA B O 1
ATOM 2780 N N . GLY B 1 23 ? -12.055 -3.111 -15.984 1 85.75 23 GLY B N 1
ATOM 2781 C CA . GLY B 1 23 ? -10.703 -2.896 -15.492 1 85.75 23 GLY B CA 1
ATOM 2782 C C . GLY B 1 23 ? -9.719 -2.506 -16.578 1 85.75 23 GLY B C 1
ATOM 2783 O O . GLY B 1 23 ? -8.93 -1.573 -16.406 1 85.75 23 GLY B O 1
ATOM 2784 N N . ASP B 1 24 ? -9.859 -3.16 -17.656 1 84.94 24 ASP B N 1
ATOM 2785 C CA . ASP B 1 24 ? -9 -2.861 -18.797 1 84.94 24 ASP B CA 1
ATOM 2786 C C . ASP B 1 24 ? -9.273 -1.461 -19.344 1 84.94 24 ASP B C 1
ATOM 2788 O O . ASP B 1 24 ? -8.336 -0.733 -19.688 1 84.94 24 ASP B O 1
ATOM 2792 N N . ARG B 1 25 ? -10.469 -1.161 -19.406 1 90.06 25 ARG B N 1
ATOM 2793 C CA . ARG B 1 25 ? -10.852 0.167 -19.859 1 90.06 25 ARG B CA 1
ATOM 2794 C C . ARG B 1 25 ? -10.328 1.25 -18.938 1 90.06 25 ARG B C 1
ATOM 2796 O O . ARG B 1 25 ? -9.883 2.307 -19.391 1 90.06 25 ARG B O 1
ATOM 2803 N N . ALA B 1 26 ? -10.391 0.986 -17.703 1 90.88 26 ALA B N 1
ATOM 2804 C CA . ALA B 1 26 ? -9.836 1.929 -16.734 1 90.88 26 ALA B CA 1
ATOM 2805 C C . ALA B 1 26 ? -8.352 2.176 -16.984 1 90.88 26 ALA B C 1
ATOM 2807 O O . ALA B 1 26 ? -7.902 3.322 -17 1 90.88 26 ALA B O 1
ATOM 2808 N N . VAL B 1 27 ? -7.637 1.16 -17.234 1 88.62 27 VAL B N 1
ATOM 2809 C CA . VAL B 1 27 ? -6.203 1.26 -17.484 1 88.62 27 VAL B CA 1
ATOM 2810 C C . VAL B 1 27 ? -5.953 2.109 -18.719 1 88.62 27 VAL B C 1
ATOM 2812 O O . VAL B 1 27 ? -5.059 2.959 -18.734 1 88.62 27 VAL B O 1
ATOM 2815 N N . GLU B 1 28 ? -6.695 1.926 -19.688 1 91.38 28 GLU B N 1
ATOM 2816 C CA . GLU B 1 28 ? -6.562 2.703 -20.922 1 91.38 28 GLU B CA 1
ATOM 2817 C C . GLU B 1 28 ? -6.785 4.191 -20.656 1 91.38 28 GLU B C 1
ATOM 2819 O O . GLU B 1 28 ? -6.098 5.035 -21.234 1 91.38 28 GLU B O 1
ATOM 2824 N N . LEU B 1 29 ? -7.719 4.414 -19.859 1 92.38 29 LEU B N 1
ATOM 2825 C CA . LEU B 1 29 ? -8.094 5.801 -19.594 1 92.38 29 LEU B CA 1
ATOM 2826 C C . LEU B 1 29 ? -7.016 6.504 -18.766 1 92.38 29 LEU B C 1
ATOM 2828 O O . LEU B 1 29 ? -6.695 7.668 -19.031 1 92.38 29 LEU B O 1
ATOM 2832 N N . PHE B 1 30 ? -6.402 5.789 -17.828 1 91.69 30 PHE B N 1
ATOM 2833 C CA . PHE B 1 30 ? -5.527 6.531 -16.922 1 91.69 30 PHE B CA 1
ATOM 2834 C C . PHE B 1 30 ? -4.066 6.348 -17.312 1 91.69 30 PHE B C 1
ATOM 2836 O O . PHE B 1 30 ? -3.191 7.051 -16.812 1 91.69 30 PHE B O 1
ATOM 2843 N N . ALA B 1 31 ? -3.791 5.453 -18.219 1 90.19 31 ALA B N 1
ATOM 2844 C CA . ALA B 1 31 ? -2.408 5.141 -18.562 1 90.19 31 ALA B CA 1
ATOM 2845 C C . ALA B 1 31 ? -1.646 6.398 -18.969 1 90.19 31 ALA B C 1
ATOM 2847 O O . ALA B 1 31 ? -0.525 6.629 -18.516 1 90.19 31 ALA B O 1
ATOM 2848 N N . PRO B 1 32 ? -2.211 7.273 -19.797 1 91.19 32 PRO B N 1
ATOM 2849 C CA . PRO B 1 32 ? -1.48 8.484 -20.172 1 91.19 32 PRO B CA 1
ATOM 2850 C C . PRO B 1 32 ? -1.235 9.422 -18.984 1 91.19 32 PRO B C 1
ATOM 2852 O O . PRO B 1 32 ? -0.22 10.117 -18.953 1 91.19 32 PRO B O 1
ATOM 2855 N N . LEU B 1 33 ? -2.143 9.414 -18.125 1 88.19 33 LEU B N 1
ATOM 2856 C CA . LEU B 1 33 ? -2.02 10.258 -16.938 1 88.19 33 LEU B CA 1
ATOM 2857 C C . LEU B 1 33 ? -0.92 9.742 -16.016 1 88.19 33 LEU B C 1
ATOM 2859 O O . LEU B 1 33 ? -0.112 10.523 -15.508 1 88.19 33 LEU B O 1
ATOM 2863 N N . ALA B 1 34 ? -0.93 8.469 -15.852 1 87.75 34 ALA B N 1
ATOM 2864 C CA . ALA B 1 34 ? 0.087 7.828 -15.016 1 87.75 34 ALA B CA 1
ATOM 2865 C C . ALA B 1 34 ? 1.479 8.008 -15.617 1 87.75 34 ALA B C 1
ATOM 2867 O O . ALA B 1 34 ? 2.457 8.18 -14.891 1 87.75 34 ALA B O 1
ATOM 2868 N N . LYS B 1 35 ? 1.536 8.047 -16.875 1 91.38 35 LYS B N 1
ATOM 2869 C CA . LYS B 1 35 ? 2.814 8.156 -17.578 1 91.38 35 LYS B CA 1
ATOM 2870 C C . LYS B 1 35 ? 3.443 9.531 -17.344 1 91.38 35 LYS B C 1
ATOM 2872 O O . LYS B 1 35 ? 4.668 9.664 -17.359 1 91.38 35 LYS B O 1
ATOM 2877 N N . LYS B 1 36 ? 2.613 10.461 -17.125 1 94.31 36 LYS B N 1
ATOM 2878 C CA . LYS B 1 36 ? 3.121 11.805 -16.859 1 94.31 36 LYS B CA 1
ATOM 2879 C C . LYS B 1 36 ? 3.865 11.859 -15.523 1 94.31 36 LYS B C 1
ATOM 2881 O O . LYS B 1 36 ? 4.781 12.664 -15.352 1 94.31 36 LYS B O 1
ATOM 2886 N N . ALA B 1 37 ? 3.4 11.062 -14.641 1 96.19 37 ALA B N 1
ATOM 2887 C CA . ALA B 1 37 ? 4.031 11 -13.328 1 96.19 37 ALA B CA 1
ATOM 2888 C C . ALA B 1 37 ? 5.191 10.008 -13.312 1 96.19 37 ALA B C 1
ATOM 2890 O O . ALA B 1 37 ? 5.125 8.977 -12.641 1 96.19 37 ALA B O 1
ATOM 2891 N N . SER B 1 38 ? 6.191 10.305 -14.078 1 96.31 38 SER B N 1
ATOM 2892 C CA . SER B 1 38 ? 7.348 9.422 -14.211 1 96.31 38 SER B CA 1
ATOM 2893 C C . SER B 1 38 ? 8.641 10.164 -13.898 1 96.31 38 SER B C 1
ATOM 2895 O O . SER B 1 38 ? 8.625 11.359 -13.586 1 96.31 38 SER B O 1
ATOM 2897 N N . ARG B 1 39 ? 9.688 9.422 -13.789 1 96.12 39 ARG B N 1
ATOM 2898 C CA . ARG B 1 39 ? 11.062 9.875 -13.633 1 96.12 39 ARG B CA 1
ATOM 2899 C C . ARG B 1 39 ? 12 9.102 -14.555 1 96.12 39 ARG B C 1
ATOM 2901 O O . ARG B 1 39 ? 11.68 7.988 -14.984 1 96.12 39 ARG B O 1
ATOM 2908 N N . PRO B 1 40 ? 13.133 9.68 -14.891 1 95.62 40 PRO B N 1
ATOM 2909 C CA . PRO B 1 40 ? 14.078 8.984 -15.773 1 95.62 40 PRO B CA 1
ATOM 2910 C C . PRO B 1 40 ? 14.539 7.641 -15.211 1 95.62 40 PRO B C 1
ATOM 2912 O O . PRO B 1 40 ? 14.945 6.758 -15.961 1 95.62 40 PRO B O 1
ATOM 2915 N N . GLU B 1 41 ? 14.422 7.488 -13.875 1 97.06 41 GLU B N 1
ATOM 2916 C CA . GLU B 1 41 ? 14.914 6.289 -13.203 1 97.06 41 GLU B CA 1
ATOM 2917 C C . GLU B 1 41 ? 13.93 5.133 -13.344 1 97.06 41 GLU B C 1
ATOM 2919 O O . GLU B 1 41 ? 14.266 3.98 -13.055 1 97.06 41 GLU B O 1
ATOM 2924 N N . VAL B 1 42 ? 12.703 5.438 -13.75 1 96.81 42 VAL B N 1
ATOM 2925 C CA . VAL B 1 42 ? 11.703 4.395 -13.93 1 96.81 42 VAL B CA 1
ATOM 2926 C C . VAL B 1 42 ? 12.055 3.545 -15.148 1 96.81 42 VAL B C 1
ATOM 2928 O O . VAL B 1 42 ? 12.391 4.078 -16.219 1 96.81 42 VAL B O 1
ATOM 2931 N N . MET B 1 43 ? 12.023 2.238 -14.914 1 93.75 43 MET B N 1
ATOM 2932 C CA . MET B 1 43 ? 12.312 1.317 -16.016 1 93.75 43 MET B CA 1
ATOM 2933 C C . MET B 1 43 ? 11.055 0.555 -16.422 1 93.75 43 MET B C 1
ATOM 2935 O O . MET B 1 43 ? 10.281 0.12 -15.578 1 93.75 43 MET B O 1
ATOM 2939 N N . GLY B 1 44 ? 10.977 0.327 -17.672 1 80.88 44 GLY B N 1
ATOM 2940 C CA . GLY B 1 44 ? 9.859 -0.444 -18.188 1 80.88 44 GLY B CA 1
ATOM 2941 C C . GLY B 1 44 ? 8.547 0.32 -18.172 1 80.88 44 GLY B C 1
ATOM 2942 O O . GLY B 1 44 ? 8.539 1.553 -18.156 1 80.88 44 GLY B O 1
ATOM 2943 N N . GLY B 1 45 ? 7.477 -0.292 -18.375 1 67.5 45 GLY B N 1
ATOM 2944 C CA . GLY B 1 45 ? 6.156 0.307 -18.438 1 67.5 45 GLY B CA 1
ATOM 2945 C C . GLY B 1 45 ? 5.141 -0.387 -17.547 1 67.5 45 GLY B C 1
ATOM 2946 O O . GLY B 1 45 ? 5.5 -1.236 -16.734 1 67.5 45 GLY B O 1
ATOM 2947 N N . LEU B 1 46 ? 3.941 -0.005 -17.688 1 61.47 46 LEU B N 1
ATOM 2948 C CA . LEU B 1 46 ? 2.787 -0.553 -16.984 1 61.47 46 LEU B CA 1
ATOM 2949 C C . LEU B 1 46 ? 2.498 -1.978 -17.438 1 61.47 46 LEU B C 1
ATOM 2951 O O . LEU B 1 46 ? 2.643 -2.295 -18.625 1 61.47 46 LEU B O 1
ATOM 2955 N N . GLY B 1 47 ? 2.293 -2.91 -16.469 1 61.78 47 GLY B N 1
ATOM 2956 C CA . GLY B 1 47 ? 1.802 -4.223 -16.859 1 61.78 47 GLY B CA 1
ATOM 2957 C C . GLY B 1 47 ? 2.666 -5.359 -16.359 1 61.78 47 GLY B C 1
ATOM 2958 O O . GLY B 1 47 ? 2.24 -6.516 -16.344 1 61.78 47 GLY B O 1
ATOM 2959 N N . GLY B 1 48 ? 3.867 -5 -15.992 1 78.38 48 GLY B N 1
ATOM 2960 C CA . GLY B 1 48 ? 4.684 -6.062 -15.422 1 78.38 48 GLY B CA 1
ATOM 2961 C C . GLY B 1 48 ? 4.27 -6.453 -14.016 1 78.38 48 GLY B C 1
ATOM 2962 O O . GLY B 1 48 ? 3.297 -5.914 -13.484 1 78.38 48 GLY B O 1
ATOM 2963 N N . PHE B 1 49 ? 4.832 -7.527 -13.578 1 92.62 49 PHE B N 1
ATOM 2964 C CA . PHE B 1 49 ? 4.5 -8.023 -12.25 1 92.62 49 PHE B CA 1
ATOM 2965 C C . PHE B 1 49 ? 4.996 -7.066 -11.172 1 92.62 49 PHE B C 1
ATOM 2967 O O . PHE B 1 49 ? 4.449 -7.031 -10.07 1 92.62 49 PHE B O 1
ATOM 2974 N N . ALA B 1 50 ? 6.047 -6.309 -11.516 1 95.5 50 ALA B N 1
ATOM 2975 C CA . ALA B 1 50 ? 6.617 -5.324 -10.594 1 95.5 50 ALA B CA 1
ATOM 2976 C C . ALA B 1 50 ? 7.09 -4.082 -11.344 1 95.5 50 ALA B C 1
ATOM 2978 O O . ALA B 1 50 ? 7.512 -4.172 -12.5 1 95.5 50 ALA B O 1
ATOM 2979 N N . GLY B 1 51 ? 6.855 -2.902 -10.703 1 96.25 51 GLY B N 1
ATOM 2980 C CA . GLY B 1 51 ? 7.523 -1.713 -11.211 1 96.25 51 GLY B CA 1
ATOM 2981 C C . GLY B 1 51 ? 9 -1.673 -10.875 1 96.25 51 GLY B C 1
ATOM 2982 O O . GLY B 1 51 ? 9.414 -2.135 -9.812 1 96.25 51 GLY B O 1
ATOM 2983 N N . LEU B 1 52 ? 9.828 -1.135 -11.789 1 97.75 52 LEU B N 1
ATOM 2984 C CA . LEU B 1 52 ? 11.273 -1.08 -11.594 1 97.75 52 LEU B CA 1
ATOM 2985 C C . LEU B 1 52 ? 11.758 0.364 -11.547 1 97.75 52 LEU B C 1
ATOM 2987 O O . LEU B 1 52 ? 11.281 1.212 -12.305 1 97.75 52 LEU B O 1
ATOM 2991 N N . PHE B 1 53 ? 12.625 0.625 -10.625 1 98 53 PHE B N 1
ATOM 2992 C CA . PHE B 1 53 ? 13.211 1.945 -10.422 1 98 53 PHE B CA 1
ATOM 2993 C C . PHE B 1 53 ? 14.711 1.841 -10.195 1 98 53 PHE B C 1
ATOM 2995 O O . PHE B 1 53 ? 15.156 1.196 -9.242 1 98 53 PHE B O 1
ATOM 3002 N N . SER B 1 54 ? 15.492 2.48 -11.039 1 97.62 54 SER B N 1
ATOM 3003 C CA . SER B 1 54 ? 16.938 2.457 -10.914 1 97.62 54 SER B CA 1
ATOM 3004 C C . SER B 1 54 ? 17.422 3.43 -9.844 1 97.62 54 SER B C 1
ATOM 3006 O O . SER B 1 54 ? 17.203 4.637 -9.953 1 97.62 54 SER B O 1
ATOM 3008 N N . LEU B 1 55 ? 17.969 2.855 -8.82 1 96.19 55 LEU B N 1
ATOM 3009 C CA . LEU B 1 55 ? 18.547 3.734 -7.801 1 96.19 55 LEU B CA 1
ATOM 3010 C C . LEU B 1 55 ? 19.891 4.293 -8.258 1 96.19 55 LEU B C 1
ATOM 3012 O O . LEU B 1 55 ? 20.922 3.635 -8.109 1 96.19 55 LEU B O 1
ATOM 3016 N N . LYS B 1 56 ? 19.844 5.367 -8.852 1 87.12 56 LYS B N 1
ATOM 3017 C CA . LYS B 1 56 ? 21.047 6.012 -9.367 1 87.12 56 LYS B CA 1
ATOM 3018 C C . LYS B 1 56 ? 21.594 7.035 -8.383 1 87.12 56 LYS B C 1
ATOM 3020 O O . LYS B 1 56 ? 20.844 7.59 -7.574 1 87.12 56 LYS B O 1
ATOM 3025 N N . GLY B 1 57 ? 22.859 7.176 -8.398 1 80.31 57 GLY B N 1
ATOM 3026 C CA . GLY B 1 57 ? 23.469 8.188 -7.555 1 80.31 57 GLY B CA 1
ATOM 3027 C C . GLY B 1 57 ? 24.734 7.703 -6.863 1 80.31 57 GLY B C 1
ATOM 3028 O O . GLY B 1 57 ? 25.078 6.523 -6.953 1 80.31 57 GLY B O 1
ATOM 3029 N N . ASP B 1 58 ? 25.391 8.656 -6.273 1 85.81 58 ASP B N 1
ATOM 3030 C CA . ASP B 1 58 ? 26.641 8.359 -5.574 1 85.81 58 ASP B CA 1
ATOM 3031 C C . ASP B 1 58 ? 26.406 8.188 -4.078 1 85.81 58 ASP B C 1
ATOM 3033 O O . ASP B 1 58 ? 27.047 8.836 -3.258 1 85.81 58 ASP B O 1
ATOM 3037 N N . TYR B 1 59 ? 25.453 7.254 -3.807 1 91.38 59 TYR B N 1
ATOM 3038 C CA . TYR B 1 59 ? 25.156 7.016 -2.396 1 91.38 59 TYR B CA 1
ATOM 3039 C C . TYR B 1 59 ? 26.281 6.211 -1.74 1 91.38 59 TYR B C 1
ATOM 3041 O O . TYR B 1 59 ? 26.766 5.234 -2.316 1 91.38 59 TYR B O 1
ATOM 3049 N N . LYS B 1 60 ? 26.672 6.695 -0.608 1 93.12 60 LYS B N 1
ATOM 3050 C CA . LYS B 1 60 ? 27.625 5.934 0.19 1 93.12 60 LYS B CA 1
ATOM 3051 C C . LYS B 1 60 ? 26.922 4.938 1.103 1 93.12 60 LYS B C 1
ATOM 3053 O O . LYS B 1 60 ? 27.266 3.756 1.129 1 93.12 60 LYS B O 1
ATOM 3058 N N . GLU B 1 61 ? 25.922 5.371 1.859 1 94.94 61 GLU B N 1
ATOM 3059 C CA . GLU B 1 61 ? 25.094 4.559 2.75 1 94.94 61 GLU B CA 1
ATOM 3060 C C . GLU B 1 61 ? 23.625 4.922 2.625 1 94.94 61 GLU B C 1
ATOM 3062 O O . GLU B 1 61 ? 23.031 5.477 3.555 1 94.94 61 GLU B O 1
ATOM 3067 N N . PRO B 1 62 ? 23.016 4.434 1.493 1 96.69 62 PRO B N 1
ATOM 3068 C CA . PRO B 1 62 ? 21.625 4.801 1.269 1 96.69 62 PRO B CA 1
ATOM 3069 C C . PRO B 1 62 ? 20.672 4.109 2.238 1 96.69 62 PRO B C 1
ATOM 3071 O O . PRO B 1 62 ? 20.766 2.898 2.459 1 96.69 62 PRO B O 1
ATOM 3074 N N . LEU B 1 63 ? 19.828 4.879 2.869 1 97.44 63 LEU B N 1
ATOM 3075 C CA . LEU B 1 63 ? 18.703 4.379 3.66 1 97.44 63 LEU B CA 1
ATOM 3076 C C . LEU B 1 63 ? 17.391 4.547 2.904 1 97.44 63 LEU B C 1
ATOM 3078 O O . LEU B 1 63 ? 17.031 5.656 2.502 1 97.44 63 LEU B O 1
ATOM 3082 N N . LEU B 1 64 ? 16.719 3.412 2.645 1 98.25 64 LEU B N 1
ATOM 3083 C CA . LEU B 1 64 ? 15.375 3.494 2.102 1 98.25 64 LEU B CA 1
ATOM 3084 C C . LEU B 1 64 ? 14.367 3.828 3.199 1 98.25 64 LEU B C 1
ATOM 3086 O O . LEU B 1 64 ? 14.461 3.311 4.316 1 98.25 64 LEU B O 1
ATOM 3090 N N . ALA B 1 65 ? 13.531 4.773 2.934 1 98.19 65 ALA B N 1
ATOM 3091 C CA . ALA B 1 65 ? 12.398 5.117 3.797 1 98.19 65 ALA B CA 1
ATOM 3092 C C . ALA B 1 65 ? 11.078 4.738 3.146 1 98.19 65 ALA B C 1
ATOM 3094 O O . ALA B 1 65 ? 10.891 4.93 1.942 1 98.19 65 ALA B O 1
ATOM 3095 N N . ALA B 1 66 ? 10.164 4.109 3.9 1 98.25 66 ALA B N 1
ATOM 3096 C CA . ALA B 1 66 ? 8.867 3.715 3.357 1 98.25 66 ALA B CA 1
ATOM 3097 C C . ALA B 1 66 ? 7.73 4.125 4.289 1 98.25 66 ALA B C 1
ATOM 3099 O O . ALA B 1 66 ? 7.859 4.035 5.512 1 98.25 66 ALA B O 1
ATOM 3100 N N . SER B 1 67 ? 6.676 4.613 3.732 1 97.88 67 SER B N 1
ATOM 3101 C CA . SER B 1 67 ? 5.473 5.004 4.461 1 97.88 67 SER B CA 1
ATOM 3102 C C . SER B 1 67 ? 4.211 4.578 3.715 1 97.88 67 SER B C 1
ATOM 3104 O O . SER B 1 67 ? 4.16 4.645 2.484 1 97.88 67 SER B O 1
ATOM 3106 N N . THR B 1 68 ? 3.24 4.082 4.449 1 98.06 68 THR B N 1
ATOM 3107 C CA . THR B 1 68 ? 1.945 3.68 3.912 1 98.06 68 THR B CA 1
ATOM 3108 C C . THR B 1 68 ? 0.812 4.422 4.617 1 98.06 68 THR B C 1
ATOM 3110 O O . THR B 1 68 ? 0.854 4.613 5.836 1 98.06 68 THR B O 1
ATOM 3113 N N . ASP B 1 69 ? -0.126 4.871 3.836 1 97.81 69 ASP B N 1
ATOM 3114 C CA . ASP B 1 69 ? -1.28 5.551 4.414 1 97.81 69 ASP B CA 1
ATOM 3115 C C . ASP B 1 69 ? -2.473 5.516 3.461 1 97.81 69 ASP B C 1
ATOM 3117 O O . ASP B 1 69 ? -2.367 5 2.346 1 97.81 69 ASP B O 1
ATOM 3121 N N . GLY B 1 70 ? -3.598 5.934 3.92 1 97.75 70 GLY B N 1
ATOM 3122 C CA . GLY B 1 70 ? -4.816 6.121 3.152 1 97.75 70 GLY B CA 1
ATOM 3123 C C . GLY B 1 70 ? -5.387 7.523 3.27 1 97.75 70 GLY B C 1
ATOM 3124 O O . GLY B 1 70 ? -4.805 8.383 3.938 1 97.75 70 GLY B O 1
ATOM 3125 N N . VAL B 1 71 ? -6.523 7.715 2.596 1 97.69 71 VAL B N 1
ATOM 3126 C CA . VAL B 1 71 ? -7.176 9.023 2.631 1 97.69 71 VAL B CA 1
ATOM 3127 C C . VAL B 1 71 ? -8.117 9.094 3.828 1 97.69 71 VAL B C 1
ATOM 3129 O O . VAL B 1 71 ? -8.297 10.164 4.422 1 97.69 71 VAL B O 1
ATOM 3132 N N . GLY B 1 72 ? -8.758 7.961 4.176 1 95 72 GLY B N 1
ATOM 3133 C CA . GLY B 1 72 ? -9.703 7.922 5.281 1 95 72 GLY B CA 1
ATOM 3134 C C . GLY B 1 72 ? -11.102 8.336 4.879 1 95 72 GLY B C 1
ATOM 3135 O O . GLY B 1 72 ? -11.484 8.211 3.715 1 95 72 GLY B O 1
ATOM 3136 N N . THR B 1 73 ? -11.859 8.828 5.82 1 95.38 73 THR B N 1
ATOM 3137 C CA . THR B 1 73 ? -13.297 9 5.621 1 95.38 73 THR B CA 1
ATOM 3138 C C . THR B 1 73 ? -13.586 10.305 4.883 1 95.38 73 THR B C 1
ATOM 3140 O O . THR B 1 73 ? -14.742 10.609 4.586 1 95.38 73 THR B O 1
ATOM 3143 N N . LYS B 1 74 ? -12.547 11.102 4.562 1 97.5 74 LYS B N 1
ATOM 3144 C CA . LYS B 1 74 ? -12.711 12.188 3.6 1 97.5 74 LYS B CA 1
ATOM 3145 C C . LYS B 1 74 ? -13.32 11.68 2.297 1 97.5 74 LYS B C 1
ATOM 3147 O O . LYS B 1 74 ? -14.055 12.398 1.623 1 97.5 74 LYS B O 1
ATOM 3152 N N . LEU B 1 75 ? -13.141 10.414 1.979 1 97.31 75 LEU B N 1
ATOM 3153 C CA . LEU B 1 75 ? -13.641 9.797 0.759 1 97.31 75 LEU B CA 1
ATOM 3154 C C . LEU B 1 75 ? -15.172 9.781 0.741 1 97.31 75 LEU B C 1
ATOM 3156 O O . LEU B 1 75 ? -15.781 9.828 -0.327 1 97.31 75 LEU B O 1
ATOM 3160 N N . ALA B 1 76 ? -15.75 9.695 1.924 1 96.12 76 ALA B N 1
ATOM 3161 C CA . ALA B 1 76 ? -17.203 9.711 1.991 1 96.12 76 ALA B CA 1
ATOM 3162 C C . ALA B 1 76 ? -17.766 11.023 1.447 1 96.12 76 ALA B C 1
ATOM 3164 O O . ALA B 1 76 ? -18.828 11.039 0.815 1 96.12 76 ALA B O 1
ATOM 3165 N N . VAL B 1 77 ? -17.062 12.125 1.718 1 97.62 77 VAL B N 1
ATOM 3166 C CA . VAL B 1 77 ? -17.484 13.422 1.206 1 97.62 77 VAL B CA 1
ATOM 3167 C C . VAL B 1 77 ? -17.312 13.453 -0.312 1 97.62 77 VAL B C 1
ATOM 3169 O O . VAL B 1 77 ? -18.219 13.914 -1.026 1 97.62 77 VAL B O 1
ATOM 3172 N N . ALA B 1 78 ? -16.172 12.992 -0.833 1 97.94 78 ALA B N 1
ATOM 3173 C CA . ALA B 1 78 ? -15.93 12.93 -2.271 1 97.94 78 ALA B CA 1
ATOM 3174 C C . ALA B 1 78 ? -17 12.109 -2.977 1 97.94 78 ALA B C 1
ATOM 3176 O O . ALA B 1 78 ? -17.5 12.5 -4.035 1 97.94 78 ALA B O 1
ATOM 3177 N N . GLN B 1 79 ? -17.344 10.992 -2.396 1 96.25 79 GLN B N 1
ATOM 3178 C CA . GLN B 1 79 ? -18.344 10.109 -2.959 1 96.25 79 GLN B CA 1
ATOM 3179 C C . GLN B 1 79 ? -19.719 10.773 -2.955 1 96.25 79 GLN B C 1
ATOM 3181 O O . GLN B 1 79 ? -20.453 10.711 -3.945 1 96.25 79 GLN B O 1
ATOM 3186 N N . ALA B 1 80 ? -20.031 11.43 -1.86 1 96.06 80 ALA B N 1
ATOM 3187 C CA . ALA B 1 80 ? -21.328 12.109 -1.754 1 96.06 80 ALA B CA 1
ATOM 3188 C C . ALA B 1 80 ? -21.438 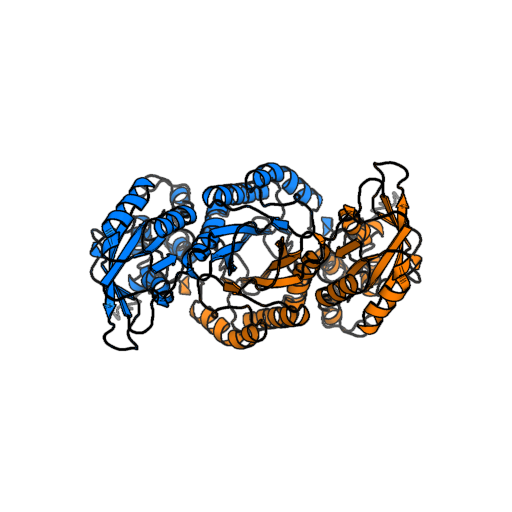13.227 -2.787 1 96.06 80 ALA B C 1
ATOM 3190 O O . ALA B 1 80 ? -22.516 13.492 -3.307 1 96.06 80 ALA B O 1
ATOM 3191 N N . MET B 1 81 ? -20.344 13.844 -3.107 1 97.38 81 MET B N 1
ATOM 3192 C CA . MET B 1 81 ? -20.328 14.969 -4.035 1 97.38 81 MET B CA 1
ATOM 3193 C C . MET B 1 81 ? -20.078 14.5 -5.461 1 97.38 81 MET B C 1
ATOM 3195 O O . MET B 1 81 ? -20.156 15.289 -6.406 1 97.38 81 MET B O 1
ATOM 3199 N N . ASP B 1 82 ? -19.75 13.281 -5.668 1 96.69 82 ASP B N 1
ATOM 3200 C CA . ASP B 1 82 ? -19.344 12.703 -6.945 1 96.69 82 ASP B CA 1
ATOM 3201 C C . ASP B 1 82 ? -18.188 13.492 -7.547 1 96.69 82 ASP B C 1
ATOM 3203 O O . ASP B 1 82 ? -18.234 13.914 -8.703 1 96.69 82 ASP B O 1
ATOM 3207 N N . LYS B 1 83 ? -17.25 13.812 -6.766 1 97.5 83 LYS B N 1
ATOM 3208 C CA . LYS B 1 83 ? -16 14.477 -7.121 1 97.5 83 LYS B CA 1
ATOM 3209 C C . LYS B 1 83 ? -14.797 13.656 -6.66 1 97.5 83 LYS B C 1
ATOM 3211 O O . LYS B 1 83 ? -14.547 13.539 -5.457 1 97.5 83 LYS B O 1
ATOM 3216 N N . HIS B 1 84 ? -14.016 13.18 -7.594 1 97.75 84 HIS B N 1
ATOM 3217 C CA . HIS B 1 84 ? -13.047 12.141 -7.254 1 97.75 84 HIS B CA 1
ATOM 3218 C C . HIS B 1 84 ? -11.641 12.539 -7.684 1 97.75 84 HIS B C 1
ATOM 3220 O O . HIS B 1 84 ? -10.672 11.852 -7.363 1 97.75 84 HIS B O 1
ATOM 3226 N N . ASP B 1 85 ? -11.383 13.656 -8.242 1 97.06 85 ASP B N 1
ATOM 3227 C CA . ASP B 1 85 ? -10.148 13.977 -8.945 1 97.06 85 ASP B CA 1
ATOM 3228 C C . ASP B 1 85 ? -9.109 14.562 -7.992 1 97.06 85 ASP B C 1
ATOM 3230 O O . ASP B 1 85 ? -7.926 14.664 -8.336 1 97.06 85 ASP B O 1
ATOM 3234 N N . THR B 1 86 ? -9.508 14.891 -6.742 1 97.88 86 THR B N 1
ATOM 3235 C CA . THR B 1 86 ? -8.539 15.586 -5.902 1 97.88 86 THR B CA 1
ATOM 3236 C C . THR B 1 86 ? -8.117 14.703 -4.73 1 97.88 86 THR B C 1
ATOM 3238 O O . THR B 1 86 ? -7.098 14.961 -4.086 1 97.88 86 THR B O 1
ATOM 3241 N N . VAL B 1 87 ? -8.867 13.648 -4.387 1 98.62 87 VAL B N 1
ATOM 3242 C CA . VAL B 1 87 ? -8.555 12.836 -3.215 1 98.62 87 VAL B CA 1
ATOM 3243 C C . VAL B 1 87 ? -7.238 12.094 -3.436 1 98.62 87 VAL B C 1
ATOM 3245 O O . VAL B 1 87 ? -6.582 11.68 -2.477 1 98.62 87 VAL B O 1
ATOM 3248 N N . GLY B 1 88 ? -6.824 11.961 -4.719 1 98.75 88 GLY B N 1
ATOM 3249 C CA . GLY B 1 88 ? -5.5 11.43 -5 1 98.75 88 GLY B CA 1
ATOM 3250 C C . GLY B 1 88 ? -4.383 12.305 -4.477 1 98.75 88 GLY B C 1
ATOM 3251 O O . GLY B 1 88 ? -3.33 11.805 -4.066 1 98.75 88 GLY B O 1
ATOM 3252 N N . LEU B 1 89 ? -4.578 13.656 -4.535 1 98.81 89 LEU B N 1
ATOM 3253 C CA . LEU B 1 89 ? -3.615 14.594 -3.963 1 98.81 89 LEU B CA 1
ATOM 3254 C C . LEU B 1 89 ? -3.473 14.375 -2.459 1 98.81 89 LEU B C 1
ATOM 3256 O O . LEU B 1 89 ? -2.361 14.391 -1.929 1 98.81 89 LEU B O 1
ATOM 3260 N N . ASP B 1 90 ? -4.633 14.172 -1.816 1 98.81 90 ASP B N 1
ATOM 3261 C CA . ASP B 1 90 ? -4.633 13.875 -0.388 1 98.81 90 ASP B CA 1
ATOM 3262 C C . ASP B 1 90 ? -3.795 12.633 -0.087 1 98.81 90 ASP B C 1
ATOM 3264 O O . ASP B 1 90 ? -2.98 12.641 0.838 1 98.81 90 ASP B O 1
ATOM 3268 N N . LEU B 1 91 ? -4.027 11.648 -0.875 1 98.88 91 LEU B N 1
ATOM 3269 C CA . LEU B 1 91 ? -3.34 10.375 -0.667 1 98.88 91 LEU B CA 1
ATOM 3270 C C . LEU B 1 91 ? -1.828 10.555 -0.751 1 98.88 91 LEU B C 1
ATOM 3272 O O . LEU B 1 91 ? -1.096 10.125 0.141 1 98.88 91 LEU B O 1
ATOM 3276 N N . VAL B 1 92 ? -1.363 11.195 -1.81 1 98.88 92 VAL B N 1
ATOM 3277 C CA . VAL B 1 92 ? 0.069 11.375 -2.025 1 98.88 92 VAL B CA 1
ATOM 3278 C C . VAL B 1 92 ? 0.663 12.203 -0.89 1 98.88 92 VAL B C 1
ATOM 3280 O O . VAL B 1 92 ? 1.729 11.875 -0.365 1 98.88 92 VAL B O 1
ATOM 3283 N N . ALA B 1 93 ? -0.044 13.211 -0.475 1 98.88 93 ALA B N 1
ATOM 3284 C CA . ALA B 1 93 ? 0.429 14.062 0.612 1 98.88 93 ALA B CA 1
ATOM 3285 C C . ALA B 1 93 ? 0.624 13.258 1.895 1 98.88 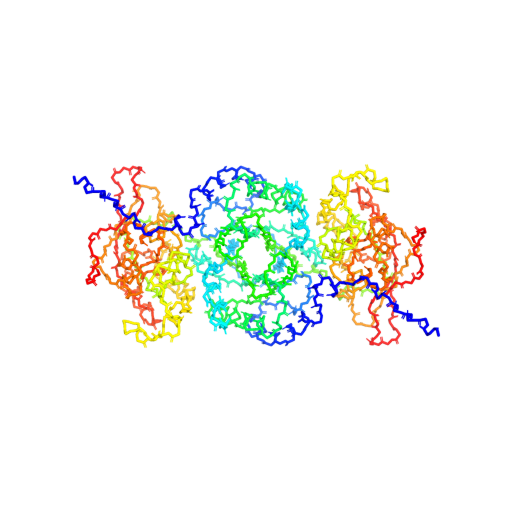93 ALA B C 1
ATOM 3287 O O . ALA B 1 93 ? 1.644 13.398 2.574 1 98.88 93 ALA B O 1
ATOM 3288 N N . MET B 1 94 ? -0.34 12.383 2.201 1 98.62 94 MET B N 1
ATOM 3289 C CA . MET B 1 94 ? -0.287 11.602 3.434 1 98.62 94 MET B CA 1
ATOM 3290 C C . MET B 1 94 ? 0.945 10.695 3.455 1 98.62 94 MET B C 1
ATOM 3292 O O . MET B 1 94 ? 1.477 10.391 4.523 1 98.62 94 MET B O 1
ATOM 3296 N N . VAL B 1 95 ? 1.416 10.367 2.322 1 98.69 95 VAL B N 1
ATOM 3297 C CA . VAL B 1 95 ? 2.484 9.383 2.227 1 98.69 95 VAL B CA 1
ATOM 3298 C C . VAL B 1 95 ? 3.834 10.086 2.123 1 98.69 95 VAL B C 1
ATOM 3300 O O . VAL B 1 95 ? 4.723 9.867 2.953 1 98.69 95 VAL B O 1
ATOM 3303 N N . VAL B 1 96 ? 4.027 11.039 1.203 1 98.88 96 VAL B N 1
ATOM 3304 C CA . VAL B 1 96 ? 5.336 11.617 0.914 1 98.88 96 VAL B CA 1
ATOM 3305 C C . VAL B 1 96 ? 5.738 12.57 2.037 1 98.88 96 VAL B C 1
ATOM 3307 O O . VAL B 1 96 ? 6.926 12.703 2.348 1 98.88 96 VAL B O 1
ATOM 3310 N N . ASP B 1 97 ? 4.766 13.203 2.68 1 98.81 97 ASP B N 1
ATOM 3311 C CA . ASP B 1 97 ? 5.078 14.133 3.764 1 98.81 97 ASP B CA 1
ATOM 3312 C C . ASP B 1 97 ? 5.531 13.375 5.016 1 98.81 97 ASP B C 1
ATOM 3314 O O . ASP B 1 97 ? 6.184 13.953 5.887 1 98.81 97 ASP B O 1
ATOM 3318 N N . ASP B 1 98 ? 5.188 12.086 5.141 1 98.38 98 ASP B N 1
ATOM 3319 C CA . ASP B 1 98 ? 5.762 11.234 6.176 1 98.38 98 ASP B CA 1
ATOM 3320 C C . ASP B 1 98 ? 7.215 10.891 5.863 1 98.38 98 ASP B C 1
ATOM 3322 O O . ASP B 1 98 ? 8.055 10.812 6.766 1 98.38 98 ASP B O 1
ATOM 3326 N N . LEU B 1 99 ? 7.547 10.68 4.621 1 98.56 99 LEU B N 1
ATOM 3327 C CA . LEU B 1 99 ? 8.898 10.305 4.211 1 98.56 99 LEU B CA 1
ATOM 3328 C C . LEU B 1 99 ? 9.883 11.438 4.504 1 98.56 99 LEU B C 1
ATOM 3330 O O . LEU B 1 99 ? 10.984 11.188 5.008 1 98.56 99 LEU B O 1
ATOM 3334 N N . VAL B 1 100 ? 9.484 12.648 4.242 1 98.5 100 VAL B N 1
ATOM 3335 C CA . VAL B 1 100 ? 10.43 13.766 4.258 1 98.5 100 VAL B CA 1
ATOM 3336 C C . VAL B 1 100 ? 10.758 14.133 5.703 1 98.5 100 VAL B C 1
ATOM 3338 O O . VAL B 1 100 ? 11.727 14.852 5.957 1 98.5 100 VAL B O 1
ATOM 3341 N N . VAL B 1 101 ? 9.906 13.641 6.672 1 98.38 101 VAL B N 1
ATOM 3342 C CA . VAL B 1 101 ? 10.164 13.938 8.078 1 98.38 101 VAL B CA 1
ATOM 3343 C C . VAL B 1 101 ? 11.594 13.547 8.438 1 98.38 101 VAL B C 1
ATOM 3345 O O . VAL B 1 101 ? 12.266 14.258 9.195 1 98.38 101 VAL B O 1
ATOM 3348 N N . CYS B 1 102 ? 12.07 12.469 7.844 1 97.5 102 CYS B N 1
ATOM 3349 C CA . CYS B 1 102 ? 13.422 12.023 8.148 1 97.5 102 CYS B CA 1
ATOM 3350 C C . CYS B 1 102 ? 14.406 12.492 7.086 1 97.5 102 CYS B C 1
ATOM 3352 O O . CYS B 1 102 ? 15.539 12.016 7.027 1 97.5 102 CYS B O 1
ATOM 3354 N N . GLY B 1 103 ? 13.992 13.328 6.191 1 98.12 103 GLY B N 1
ATOM 3355 C CA . GLY B 1 103 ? 14.859 13.891 5.172 1 98.12 103 GLY B CA 1
ATOM 3356 C C . GLY B 1 103 ? 14.898 13.062 3.898 1 98.12 103 GLY B C 1
ATOM 3357 O O . GLY B 1 103 ? 15.672 13.359 2.986 1 98.12 103 GLY B O 1
ATOM 3358 N N . ALA B 1 104 ? 14.094 12.109 3.771 1 98.44 104 ALA B N 1
ATOM 3359 C CA . ALA B 1 104 ? 14.133 11.211 2.617 1 98.44 104 ALA B CA 1
ATOM 3360 C C . ALA B 1 104 ? 13.484 11.867 1.396 1 98.44 104 ALA B C 1
ATOM 3362 O O . ALA B 1 104 ? 12.383 12.414 1.483 1 98.44 104 ALA B O 1
ATOM 3363 N N . GLU B 1 105 ? 14.141 11.836 0.287 1 98.44 105 GLU B N 1
ATOM 3364 C CA . GLU B 1 105 ? 13.555 12.219 -0.998 1 98.44 105 GLU B CA 1
ATOM 3365 C C . GLU B 1 105 ? 12.586 11.148 -1.5 1 98.44 105 GLU B C 1
ATOM 3367 O O . GLU B 1 105 ? 12.961 9.984 -1.649 1 98.44 105 GLU B O 1
ATOM 3372 N N . PRO B 1 106 ? 11.344 11.531 -1.722 1 98.81 106 PRO B N 1
ATOM 3373 C CA . PRO B 1 106 ? 10.438 10.547 -2.32 1 98.81 106 PRO B CA 1
ATOM 3374 C C . PRO B 1 106 ? 10.891 10.102 -3.709 1 98.81 106 PRO B C 1
ATOM 3376 O O . PRO B 1 106 ? 11.188 10.938 -4.566 1 98.81 106 PRO B O 1
ATOM 3379 N N . LEU B 1 107 ? 10.961 8.789 -3.947 1 98.69 107 LEU B N 1
ATOM 3380 C CA . LEU B 1 107 ? 11.375 8.242 -5.238 1 98.69 107 LEU B CA 1
ATOM 3381 C C . LEU B 1 107 ? 10.156 7.836 -6.066 1 98.69 107 LEU B C 1
ATOM 3383 O O . LEU B 1 107 ? 10.008 8.273 -7.211 1 98.69 107 LEU B O 1
ATOM 3387 N N . PHE B 1 108 ? 9.281 7.035 -5.469 1 98.62 108 PHE B N 1
ATOM 3388 C CA . PHE B 1 108 ? 8.117 6.543 -6.203 1 98.62 108 PHE B CA 1
ATOM 3389 C C . PHE B 1 108 ? 7.004 6.137 -5.242 1 98.62 108 PHE B C 1
ATOM 3391 O O . PHE B 1 108 ? 7.223 6.043 -4.031 1 98.62 108 PHE B O 1
ATOM 3398 N N . LEU B 1 109 ? 5.859 5.996 -5.801 1 98.44 109 LEU B N 1
ATOM 3399 C CA . LEU B 1 109 ? 4.648 5.617 -5.082 1 98.44 109 LEU B CA 1
ATOM 3400 C C . LEU B 1 109 ? 3.936 4.469 -5.789 1 98.44 109 LEU B C 1
ATOM 3402 O O . LEU B 1 109 ? 3.92 4.41 -7.02 1 98.44 109 LEU B O 1
ATOM 3406 N N . GLN B 1 110 ? 3.387 3.5 -4.973 1 97.75 110 GLN B N 1
ATOM 3407 C CA . GLN B 1 110 ? 2.43 2.494 -5.422 1 97.75 110 GLN B CA 1
ATOM 3408 C C . GLN B 1 110 ? 1.062 2.715 -4.785 1 97.75 110 GLN B C 1
ATOM 3410 O O . GLN B 1 110 ? 0.959 2.912 -3.572 1 97.75 110 GLN B O 1
ATOM 3415 N N . ASP B 1 111 ? 0.058 2.635 -5.652 1 98.12 111 ASP B N 1
ATOM 3416 C CA . ASP B 1 111 ? -1.271 2.855 -5.086 1 98.12 111 ASP B CA 1
ATOM 3417 C C . ASP B 1 111 ? -2.088 1.565 -5.09 1 98.12 111 ASP B C 1
ATOM 3419 O O . ASP B 1 111 ? -1.781 0.631 -5.832 1 98.12 111 ASP B O 1
ATOM 3423 N N . TYR B 1 112 ? -3.053 1.511 -4.23 1 98.38 112 TYR B N 1
ATOM 3424 C CA . TYR B 1 112 ? -4.07 0.47 -4.145 1 98.38 112 TYR B CA 1
ATOM 3425 C C . TYR B 1 112 ? -5.469 1.079 -4.066 1 98.38 112 TYR B C 1
ATOM 3427 O O . TYR B 1 112 ? -5.777 1.818 -3.131 1 98.38 112 TYR B O 1
ATOM 3435 N N . ILE B 1 113 ? -6.281 0.752 -5.082 1 97.69 113 ILE B N 1
ATOM 3436 C CA . ILE B 1 113 ? -7.652 1.247 -5.168 1 97.69 113 ILE B CA 1
ATOM 3437 C C . ILE B 1 113 ? -8.633 0.087 -5.004 1 97.69 113 ILE B C 1
ATOM 3439 O O . ILE B 1 113 ? -8.68 -0.814 -5.844 1 97.69 113 ILE B O 1
ATOM 3443 N N . ALA B 1 114 ? -9.328 0.052 -3.895 1 96.12 114 ALA B N 1
ATOM 3444 C CA . ALA B 1 114 ? -10.398 -0.918 -3.654 1 96.12 114 ALA B CA 1
ATOM 3445 C C . ALA B 1 114 ? -11.766 -0.327 -3.986 1 96.12 114 ALA B C 1
ATOM 3447 O O . ALA B 1 114 ? -12.117 0.743 -3.488 1 96.12 114 ALA B O 1
ATOM 3448 N N . VAL B 1 115 ? -12.531 -1.013 -4.82 1 94.56 115 VAL B N 1
ATOM 3449 C CA . VAL B 1 115 ? -13.828 -0.498 -5.23 1 94.56 115 VAL B CA 1
ATOM 3450 C C . VAL B 1 115 ? -14.891 -1.588 -5.078 1 94.56 115 VAL B C 1
ATOM 3452 O O . VAL B 1 115 ? -14.578 -2.779 -5.137 1 94.56 115 VAL B O 1
ATOM 3455 N N . GLY B 1 116 ? -16.156 -1.118 -4.883 1 91.69 116 GLY B N 1
ATOM 3456 C CA . GLY B 1 116 ? -17.234 -2.072 -4.996 1 91.69 116 GLY B CA 1
ATOM 3457 C C . GLY B 1 116 ? -17.453 -2.561 -6.418 1 91.69 116 GLY B C 1
ATOM 3458 O O . GLY B 1 116 ? -17.578 -3.764 -6.652 1 91.69 116 GLY B O 1
ATOM 3459 N N . ARG B 1 117 ? -17.5 -1.651 -7.27 1 91.38 117 ARG B N 1
ATOM 3460 C CA . ARG B 1 117 ? -17.609 -1.896 -8.703 1 91.38 117 ARG B CA 1
ATOM 3461 C C . ARG B 1 117 ? -16.688 -0.961 -9.492 1 91.38 117 ARG B C 1
ATOM 3463 O O . ARG B 1 117 ? -16.594 0.225 -9.172 1 91.38 117 ARG B O 1
ATOM 3470 N N . VAL B 1 118 ? -16.125 -1.54 -10.508 1 93.25 118 VAL B N 1
ATOM 3471 C CA . VAL B 1 118 ? -15.219 -0.73 -11.328 1 93.25 118 VAL B CA 1
ATOM 3472 C C . VAL B 1 118 ? -16.031 0.174 -12.25 1 93.25 118 VAL B C 1
ATOM 3474 O O . VAL B 1 118 ? -16.812 -0.309 -13.07 1 93.25 118 VAL B O 1
ATOM 3477 N N . ILE B 1 119 ? -15.93 1.368 -12.031 1 94.31 119 ILE B N 1
ATOM 3478 C CA . ILE B 1 119 ? -16.359 2.395 -12.977 1 94.31 119 ILE B CA 1
ATOM 3479 C C . ILE B 1 119 ? -15.148 3.059 -13.609 1 94.31 119 ILE B C 1
ATOM 3481 O O . ILE B 1 119 ? -14.469 3.869 -12.977 1 94.31 119 ILE B O 1
ATOM 3485 N N . PRO B 1 120 ? -14.875 2.744 -14.82 1 95.25 120 PRO B N 1
ATOM 3486 C CA . PRO B 1 120 ? -13.602 3.111 -15.445 1 95.25 120 PRO B CA 1
ATOM 3487 C C . PRO B 1 120 ? -13.305 4.605 -15.336 1 95.25 120 PRO B C 1
ATOM 3489 O O . PRO B 1 120 ? -12.188 4.984 -14.977 1 95.25 120 PRO B O 1
ATOM 3492 N N . GLU B 1 121 ? -14.258 5.48 -15.555 1 96 121 GLU B N 1
ATOM 3493 C CA . GLU B 1 121 ? -14.055 6.926 -15.523 1 96 121 GLU B CA 1
ATOM 3494 C C . GLU B 1 121 ? -13.703 7.406 -14.117 1 96 121 GLU B C 1
ATOM 3496 O O . GLU B 1 121 ? -12.867 8.297 -13.953 1 96 121 GLU B O 1
ATOM 3501 N N . ARG B 1 122 ? -14.32 6.855 -13.156 1 96.5 122 ARG B N 1
ATOM 3502 C CA . ARG B 1 122 ? -14.023 7.207 -11.773 1 96.5 122 ARG B CA 1
ATOM 3503 C C . ARG B 1 122 ? -12.609 6.793 -11.391 1 96.5 122 ARG B C 1
ATOM 3505 O O . ARG B 1 122 ? -11.883 7.562 -10.758 1 96.5 122 ARG B O 1
ATOM 3512 N N . VAL B 1 123 ? -12.273 5.574 -11.727 1 96.56 123 VAL B N 1
ATOM 3513 C CA . VAL B 1 123 ? -10.93 5.098 -11.445 1 96.56 123 VAL B CA 1
ATOM 3514 C C . VAL B 1 123 ? -9.906 6 -12.133 1 96.56 123 VAL B C 1
ATOM 3516 O O . VAL B 1 123 ? -8.867 6.328 -11.547 1 96.56 123 VAL B O 1
ATOM 3519 N N . ALA B 1 124 ? -10.188 6.422 -13.312 1 96.69 124 ALA B N 1
ATOM 3520 C CA . ALA B 1 124 ? -9.297 7.316 -14.047 1 96.69 124 ALA B CA 1
ATOM 3521 C C . ALA B 1 124 ? -9.133 8.648 -13.32 1 96.69 124 ALA B C 1
ATOM 3523 O O . ALA B 1 124 ? -8.031 9.203 -13.266 1 96.69 124 ALA B O 1
ATOM 3524 N N . GLU B 1 125 ? -10.18 9.164 -12.781 1 97.25 125 GLU B N 1
ATOM 3525 C CA . GLU B 1 125 ? -10.117 10.398 -12.008 1 97.25 125 GLU B CA 1
ATOM 3526 C C . GLU B 1 125 ? -9.25 10.227 -10.766 1 97.25 125 GLU B C 1
ATOM 3528 O O . GLU B 1 125 ? -8.445 11.102 -10.438 1 97.25 125 GLU B O 1
ATOM 3533 N N . LEU B 1 126 ? -9.5 9.117 -10.07 1 98.06 126 LEU B N 1
ATOM 3534 C CA . LEU B 1 126 ? -8.703 8.828 -8.875 1 98.06 126 LEU B CA 1
ATOM 3535 C C . LEU B 1 126 ? -7.219 8.789 -9.211 1 98.06 126 LEU B C 1
ATOM 3537 O O . LEU B 1 126 ? -6.41 9.438 -8.539 1 98.06 126 LEU B O 1
ATOM 3541 N N . VAL B 1 127 ? -6.867 8.109 -10.273 1 97.62 127 VAL B N 1
ATOM 3542 C CA . VAL B 1 127 ? -5.469 7.949 -10.656 1 97.62 127 VAL B CA 1
ATOM 3543 C C . VAL B 1 127 ? -4.91 9.281 -11.156 1 97.62 127 VAL B C 1
ATOM 3545 O O . VAL B 1 127 ? -3.738 9.594 -10.938 1 97.62 127 VAL B O 1
ATOM 3548 N N . SER B 1 128 ? -5.734 10.039 -11.805 1 97.25 128 SER B N 1
ATOM 3549 C CA . SER B 1 128 ? -5.293 11.352 -12.258 1 97.25 128 SER B CA 1
ATOM 3550 C C . SER B 1 128 ? -4.852 12.219 -11.078 1 97.25 128 SER B C 1
ATOM 3552 O O . SER B 1 128 ? -3.834 12.914 -11.164 1 97.25 128 SER B O 1
ATOM 3554 N N . GLY B 1 129 ? -5.629 12.234 -10.008 1 98.38 129 GLY B N 1
ATOM 3555 C CA . GLY B 1 129 ? -5.242 12.953 -8.805 1 98.38 129 GLY B CA 1
ATOM 3556 C C . GLY B 1 129 ? -3.955 12.438 -8.188 1 98.38 129 GLY B C 1
ATOM 3557 O O . GLY B 1 129 ? -3.119 13.227 -7.734 1 98.38 129 GLY B O 1
ATOM 3558 N N . ILE B 1 130 ? -3.824 11.117 -8.172 1 98.69 130 ILE B N 1
ATOM 3559 C CA . ILE B 1 130 ? -2.611 10.516 -7.633 1 98.69 130 ILE B CA 1
ATOM 3560 C C . ILE B 1 130 ? -1.405 10.945 -8.469 1 98.69 130 ILE B C 1
ATOM 3562 O O . ILE B 1 130 ? -0.381 11.359 -7.922 1 98.69 130 ILE B O 1
ATOM 3566 N N . ALA B 1 131 ? -1.564 10.867 -9.781 1 98.25 131 ALA B N 1
ATOM 3567 C CA . ALA B 1 131 ? -0.493 11.25 -10.695 1 98.25 131 ALA B CA 1
ATOM 3568 C C . ALA B 1 131 ? -0.091 12.711 -10.492 1 98.25 131 ALA B C 1
ATOM 3570 O O . ALA B 1 131 ? 1.098 13.031 -10.406 1 98.25 131 ALA B O 1
ATOM 3571 N N . GLU B 1 132 ? -1.047 13.562 -10.406 1 98.31 132 GLU B N 1
ATOM 3572 C CA . GLU B 1 132 ? -0.769 14.977 -10.172 1 98.31 132 GLU B CA 1
ATOM 3573 C C . GLU B 1 132 ? -0.036 15.188 -8.852 1 98.31 132 GLU B C 1
ATOM 3575 O O . GLU B 1 132 ? 0.887 16 -8.766 1 98.31 132 GLU B O 1
ATOM 3580 N N . GLY B 1 133 ? -0.486 14.484 -7.82 1 98.75 133 GLY B N 1
ATOM 3581 C CA . GLY B 1 133 ? 0.217 14.555 -6.547 1 98.75 133 GLY B CA 1
ATOM 3582 C C . GLY B 1 133 ? 1.67 14.125 -6.645 1 98.75 133 GLY B C 1
ATOM 3583 O O . GLY B 1 133 ? 2.549 14.758 -6.055 1 98.75 133 GLY B O 1
ATOM 3584 N N . CYS B 1 134 ? 1.896 13.078 -7.367 1 98.75 134 CYS B N 1
ATOM 3585 C CA . CYS B 1 134 ? 3.262 12.602 -7.559 1 98.75 134 CYS B CA 1
ATOM 3586 C C . CYS B 1 134 ? 4.109 13.648 -8.273 1 98.75 134 CYS B C 1
ATOM 3588 O O . CYS B 1 134 ? 5.258 13.883 -7.898 1 98.75 134 CYS B O 1
ATOM 3590 N N . ILE B 1 135 ? 3.559 14.227 -9.258 1 98.44 135 ILE B N 1
ATOM 3591 C CA . ILE B 1 135 ? 4.262 15.273 -9.992 1 98.44 135 ILE B CA 1
ATOM 3592 C C . ILE B 1 135 ? 4.633 16.406 -9.047 1 98.44 135 ILE B C 1
ATOM 3594 O O . ILE B 1 135 ? 5.781 16.859 -9.023 1 98.44 135 ILE B O 1
ATOM 3598 N N . GLN B 1 136 ? 3.705 16.844 -8.227 1 98.38 136 GLN B N 1
ATOM 3599 C CA . GLN B 1 136 ? 3.941 17.922 -7.273 1 98.38 136 GLN B CA 1
ATOM 3600 C C . GLN B 1 136 ? 5.027 17.547 -6.273 1 98.38 136 GLN B C 1
ATOM 3602 O O . GLN B 1 136 ? 5.82 18.406 -5.859 1 98.38 136 GLN B O 1
ATOM 3607 N N . ALA B 1 137 ? 5.059 16.297 -5.895 1 98.56 137 ALA B N 1
ATOM 3608 C CA . ALA B 1 137 ? 5.996 15.82 -4.875 1 98.56 137 ALA B CA 1
ATOM 3609 C C . ALA B 1 137 ? 7.363 15.523 -5.484 1 98.56 137 ALA B C 1
ATOM 3611 O O . ALA B 1 137 ? 8.352 15.391 -4.762 1 98.56 137 ALA B O 1
ATOM 3612 N N . GLY B 1 138 ? 7.438 15.383 -6.816 1 97.81 138 GLY B N 1
ATOM 3613 C CA . GLY B 1 138 ? 8.672 15.055 -7.504 1 97.81 138 GLY B CA 1
ATOM 3614 C C . GLY B 1 138 ? 8.992 13.57 -7.48 1 97.81 138 GLY B C 1
ATOM 3615 O O . GLY B 1 138 ? 10.156 13.18 -7.512 1 97.81 138 GLY B O 1
ATOM 3616 N N . CYS B 1 139 ? 8.023 12.719 -7.363 1 98.31 139 CYS B N 1
ATOM 3617 C CA . CYS B 1 139 ? 8.234 11.273 -7.379 1 98.31 139 CYS B CA 1
ATOM 3618 C C . CYS B 1 139 ? 7.453 10.617 -8.508 1 98.31 139 CYS B C 1
ATOM 3620 O O . CYS B 1 139 ? 6.68 11.281 -9.203 1 98.31 139 CYS B O 1
ATOM 3622 N N . ALA B 1 140 ? 7.715 9.359 -8.758 1 98 140 ALA B N 1
ATOM 3623 C CA . ALA B 1 140 ? 7.051 8.633 -9.828 1 98 140 ALA B CA 1
ATOM 3624 C C . ALA B 1 140 ? 5.867 7.828 -9.289 1 98 140 ALA B C 1
ATOM 3626 O O . ALA B 1 140 ? 5.898 7.348 -8.156 1 98 140 ALA B O 1
ATOM 3627 N N . LEU B 1 141 ? 4.785 7.797 -10.039 1 97.69 141 LEU B N 1
ATOM 3628 C CA . LEU B 1 141 ? 3.799 6.734 -9.867 1 97.69 141 LEU B CA 1
ATOM 3629 C C . LEU B 1 141 ? 4.254 5.449 -10.547 1 97.69 141 LEU B C 1
ATOM 3631 O O . LEU B 1 141 ? 4.117 5.309 -11.766 1 97.69 141 LEU B O 1
ATOM 3635 N N . LEU B 1 142 ? 4.797 4.492 -9.789 1 96.81 142 LEU B N 1
ATOM 3636 C CA . LEU B 1 142 ? 5.547 3.365 -10.336 1 96.81 142 LEU B CA 1
ATOM 3637 C C . LEU B 1 142 ? 4.609 2.232 -10.742 1 96.81 142 LEU B C 1
ATOM 3639 O O . LEU B 1 142 ? 4.957 1.402 -11.578 1 96.81 142 LEU B O 1
ATOM 3643 N N . GLY B 1 143 ? 3.428 2.184 -10.117 1 94.31 143 GLY B N 1
ATOM 3644 C CA . GLY B 1 143 ? 2.422 1.163 -10.367 1 94.31 143 GLY B CA 1
ATOM 3645 C C . GLY B 1 143 ? 1.278 1.196 -9.375 1 94.31 143 GLY B C 1
ATOM 3646 O O . GLY B 1 143 ? 1.119 2.17 -8.633 1 94.31 143 GLY B O 1
ATOM 3647 N N . GLY B 1 144 ? 0.495 0.145 -9.438 1 93.75 144 GLY B N 1
ATOM 3648 C CA . GLY B 1 144 ? -0.635 0.041 -8.523 1 93.75 144 GLY B CA 1
ATOM 3649 C C . GLY B 1 144 ? -1.524 -1.153 -8.812 1 93.75 144 GLY B C 1
ATOM 3650 O O . GLY B 1 144 ? -1.162 -2.029 -9.602 1 93.75 144 GLY B O 1
ATOM 3651 N N . GLU B 1 145 ? -2.58 -1.195 -8.055 1 93.06 145 GLU B N 1
ATOM 3652 C CA . GLU B 1 145 ? -3.572 -2.26 -8.156 1 93.06 145 GLU B CA 1
ATOM 3653 C C . GLU B 1 145 ? -4.984 -1.725 -7.93 1 93.06 145 GLU B C 1
ATOM 3655 O O . GLU B 1 145 ? -5.207 -0.908 -7.031 1 93.06 145 GLU B O 1
ATOM 3660 N N . THR B 1 146 ? -5.871 -2.082 -8.836 1 92.81 146 THR B N 1
ATOM 3661 C CA . THR B 1 146 ? -7.297 -1.862 -8.617 1 92.81 146 THR B CA 1
ATOM 3662 C C . THR B 1 146 ? -8 -3.174 -8.281 1 92.81 146 THR B C 1
ATOM 3664 O O . THR B 1 146 ? -7.949 -4.129 -9.062 1 92.81 146 THR B O 1
ATOM 3667 N N . ALA B 1 147 ? -8.625 -3.215 -7.168 1 92 147 ALA B N 1
ATOM 3668 C CA . ALA B 1 147 ? -9.289 -4.43 -6.695 1 92 147 ALA B CA 1
ATOM 3669 C C . ALA B 1 147 ? -10.797 -4.223 -6.582 1 92 147 ALA B C 1
ATOM 3671 O O . ALA B 1 147 ? -11.25 -3.303 -5.898 1 92 147 ALA B O 1
ATOM 3672 N N . GLU B 1 148 ? -11.523 -5.102 -7.227 1 90.81 148 GLU B N 1
ATOM 3673 C CA . GLU B 1 148 ? -12.977 -5.082 -7.148 1 90.81 148 GLU B CA 1
ATOM 3674 C C . GLU B 1 148 ? -13.484 -6.039 -6.078 1 90.81 148 GLU B C 1
ATOM 3676 O O . GLU B 1 148 ? -13.078 -7.203 -6.035 1 90.81 148 GLU B O 1
ATOM 3681 N N . HIS B 1 149 ? -14.328 -5.551 -5.227 1 89.06 149 HIS B N 1
ATOM 3682 C CA . HIS B 1 149 ? -14.82 -6.324 -4.09 1 89.06 149 HIS B CA 1
ATOM 3683 C C . HIS B 1 149 ? -16.344 -6.449 -4.129 1 89.06 149 HIS B C 1
ATOM 3685 O O . HIS B 1 149 ? -17.031 -5.98 -3.217 1 89.06 149 HIS B O 1
ATOM 3691 N N . PRO B 1 150 ? -16.828 -7.176 -5.078 1 84.31 150 PRO B N 1
ATOM 3692 C CA . PRO B 1 150 ? -18.281 -7.352 -5.129 1 84.31 150 PRO B CA 1
ATOM 3693 C C . PRO B 1 150 ? -18.828 -8.094 -3.914 1 84.31 150 PRO B C 1
ATOM 3695 O O . PRO B 1 150 ? -18.25 -9.102 -3.486 1 84.31 150 PRO B O 1
ATOM 3698 N N . GLY B 1 151 ? -19.922 -7.551 -3.377 1 77.19 151 GLY B N 1
ATOM 3699 C CA . GLY B 1 151 ? -20.562 -8.195 -2.24 1 77.19 151 GLY B CA 1
ATOM 3700 C C . GLY B 1 151 ? -19.953 -7.793 -0.909 1 77.19 151 GLY B C 1
ATOM 3701 O O . GLY B 1 151 ? -20.547 -8.016 0.145 1 77.19 151 GLY B O 1
ATOM 3702 N N . ILE B 1 152 ? -18.797 -7.184 -0.938 1 80 152 ILE B N 1
ATOM 3703 C CA . ILE B 1 152 ? -18.109 -6.77 0.28 1 80 152 ILE B CA 1
ATOM 3704 C C . ILE B 1 152 ? -18.188 -5.25 0.421 1 80 152 ILE B C 1
ATOM 3706 O O . ILE B 1 152 ? -18.406 -4.73 1.52 1 80 152 ILE B O 1
ATOM 3710 N N . MET B 1 153 ? -17.984 -4.551 -0.614 1 86.12 153 MET B N 1
ATOM 3711 C CA . MET B 1 153 ? -18.109 -3.1 -0.684 1 86.12 153 MET B CA 1
ATOM 3712 C C . MET B 1 153 ? -19.281 -2.691 -1.562 1 86.12 153 MET B C 1
ATOM 3714 O O . MET B 1 153 ? -19.531 -3.303 -2.604 1 86.12 153 MET B O 1
ATOM 3718 N N . ALA B 1 154 ? -19.953 -1.654 -1.148 1 86.81 154 ALA B N 1
ATOM 3719 C CA . ALA B 1 154 ? -21.078 -1.174 -1.958 1 86.81 154 ALA B CA 1
ATOM 3720 C C . ALA B 1 154 ? -20.578 -0.64 -3.303 1 86.81 154 ALA B C 1
ATOM 3722 O O . ALA B 1 154 ? -19.438 -0.215 -3.428 1 86.81 154 ALA B O 1
ATOM 3723 N N . ASP B 1 155 ? -21.391 -0.644 -4.395 1 86.44 155 ASP B N 1
ATOM 3724 C CA . ASP B 1 155 ? -21.031 -0.3 -5.77 1 86.44 155 ASP B CA 1
ATOM 3725 C C . ASP B 1 155 ? -20.438 1.102 -5.848 1 86.44 155 ASP B C 1
ATOM 3727 O O . ASP B 1 155 ? -19.5 1.343 -6.625 1 86.44 155 ASP B O 1
ATOM 3731 N N . GLY B 1 156 ? -20.797 1.999 -5.055 1 88.19 156 GLY B N 1
ATOM 3732 C CA . GLY B 1 156 ? -20.328 3.371 -5.145 1 88.19 156 GLY B CA 1
ATOM 3733 C C . GLY B 1 156 ? -19.188 3.672 -4.188 1 88.19 156 GLY B C 1
ATOM 3734 O O . GLY B 1 156 ? -18.516 4.699 -4.316 1 88.19 156 GLY B O 1
ATOM 3735 N N . ASP B 1 157 ? -18.797 2.705 -3.418 1 92 157 ASP B N 1
ATOM 3736 C CA . ASP B 1 157 ? -17.781 2.934 -2.385 1 92 157 ASP B CA 1
ATOM 3737 C C . ASP B 1 157 ? -16.391 2.586 -2.895 1 92 157 ASP B C 1
ATOM 3739 O O . ASP B 1 157 ? -16.234 1.72 -3.758 1 92 157 ASP B O 1
ATOM 3743 N N . TYR B 1 158 ? -15.43 3.332 -2.459 1 95.31 158 TYR B N 1
ATOM 3744 C CA . TYR B 1 158 ? -14.039 2.99 -2.717 1 95.31 158 TYR B CA 1
ATOM 3745 C C . TYR B 1 158 ? -13.141 3.441 -1.567 1 95.31 158 TYR B C 1
ATOM 3747 O O . TYR B 1 158 ? -13.547 4.266 -0.745 1 95.31 158 TYR B O 1
ATOM 3755 N N . ASP B 1 159 ? -12.07 2.84 -1.45 1 96.56 159 ASP B N 1
ATOM 3756 C CA . ASP B 1 159 ? -10.977 3.207 -0.552 1 96.56 159 ASP B CA 1
ATOM 3757 C C . ASP B 1 159 ? -9.664 3.346 -1.312 1 96.56 159 ASP B C 1
ATOM 3759 O O . ASP B 1 159 ? -9.469 2.713 -2.354 1 96.56 159 ASP B O 1
ATOM 3763 N N . LEU B 1 160 ? -8.812 4.266 -0.844 1 97.88 160 LEU B N 1
ATOM 3764 C CA . LEU B 1 160 ? -7.512 4.531 -1.444 1 97.88 160 LEU B CA 1
ATOM 3765 C C . LEU B 1 160 ? -6.395 4.371 -0.416 1 97.88 160 LEU B C 1
ATOM 3767 O O . LEU B 1 160 ? -6.496 4.887 0.699 1 97.88 160 LEU B O 1
ATOM 3771 N N . SER B 1 161 ? -5.387 3.684 -0.759 1 98.5 161 SER B N 1
ATOM 3772 C CA . SER B 1 161 ? -4.145 3.639 0.006 1 98.5 161 SER B CA 1
ATOM 3773 C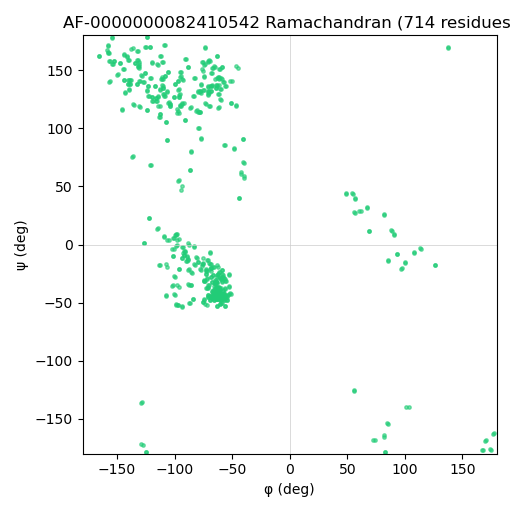 C . SER B 1 161 ? -2.93 3.619 -0.915 1 98.5 161 SER B C 1
ATOM 3775 O O . SER B 1 161 ? -3.062 3.416 -2.123 1 98.5 161 SER B O 1
ATOM 3777 N N . ALA B 1 162 ? -1.795 3.941 -0.383 1 98.75 162 ALA B N 1
ATOM 3778 C CA . ALA B 1 162 ? -0.552 3.938 -1.152 1 98.75 162 ALA B CA 1
ATOM 3779 C C . ALA B 1 162 ? 0.654 3.723 -0.243 1 98.75 162 ALA B C 1
ATOM 3781 O O . ALA B 1 162 ? 0.567 3.916 0.972 1 98.75 162 ALA B O 1
ATOM 3782 N N . THR B 1 163 ? 1.658 3.242 -0.783 1 98.75 163 THR B N 1
ATOM 3783 C CA . THR B 1 163 ? 2.975 3.182 -0.155 1 98.75 163 THR B CA 1
ATOM 3784 C C . THR B 1 163 ? 4 3.955 -0.979 1 98.75 163 THR B C 1
ATOM 3786 O O . THR B 1 163 ? 4.082 3.781 -2.197 1 98.75 163 THR B O 1
ATOM 3789 N N . GLY B 1 164 ? 4.688 4.863 -0.327 1 98.75 164 GLY B N 1
ATOM 3790 C CA . GLY B 1 164 ? 5.789 5.578 -0.943 1 98.75 164 GLY B CA 1
ATOM 3791 C C . GLY B 1 164 ? 7.148 5.121 -0.453 1 98.75 164 GLY B C 1
ATOM 3792 O O . GLY B 1 164 ? 7.293 4.703 0.699 1 98.75 164 GLY B O 1
ATOM 3793 N N . VAL B 1 165 ? 8.133 5.203 -1.347 1 98.75 165 VAL B N 1
ATOM 3794 C CA . VAL B 1 165 ? 9.516 4.871 -1.032 1 98.75 165 VAL B CA 1
ATOM 3795 C C . VAL B 1 165 ? 10.414 6.074 -1.322 1 98.75 165 VAL B C 1
ATOM 3797 O O . VAL B 1 165 ? 10.281 6.719 -2.363 1 98.75 165 VAL B O 1
ATOM 3800 N N . GLY B 1 166 ? 11.172 6.441 -0.372 1 98.56 166 GLY B N 1
ATOM 3801 C CA . GLY B 1 166 ? 12.188 7.477 -0.521 1 98.56 166 GLY B CA 1
ATOM 3802 C C . GLY B 1 166 ? 13.578 7.008 -0.141 1 98.56 166 GLY B C 1
ATOM 3803 O O . GLY B 1 166 ? 13.766 5.852 0.243 1 98.56 166 GLY B O 1
ATOM 3804 N N . VAL B 1 167 ? 14.539 7.895 -0.288 1 98.31 167 VAL B N 1
ATOM 3805 C CA . VAL B 1 167 ? 15.922 7.566 0.051 1 98.31 167 VAL B CA 1
ATOM 3806 C C . VAL B 1 167 ? 16.578 8.758 0.736 1 98.31 167 VAL B C 1
ATOM 3808 O O . VAL B 1 167 ? 16.281 9.914 0.412 1 98.31 167 VAL B O 1
ATOM 3811 N N . VAL B 1 168 ? 17.375 8.492 1.71 1 97.38 168 VAL B N 1
ATOM 3812 C CA . VAL B 1 168 ? 18.203 9.508 2.363 1 97.38 168 VAL B CA 1
ATOM 3813 C C . VAL B 1 168 ? 19.578 8.938 2.672 1 97.38 168 VAL B C 1
ATOM 3815 O O . VAL B 1 168 ? 19.719 7.766 3.023 1 97.38 168 VAL B O 1
ATOM 3818 N N . GLU B 1 169 ? 20.609 9.773 2.42 1 97.06 169 GLU B N 1
ATOM 3819 C CA . GLU B 1 169 ? 21.938 9.391 2.871 1 97.06 169 GLU B CA 1
ATOM 3820 C C . GLU B 1 169 ? 22 9.297 4.395 1 97.06 169 GLU B C 1
ATOM 3822 O O . GLU B 1 169 ? 21.484 10.172 5.094 1 97.06 169 GLU B O 1
ATOM 3827 N N . ALA B 1 170 ? 22.625 8.266 4.867 1 96.44 170 ALA B N 1
ATOM 3828 C CA . ALA B 1 170 ? 22.672 8.008 6.305 1 96.44 170 ALA B CA 1
ATOM 3829 C C . ALA B 1 170 ? 23.141 9.242 7.07 1 96.44 170 ALA B C 1
ATOM 3831 O O . ALA B 1 170 ? 22.578 9.578 8.117 1 96.44 170 ALA B O 1
ATOM 3832 N N . GLU B 1 171 ? 24.141 9.914 6.555 1 96.5 171 GLU B N 1
ATOM 3833 C CA . GLU B 1 171 ? 24.719 11.055 7.254 1 96.5 171 GLU B CA 1
ATOM 3834 C C . GLU B 1 171 ? 23.766 12.242 7.262 1 96.5 171 GLU B C 1
ATOM 3836 O O . GLU B 1 171 ? 23.938 13.18 8.047 1 96.5 171 GLU B O 1
ATOM 3841 N N . LYS B 1 172 ? 22.75 12.25 6.43 1 97.31 172 LYS B N 1
ATOM 3842 C CA . LYS B 1 172 ? 21.812 13.367 6.309 1 97.31 172 LYS B CA 1
ATOM 3843 C C . LYS B 1 172 ? 20.484 13.039 6.98 1 97.31 172 LYS B C 1
ATOM 3845 O O . LYS B 1 172 ? 19.531 13.82 6.887 1 97.31 172 LYS B O 1
ATOM 3850 N N . LEU B 1 173 ? 20.375 11.914 7.605 1 97.38 173 LEU B N 1
ATOM 3851 C CA . LEU B 1 173 ? 19.141 11.484 8.266 1 97.38 173 LEU B CA 1
ATOM 3852 C C . LEU B 1 173 ? 18.734 12.484 9.344 1 97.38 173 LEU B C 1
ATOM 3854 O O . LEU B 1 173 ? 19.562 12.859 10.188 1 97.38 173 LEU B O 1
ATOM 3858 N N . LEU B 1 174 ? 17.547 12.977 9.25 1 97.94 174 LEU B N 1
ATOM 3859 C CA . LEU B 1 174 ? 16.969 13.867 10.258 1 97.94 174 LEU B CA 1
ATOM 3860 C C . LEU B 1 174 ? 16.266 13.07 11.352 1 97.94 174 LEU B C 1
ATOM 3862 O O . LEU B 1 174 ? 15.828 11.945 11.117 1 97.94 174 LEU B O 1
ATOM 3866 N N . GLY B 1 175 ? 16.203 13.656 12.578 1 95.75 175 GLY B N 1
ATOM 3867 C CA . GLY B 1 175 ? 15.516 12.953 13.656 1 95.75 175 GLY B CA 1
ATOM 3868 C C . GLY B 1 175 ? 15.773 13.562 15.016 1 95.75 175 GLY B C 1
ATOM 3869 O O . GLY B 1 175 ? 16.391 14.625 15.125 1 95.75 175 GLY B O 1
ATOM 3870 N N . PRO B 1 176 ? 15.219 12.914 15.969 1 95.56 176 PRO B N 1
ATOM 3871 C CA . PRO B 1 176 ? 15.266 13.453 17.328 1 95.56 176 PRO B CA 1
ATOM 3872 C C . PRO B 1 176 ? 16.688 13.672 17.828 1 95.56 176 PRO B C 1
ATOM 3874 O O . PRO B 1 176 ? 16.938 14.594 18.609 1 95.56 176 PRO B O 1
ATOM 3877 N N . ASP B 1 177 ? 17.609 12.93 17.344 1 95.12 177 ASP B N 1
ATOM 3878 C CA . ASP B 1 177 ? 18.984 13 17.828 1 95.12 177 ASP B CA 1
ATOM 3879 C C . ASP B 1 177 ? 19.641 14.32 17.438 1 95.12 177 ASP B C 1
ATOM 3881 O O . ASP B 1 177 ? 20.656 14.703 18 1 95.12 177 ASP B O 1
ATOM 3885 N N . ARG B 1 178 ? 19.062 15.016 16.5 1 97.69 178 ARG B N 1
ATOM 3886 C CA . ARG B 1 178 ? 19.641 16.25 16 1 97.69 178 ARG B CA 1
ATOM 3887 C C . ARG B 1 178 ? 19.078 17.453 16.734 1 97.69 178 ARG B C 1
ATOM 3889 O O . ARG B 1 178 ? 19.625 18.562 16.641 1 97.69 178 ARG B O 1
ATOM 3896 N N . VAL B 1 179 ? 18.047 17.312 17.5 1 98.38 179 VAL B N 1
ATOM 3897 C CA . VAL B 1 179 ? 17.344 18.406 18.156 1 98.38 179 VAL B CA 1
ATOM 3898 C C . VAL B 1 179 ? 18.141 18.875 19.375 1 98.38 179 VAL B C 1
ATOM 3900 O O . VAL B 1 179 ? 18.688 18.047 20.109 1 98.38 179 VAL B O 1
ATOM 3903 N N . ARG B 1 180 ? 18.219 20.203 19.516 1 98.06 180 ARG B N 1
ATOM 3904 C CA . ARG B 1 180 ? 18.969 20.812 20.609 1 98.06 180 ARG B CA 1
ATOM 3905 C C . ARG B 1 180 ? 18.141 21.875 21.312 1 98.06 180 ARG B C 1
ATOM 3907 O O . ARG B 1 180 ? 17.234 22.469 20.719 1 98.06 180 ARG B O 1
ATOM 3914 N N . PRO B 1 181 ? 18.516 22.031 22.688 1 98 181 PRO B N 1
ATOM 3915 C CA . PRO B 1 181 ? 17.906 23.203 23.328 1 98 181 PRO B CA 1
ATOM 3916 C C . PRO B 1 181 ? 18.188 24.5 22.578 1 98 181 PRO B C 1
ATOM 3918 O O . PRO B 1 181 ? 19.312 24.719 22.125 1 98 181 PRO B O 1
ATOM 3921 N N . GLY B 1 182 ? 17.172 25.297 22.438 1 98.5 182 GLY B N 1
ATOM 3922 C CA . GLY B 1 182 ? 17.344 26.562 21.75 1 98.5 182 GLY B CA 1
ATOM 3923 C C . GLY B 1 182 ? 16.875 26.516 20.312 1 98.5 182 GLY B C 1
ATOM 3924 O O . GLY B 1 182 ? 16.656 27.562 19.688 1 98.5 182 GLY B O 1
ATOM 3925 N N . ASP B 1 183 ? 16.688 25.328 19.797 1 98.88 183 ASP B N 1
ATOM 3926 C CA . ASP B 1 183 ? 16.141 25.203 18.453 1 98.88 183 ASP B CA 1
ATOM 3927 C C . ASP B 1 183 ? 14.773 25.875 18.359 1 98.88 183 ASP B C 1
ATOM 3929 O O . ASP B 1 183 ? 14.078 26.031 19.375 1 98.88 183 ASP B O 1
ATOM 3933 N N . VAL B 1 184 ? 14.438 26.328 17.141 1 98.94 184 VAL B N 1
ATOM 3934 C CA . VAL B 1 184 ? 13.195 27.062 16.922 1 98.94 184 VAL B CA 1
ATOM 3935 C C . VAL B 1 184 ? 12.242 26.203 16.094 1 98.94 184 VAL B C 1
ATOM 3937 O O . VAL B 1 184 ? 12.664 25.5 15.172 1 98.94 184 VAL B O 1
ATOM 3940 N N . VAL B 1 185 ? 10.961 26.219 16.516 1 98.94 185 VAL B N 1
ATOM 3941 C CA . VAL B 1 185 ? 9.914 25.469 15.836 1 98.94 185 VAL B CA 1
ATOM 3942 C C . VAL B 1 185 ? 9.195 26.391 14.844 1 98.94 185 VAL B C 1
ATOM 3944 O O . VAL B 1 185 ? 8.633 27.406 15.234 1 98.94 185 VAL B O 1
ATOM 3947 N N . ILE B 1 186 ? 9.234 26.047 13.57 1 98.94 186 ILE B N 1
ATOM 3948 C CA . ILE B 1 186 ? 8.586 26.812 12.516 1 98.94 186 ILE B CA 1
ATOM 3949 C C . ILE B 1 186 ? 7.383 26.047 11.984 1 98.94 186 ILE B C 1
ATOM 3951 O O . ILE B 1 186 ? 7.496 24.859 11.633 1 98.94 186 ILE B O 1
ATOM 3955 N N . ALA B 1 187 ? 6.25 26.703 11.953 1 98.94 187 ALA B N 1
ATOM 3956 C CA . ALA B 1 187 ? 5.027 26.094 11.438 1 98.94 187 ALA B CA 1
ATOM 3957 C C . ALA B 1 187 ? 4.844 26.406 9.953 1 98.94 187 ALA B C 1
ATOM 3959 O O . ALA B 1 187 ? 5.184 27.5 9.5 1 98.94 187 ALA B O 1
ATOM 3960 N N . MET B 1 188 ? 4.383 25.484 9.219 1 98.94 188 MET B N 1
ATOM 3961 C CA . MET B 1 188 ? 3.846 25.656 7.871 1 98.94 188 MET B CA 1
ATOM 3962 C C . MET B 1 188 ? 2.332 25.453 7.863 1 98.94 188 MET B C 1
ATOM 3964 O O . MET B 1 188 ? 1.829 24.469 8.391 1 98.94 188 MET B O 1
ATOM 3968 N N . GLY B 1 189 ? 1.648 26.359 7.309 1 98.81 189 GLY B N 1
ATOM 3969 C CA . GLY B 1 189 ? 0.195 26.391 7.367 1 98.81 189 GLY B CA 1
ATOM 3970 C C . GLY B 1 189 ? -0.45 25.25 6.598 1 98.81 189 GLY B C 1
ATOM 3971 O O . GLY B 1 189 ? 0.08 24.797 5.578 1 98.81 189 GLY B O 1
ATOM 3972 N N . SER B 1 190 ? -1.6 24.766 7.07 1 98.69 190 SER B N 1
ATOM 3973 C CA . SER B 1 190 ? -2.369 23.734 6.383 1 98.69 190 SER B CA 1
ATOM 3974 C C . SER B 1 190 ? -3.391 24.344 5.43 1 98.69 190 SER B C 1
ATOM 3976 O O . SER B 1 190 ? -3.705 25.531 5.531 1 98.69 190 SER B O 1
ATOM 3978 N N . SER B 1 191 ? -3.896 23.547 4.398 1 97.94 191 SER B N 1
ATOM 3979 C CA . SER B 1 191 ? -4.961 23.922 3.48 1 97.94 191 SER B CA 1
ATOM 3980 C C . SER B 1 191 ? -6.32 23.438 3.969 1 97.94 191 SER B C 1
ATOM 3982 O O . SER B 1 191 ? -7.078 22.828 3.209 1 97.94 191 SER B O 1
ATOM 3984 N N . GLY B 1 192 ? -6.676 23.703 5.23 1 97.25 192 GLY B N 1
ATOM 3985 C CA . GLY B 1 192 ? -7.902 23.203 5.824 1 97.25 192 GLY B CA 1
ATOM 3986 C C . GLY B 1 192 ? -7.68 22 6.719 1 97.25 192 GLY B C 1
ATOM 3987 O O . GLY B 1 192 ? -6.699 21.953 7.465 1 97.25 192 GLY B O 1
ATOM 3988 N N . LEU B 1 193 ? -8.617 20.969 6.648 1 98.31 193 LEU B N 1
ATOM 3989 C CA . LEU B 1 193 ? -8.562 19.844 7.562 1 98.31 193 LEU B CA 1
ATOM 3990 C C . LEU B 1 193 ? -7.527 18.812 7.098 1 98.31 193 LEU B C 1
ATOM 3992 O O . LEU B 1 193 ? -7.195 17.891 7.836 1 98.31 193 LEU B O 1
ATOM 3996 N N . HIS B 1 194 ? -7.039 18.984 5.887 1 98.44 194 HIS B N 1
ATOM 3997 C CA . HIS B 1 194 ? -6.262 17.938 5.238 1 98.44 194 HIS B CA 1
ATOM 3998 C C . HIS B 1 194 ? -7.043 16.625 5.18 1 98.44 194 HIS B C 1
ATOM 4000 O O . HIS B 1 194 ? -8.125 16.562 4.586 1 98.44 194 HIS B O 1
ATOM 4006 N N . SER B 1 195 ? -6.562 15.531 5.645 1 97.12 195 SER B N 1
ATOM 4007 C CA . SER B 1 195 ? -7.242 14.25 5.527 1 97.12 195 SER B CA 1
ATOM 4008 C C . SER B 1 195 ? -7.496 13.625 6.898 1 97.12 195 SER B C 1
ATOM 4010 O O . SER B 1 195 ? -7.648 12.406 7.016 1 97.12 195 SER B O 1
ATOM 4012 N N . ASN B 1 196 ? -7.531 14.414 7.898 1 95.06 196 ASN B N 1
ATOM 4013 C CA . ASN B 1 196 ? -7.727 13.883 9.242 1 95.06 196 ASN B CA 1
ATOM 4014 C C . ASN B 1 196 ? -8.977 14.461 9.898 1 95.06 196 ASN B C 1
ATOM 4016 O O . ASN B 1 196 ? -9.312 15.625 9.688 1 95.06 196 ASN B O 1
ATOM 4020 N N . GLY B 1 197 ? -9.648 13.594 10.664 1 95.69 197 GLY B N 1
ATOM 4021 C CA . GLY B 1 197 ? -10.742 14.062 11.508 1 95.69 197 GLY B CA 1
ATOM 4022 C C . GLY B 1 197 ? -12.078 14.078 10.797 1 95.69 197 GLY B C 1
ATOM 4023 O O . GLY B 1 197 ? -13.062 14.594 11.328 1 95.69 197 GLY B O 1
ATOM 4024 N N . TYR B 1 198 ? -12.172 13.484 9.688 1 96.75 198 TYR B N 1
ATOM 4025 C CA . TYR B 1 198 ? -13.367 13.625 8.859 1 96.75 198 TYR B CA 1
ATOM 4026 C C . TYR B 1 198 ? -14.547 12.883 9.477 1 96.75 198 TYR B C 1
ATOM 4028 O O . TYR B 1 198 ? -15.703 13.234 9.234 1 96.75 198 TYR B O 1
ATOM 4036 N N . SER B 1 199 ? -14.289 11.789 10.227 1 94.62 199 SER B N 1
ATOM 4037 C CA . SER B 1 199 ? -15.406 11.156 10.93 1 94.62 199 SER B CA 1
ATOM 4038 C C . SER B 1 199 ? -16.094 12.141 11.875 1 94.62 199 SER B C 1
ATOM 4040 O O . SER B 1 199 ? -17.312 12.211 11.93 1 94.62 199 SER B O 1
ATOM 4042 N N . LEU B 1 200 ? -15.328 12.898 12.602 1 95.69 200 LEU B N 1
ATOM 4043 C CA . LEU B 1 200 ? -15.867 13.898 13.516 1 95.69 200 LEU B CA 1
ATOM 4044 C C . LEU B 1 200 ? -16.469 15.07 12.75 1 95.69 200 LEU B C 1
ATOM 4046 O O . LEU B 1 200 ? -17.562 15.539 13.078 1 95.69 200 LEU B O 1
ATOM 4050 N N . ALA B 1 201 ? -15.758 15.562 11.742 1 97.69 201 ALA B N 1
ATOM 4051 C CA . ALA B 1 201 ? -16.266 16.656 10.93 1 97.69 201 ALA B CA 1
ATOM 4052 C C . ALA B 1 201 ? -17.625 16.328 10.32 1 97.69 201 ALA B C 1
ATOM 4054 O O . ALA B 1 201 ? -18.547 17.125 10.367 1 97.69 201 ALA B O 1
ATOM 4055 N N . ARG B 1 202 ? -17.719 15.156 9.742 1 96.56 202 ARG B N 1
ATOM 4056 C CA . ARG B 1 202 ? -18.984 14.719 9.133 1 96.56 202 ARG B CA 1
ATOM 4057 C C . ARG B 1 202 ? -20.078 14.586 10.18 1 96.56 202 ARG B C 1
ATOM 4059 O O . ARG B 1 202 ? -21.219 15.008 9.953 1 96.56 202 ARG B O 1
ATOM 4066 N N . LYS B 1 203 ? -19.781 13.969 11.32 1 95.81 203 LYS B N 1
ATOM 4067 C CA . LYS B 1 203 ? -20.75 13.82 12.398 1 95.81 203 LYS B CA 1
ATOM 4068 C C . LYS B 1 203 ? -21.328 15.164 12.82 1 95.81 203 LYS B C 1
ATOM 4070 O O . LYS B 1 203 ? -22.547 15.312 12.961 1 95.81 203 LYS B O 1
ATOM 4075 N N . VAL B 1 204 ? -20.484 16.156 12.984 1 97.25 204 VAL B N 1
ATOM 4076 C CA . VAL B 1 204 ? -20.875 17.469 13.484 1 97.25 204 VAL B CA 1
ATOM 4077 C C . VAL B 1 204 ? -21.609 18.25 12.383 1 97.25 204 VAL B C 1
ATOM 4079 O O . VAL B 1 204 ? -22.734 18.703 12.586 1 97.25 204 VAL B O 1
ATOM 4082 N N . LEU B 1 205 ? -21.047 18.312 11.18 1 98 205 LEU B N 1
ATOM 4083 C CA . LEU B 1 205 ? -21.531 19.25 10.164 1 98 205 LEU B CA 1
ATOM 4084 C C . LEU B 1 205 ? -22.688 18.641 9.375 1 98 205 LEU B C 1
ATOM 4086 O O . LEU B 1 205 ? -23.625 19.344 9.016 1 98 205 LEU B O 1
ATOM 4090 N N . LEU B 1 206 ? -22.609 17.312 9.164 1 96.5 206 LEU B N 1
ATOM 4091 C CA . LEU B 1 206 ? -23.578 16.703 8.258 1 96.5 206 LEU B CA 1
ATOM 4092 C C . LEU B 1 206 ? -24.688 15.992 9.047 1 96.5 206 LEU B C 1
ATOM 4094 O O . LEU B 1 206 ? -25.828 15.945 8.609 1 96.5 206 LEU B O 1
ATOM 4098 N N . GLU B 1 207 ? -24.344 15.422 10.141 1 94.62 207 GLU B N 1
ATOM 4099 C CA . GLU B 1 207 ? -25.344 14.656 10.883 1 94.62 207 GLU B CA 1
ATOM 4100 C C . GLU B 1 207 ? -26.016 15.516 11.945 1 94.62 207 GLU B C 1
ATOM 4102 O O . GLU B 1 207 ? -27.25 15.578 12.016 1 94.62 207 GLU B O 1
ATOM 4107 N N . ILE B 1 208 ? -25.234 16.156 12.828 1 94.81 208 ILE B N 1
ATOM 4108 C CA . ILE B 1 208 ? -25.781 16.953 13.922 1 94.81 208 ILE B CA 1
ATOM 4109 C C . ILE B 1 208 ? -26.391 18.234 13.367 1 94.81 208 ILE B C 1
ATOM 4111 O O . ILE B 1 208 ? -27.578 18.516 13.562 1 94.81 208 ILE B O 1
ATOM 4115 N N . ASP B 1 209 ? -25.609 18.922 12.602 1 96.56 209 ASP B N 1
ATOM 4116 C CA . ASP B 1 209 ? -26.062 20.234 12.117 1 96.56 209 ASP B CA 1
ATOM 4117 C C . ASP B 1 209 ? -26.812 20.094 10.797 1 96.56 209 ASP B C 1
ATOM 4119 O O . ASP B 1 209 ? -27.438 21.047 10.336 1 96.56 209 ASP B O 1
ATOM 4123 N N . ARG B 1 210 ? -26.719 18.969 10.133 1 97 210 ARG B N 1
ATOM 4124 C CA . ARG B 1 210 ? -27.438 18.625 8.906 1 97 210 ARG B CA 1
ATOM 4125 C C . ARG B 1 210 ? -27.172 19.656 7.816 1 97 210 ARG B C 1
ATOM 4127 O O . ARG B 1 210 ? -28.109 20.125 7.156 1 97 210 ARG B O 1
ATOM 4134 N N . MET B 1 211 ? -25.969 20.094 7.766 1 97.56 211 MET B N 1
ATOM 4135 C CA . MET B 1 211 ? -25.594 21.031 6.715 1 97.56 211 MET B CA 1
ATOM 4136 C C . MET B 1 211 ? -25.578 20.359 5.348 1 97.56 211 MET B C 1
ATOM 4138 O O . MET B 1 211 ? -25.438 19.125 5.262 1 97.56 211 MET B O 1
ATOM 4142 N N . ASN B 1 212 ? -25.719 21.25 4.293 1 97.88 212 ASN B N 1
ATOM 4143 C CA . ASN B 1 212 ? -25.734 20.797 2.908 1 97.88 212 ASN B CA 1
ATOM 4144 C C . ASN B 1 212 ? -24.375 21.016 2.234 1 97.88 212 ASN B C 1
ATOM 4146 O O . ASN B 1 212 ? -23.875 22.125 2.188 1 97.88 212 ASN B O 1
ATOM 4150 N N . LEU B 1 213 ? -23.844 20 1.662 1 98.31 213 LEU B N 1
ATOM 4151 C CA . LEU B 1 213 ? -22.531 20.047 1.03 1 98.31 213 LEU B CA 1
ATOM 4152 C C . LEU B 1 213 ? -22.516 21.016 -0.136 1 98.31 213 LEU B C 1
ATOM 4154 O O . LEU B 1 213 ? -21.484 21.625 -0.443 1 98.31 213 LEU B O 1
ATOM 4158 N N . SER B 1 214 ? -23.641 21.234 -0.73 1 97.88 214 SER B N 1
ATOM 4159 C CA . SER B 1 214 ? -23.719 22.062 -1.923 1 97.88 214 SER B CA 1
ATOM 4160 C C . SER B 1 214 ? -24.031 23.516 -1.561 1 97.88 214 SER B C 1
ATOM 4162 O O . SER B 1 214 ? -24 24.391 -2.422 1 97.88 214 SER B O 1
ATOM 4164 N N . ALA B 1 215 ? -24.312 23.766 -0.329 1 97.88 215 ALA B N 1
ATOM 4165 C CA . ALA B 1 215 ? -24.688 25.109 0.094 1 97.88 215 ALA B CA 1
ATOM 4166 C C . ALA B 1 215 ? -23.469 25.984 0.324 1 97.88 215 ALA B C 1
ATOM 4168 O O . ALA B 1 215 ? -22.453 25.531 0.858 1 97.88 215 ALA B O 1
ATOM 4169 N N . HIS B 1 216 ? -23.672 27.219 -0.054 1 98.25 216 HIS B N 1
ATOM 4170 C CA . HIS B 1 216 ? -22.641 28.219 0.209 1 98.25 216 HIS B CA 1
ATOM 4171 C C . HIS B 1 216 ? -22.547 28.547 1.697 1 98.25 216 HIS B C 1
ATOM 4173 O O . HIS B 1 216 ? -23.578 28.672 2.369 1 98.25 216 HIS B O 1
ATOM 4179 N N . VAL B 1 217 ? -21.359 28.625 2.197 1 97.81 217 VAL B N 1
ATOM 4180 C CA . VAL B 1 217 ? -21.094 29.047 3.572 1 97.81 217 VAL B CA 1
ATOM 4181 C C . VAL B 1 217 ? -20.312 30.344 3.578 1 97.81 217 VAL B C 1
ATOM 4183 O O . VAL B 1 217 ? -19.172 30.391 3.092 1 97.81 217 VAL B O 1
ATOM 4186 N N . ASP B 1 218 ? -20.766 31.297 4.168 1 97.75 218 ASP B N 1
ATOM 4187 C CA . ASP B 1 218 ? -20.188 32.656 4.129 1 97.75 218 ASP B CA 1
ATOM 4188 C C . ASP B 1 218 ? -18.781 32.656 4.738 1 97.75 218 ASP B C 1
ATOM 4190 O O . ASP B 1 218 ? -17.859 33.25 4.195 1 97.75 218 ASP B O 1
ATOM 4194 N N . GLU B 1 219 ? -18.625 31.969 5.812 1 96.19 219 GLU B N 1
ATOM 4195 C CA . GLU B 1 219 ? -17.344 31.922 6.523 1 96.19 219 GLU B CA 1
ATOM 4196 C C . GLU B 1 219 ? -16.234 31.359 5.641 1 96.19 219 GLU B C 1
ATOM 4198 O O . GLU B 1 219 ? -15.062 31.672 5.832 1 96.19 219 GLU B O 1
ATOM 4203 N N . PHE B 1 220 ? -16.641 30.469 4.672 1 97.38 220 PHE B N 1
ATOM 4204 C CA . PHE B 1 220 ? -15.656 29.797 3.828 1 97.38 220 PHE B CA 1
ATOM 4205 C C . PHE B 1 220 ? -15.492 30.531 2.504 1 97.38 220 PHE B C 1
ATOM 4207 O O . PHE B 1 220 ? -14.492 30.344 1.802 1 97.38 220 PHE B O 1
ATOM 4214 N N . GLY B 1 221 ? -16.5 31.359 2.088 1 97.69 221 GLY B N 1
ATOM 4215 C CA . GLY B 1 221 ? -16.531 32 0.776 1 97.69 221 GLY B CA 1
ATOM 4216 C C . GLY B 1 221 ? -16.75 31 -0.353 1 97.69 221 GLY B C 1
ATOM 4217 O O . GLY B 1 221 ? -16.531 31.328 -1.521 1 97.69 221 GLY B O 1
ATOM 4218 N N . ARG B 1 222 ? -17.109 29.781 -0.043 1 98.06 222 ARG B N 1
ATOM 4219 C CA . ARG B 1 222 ? -17.391 28.688 -0.972 1 98.06 222 ARG B CA 1
ATOM 4220 C C . ARG B 1 222 ? -18.344 27.672 -0.349 1 98.06 222 ARG B C 1
ATOM 4222 O O . ARG B 1 222 ? -18.828 27.859 0.766 1 98.06 222 ARG B O 1
ATOM 4229 N N . THR B 1 223 ? -18.719 26.656 -1.078 1 98.44 223 THR B N 1
ATOM 4230 C CA . THR B 1 223 ? -19.641 25.656 -0.55 1 98.44 223 THR B CA 1
ATOM 4231 C C . THR B 1 223 ? -18.969 24.812 0.533 1 98.44 223 THR B C 1
ATOM 4233 O O . THR B 1 223 ? -17.734 24.734 0.594 1 98.44 223 THR B O 1
ATOM 4236 N N . LEU B 1 224 ? -19.797 24.188 1.376 1 98.62 224 LEU B N 1
ATOM 4237 C CA . LEU B 1 224 ? -19.281 23.297 2.404 1 98.62 224 LEU B CA 1
ATOM 4238 C C . LEU B 1 224 ? -18.453 22.172 1.784 1 98.62 224 LEU B C 1
ATOM 4240 O O . LEU B 1 224 ? -17.375 21.844 2.275 1 98.62 224 LEU B O 1
ATOM 4244 N N . GLY B 1 225 ? -18.953 21.578 0.695 1 98.56 225 GLY B N 1
ATOM 4245 C CA . GLY B 1 225 ? -18.266 20.5 0.015 1 98.56 225 GLY B CA 1
ATOM 4246 C C . GLY B 1 225 ? -16.906 20.891 -0.517 1 98.56 225 GLY B C 1
ATOM 4247 O O . GLY B 1 225 ? -15.938 20.141 -0.376 1 98.56 225 GLY B O 1
ATOM 4248 N N . GLU B 1 226 ? -16.844 22.094 -1.108 1 98.31 226 GLU B N 1
ATOM 4249 C CA . GLU B 1 226 ? -15.57 22.594 -1.614 1 98.31 226 GLU B CA 1
ATOM 4250 C C . GLU B 1 226 ? -14.555 22.781 -0.487 1 98.31 226 GLU B C 1
ATOM 4252 O O . GLU B 1 226 ? -13.375 22.469 -0.652 1 98.31 226 GLU B O 1
ATOM 4257 N N . GLU B 1 227 ? -15.031 23.266 0.648 1 98.56 227 GLU B N 1
ATOM 4258 C CA . GLU B 1 227 ? -14.156 23.469 1.797 1 98.56 227 GLU B CA 1
ATOM 4259 C C . GLU B 1 227 ? -13.617 22.141 2.324 1 98.56 227 GLU B C 1
ATOM 4261 O O . GLU B 1 227 ? -12.422 22.016 2.598 1 98.56 227 GLU B O 1
ATOM 4266 N N . LEU B 1 228 ? -14.5 21.172 2.422 1 98.69 228 LEU B N 1
ATOM 4267 C CA . LEU B 1 228 ? -14.141 19.875 3.002 1 98.69 228 LEU B CA 1
ATOM 4268 C C . LEU B 1 228 ? -13.258 19.078 2.053 1 98.69 228 LEU B C 1
ATOM 4270 O O . LEU B 1 228 ? -12.438 18.266 2.492 1 98.69 228 LEU B O 1
ATOM 4274 N N . LEU B 1 229 ? -13.305 19.375 0.748 1 98.69 229 LEU B N 1
ATOM 4275 C CA . LEU B 1 229 ? -12.547 18.594 -0.225 1 98.69 229 LEU B CA 1
ATOM 4276 C C . LEU B 1 229 ? -11.266 19.328 -0.624 1 98.69 229 LEU B C 1
ATOM 4278 O O . LEU B 1 229 ? -10.562 18.906 -1.544 1 98.69 229 LEU B O 1
ATOM 4282 N N . GLU B 1 230 ? -11.023 20.469 0.066 1 98.44 230 GLU B N 1
ATOM 4283 C CA . GLU B 1 230 ? -9.75 21.125 -0.191 1 98.44 230 GLU B CA 1
ATOM 4284 C C . GLU B 1 230 ? -8.586 20.156 -0.074 1 98.44 230 GLU B C 1
ATOM 4286 O O . GLU B 1 230 ? -8.422 19.5 0.958 1 98.44 230 GLU B O 1
ATOM 4291 N N . PRO B 1 231 ? -7.766 19.984 -1.149 1 98.56 231 PRO B N 1
ATOM 4292 C CA . PRO B 1 231 ? -6.699 18.984 -1.121 1 98.56 231 PRO B CA 1
ATOM 4293 C C . PRO B 1 231 ? -5.656 19.266 -0.041 1 98.56 231 PRO B C 1
ATOM 4295 O O . PRO B 1 231 ? -5.352 20.438 0.24 1 98.56 231 PRO B O 1
ATOM 4298 N N . THR B 1 232 ? -5.164 18.188 0.524 1 98.75 232 THR B N 1
ATOM 4299 C CA . THR B 1 232 ? -4.035 18.297 1.445 1 98.75 232 THR B CA 1
ATOM 4300 C C . THR B 1 232 ? -2.822 18.891 0.747 1 98.75 232 THR B C 1
ATOM 4302 O O . THR B 1 232 ? -2.496 18.516 -0.381 1 98.75 232 THR B O 1
ATOM 4305 N N . LYS B 1 233 ? -2.201 19.844 1.41 1 98.56 233 LYS B N 1
ATOM 4306 C CA . LYS B 1 233 ? -0.971 20.422 0.871 1 98.56 233 LYS B CA 1
ATOM 4307 C C . LYS B 1 233 ? 0.16 19.391 0.872 1 98.56 233 LYS B C 1
ATOM 4309 O O . LYS B 1 233 ? 0.34 18.656 1.847 1 98.56 233 LYS B O 1
ATOM 4314 N N . ILE B 1 234 ? 0.925 19.328 -0.209 1 98.81 234 ILE B N 1
ATOM 4315 C CA . ILE B 1 234 ? 2.115 18.5 -0.317 1 98.81 234 ILE B CA 1
ATOM 4316 C C . ILE B 1 234 ? 3.361 19.328 -0.024 1 98.81 234 ILE B C 1
ATOM 4318 O O . ILE B 1 234 ? 3.713 20.219 -0.797 1 98.81 234 ILE B O 1
ATOM 4322 N N . TYR B 1 235 ? 4.07 19.031 1.026 1 98.81 235 TYR B N 1
ATOM 4323 C CA . TYR B 1 235 ? 5.168 19.844 1.523 1 98.81 235 TYR B CA 1
ATOM 4324 C C . TYR B 1 235 ? 6.516 19.281 1.102 1 98.81 235 TYR B C 1
ATOM 4326 O O . TYR B 1 235 ? 7.559 19.891 1.326 1 98.81 235 TYR B O 1
ATOM 4334 N N . ALA B 1 236 ? 6.582 18.172 0.452 1 98.44 236 ALA B N 1
ATOM 4335 C CA . ALA B 1 236 ? 7.785 17.359 0.288 1 98.44 236 ALA B CA 1
ATOM 4336 C C . ALA B 1 236 ? 8.914 18.172 -0.337 1 98.44 236 ALA B C 1
ATOM 4338 O O . ALA B 1 236 ? 10 18.281 0.237 1 98.44 236 ALA B O 1
ATOM 4339 N N . LYS B 1 237 ? 8.695 18.812 -1.458 1 98.56 237 LYS B N 1
ATOM 4340 C CA . LYS B 1 237 ? 9.734 19.578 -2.145 1 98.56 237 LYS B CA 1
ATOM 4341 C C . LYS B 1 237 ? 10.188 20.766 -1.307 1 98.56 237 LYS B C 1
ATOM 4343 O O . LYS B 1 237 ? 11.367 21.109 -1.289 1 98.56 237 LYS B O 1
ATOM 4348 N N . ASP B 1 238 ? 9.25 21.406 -0.684 1 98.81 238 ASP B N 1
ATOM 4349 C CA . ASP B 1 238 ? 9.555 22.562 0.15 1 98.81 238 ASP B CA 1
ATOM 4350 C C . ASP B 1 238 ? 10.422 22.172 1.341 1 98.81 238 ASP B C 1
ATOM 4352 O O . ASP B 1 238 ? 11.367 22.875 1.685 1 98.81 238 ASP B O 1
ATOM 4356 N N . CYS B 1 239 ? 10.102 21.047 1.957 1 98.88 239 CYS B N 1
ATOM 4357 C CA . CYS B 1 239 ? 10.875 20.562 3.092 1 98.88 239 CYS B CA 1
ATOM 4358 C C . CYS B 1 239 ? 12.289 20.188 2.666 1 98.88 239 CYS B C 1
ATOM 4360 O O . CYS B 1 239 ? 13.258 20.516 3.355 1 98.88 239 CYS B O 1
ATOM 4362 N N . LEU B 1 240 ? 12.406 19.5 1.555 1 98.75 240 LEU B N 1
ATOM 4363 C CA . LEU B 1 240 ? 13.719 19.094 1.075 1 98.75 240 LEU B CA 1
ATOM 4364 C C . LEU B 1 240 ? 14.57 20.312 0.733 1 98.75 240 LEU B C 1
ATOM 4366 O O . LEU B 1 240 ? 15.766 20.344 1.024 1 98.75 240 LEU B O 1
ATOM 4370 N N . ALA B 1 241 ? 13.953 21.312 0.099 1 98.69 241 ALA B N 1
ATOM 4371 C CA . ALA B 1 241 ? 14.656 22.562 -0.189 1 98.69 241 ALA B CA 1
ATOM 4372 C C . ALA B 1 241 ? 15.125 23.234 1.097 1 98.69 241 ALA B C 1
ATOM 4374 O O . ALA B 1 241 ? 16.234 23.75 1.165 1 98.69 241 ALA B O 1
ATOM 4375 N N . LEU B 1 242 ? 14.266 23.281 2.07 1 98.88 242 LEU B N 1
ATOM 4376 C CA . LEU B 1 242 ? 14.602 23.875 3.355 1 98.88 242 LEU B CA 1
ATOM 4377 C C . LEU B 1 242 ? 15.789 23.172 3.994 1 98.88 242 LEU B C 1
ATOM 4379 O O . LEU B 1 242 ? 16.703 23.812 4.508 1 98.88 242 LEU B O 1
ATOM 4383 N N . ALA B 1 243 ? 15.789 21.844 3.963 1 98.69 243 ALA B N 1
ATOM 4384 C CA . ALA B 1 243 ? 16.859 21.047 4.559 1 98.69 243 ALA B CA 1
ATOM 4385 C C . ALA B 1 243 ? 18.188 21.281 3.834 1 98.69 243 ALA B C 1
ATOM 4387 O O . ALA B 1 243 ? 19.266 21.219 4.445 1 98.69 243 ALA B O 1
ATOM 4388 N N . ALA B 1 244 ? 18.094 21.531 2.57 1 97.94 244 ALA B N 1
ATOM 4389 C CA . ALA B 1 244 ? 19.297 21.781 1.777 1 97.94 244 ALA B CA 1
ATOM 4390 C C . ALA B 1 244 ? 19.891 23.141 2.09 1 97.94 244 ALA B C 1
ATOM 4392 O O . ALA B 1 244 ? 21.109 23.344 1.988 1 97.94 244 ALA B O 1
ATOM 4393 N N . GLU B 1 245 ? 19.062 24.078 2.564 1 97.94 245 GLU B N 1
ATOM 4394 C CA . GLU B 1 245 ? 19.5 25.469 2.658 1 97.94 245 GLU B CA 1
ATOM 4395 C C . GLU B 1 245 ? 19.734 25.875 4.109 1 97.94 245 GLU B C 1
ATOM 4397 O O . GLU B 1 245 ? 20.344 26.922 4.375 1 97.94 245 GLU B O 1
ATOM 4402 N N . THR B 1 246 ? 19.234 25.141 5.008 1 98.38 246 THR B N 1
ATOM 4403 C CA . THR B 1 246 ? 19.328 25.484 6.418 1 98.38 246 THR B CA 1
ATOM 4404 C C . THR B 1 246 ? 19.656 24.266 7.266 1 98.38 246 THR B C 1
ATOM 4406 O O . THR B 1 246 ? 19.609 23.141 6.77 1 98.38 246 THR B O 1
ATOM 4409 N N . ASP B 1 247 ? 19.984 24.5 8.469 1 98.31 247 ASP B N 1
ATOM 4410 C CA . ASP B 1 247 ? 20.25 23.422 9.414 1 98.31 247 ASP B CA 1
ATOM 4411 C C . ASP B 1 247 ? 18.953 22.938 10.078 1 98.31 247 ASP B C 1
ATOM 4413 O O . ASP B 1 247 ? 18.688 23.281 11.234 1 98.31 247 ASP B O 1
ATOM 4417 N N . VAL B 1 248 ? 18.219 22.141 9.383 1 98.81 248 VAL B N 1
ATOM 4418 C CA . VAL B 1 248 ? 17 21.516 9.906 1 98.81 248 VAL B CA 1
ATOM 4419 C C . VAL B 1 248 ? 17.375 20.312 10.773 1 98.81 248 VAL B C 1
ATOM 4421 O O . VAL B 1 248 ? 18.188 19.469 10.375 1 98.81 248 VAL B O 1
ATOM 4424 N N . ARG B 1 249 ? 16.766 20.266 11.961 1 98.69 249 ARG B N 1
ATOM 4425 C CA . ARG B 1 249 ? 16.969 19.141 12.859 1 98.69 249 ARG B CA 1
ATOM 4426 C C . ARG B 1 249 ? 16.047 17.984 12.516 1 98.69 249 ARG B C 1
ATOM 4428 O O . ARG B 1 249 ? 16.453 16.812 12.523 1 98.69 249 ARG B O 1
ATOM 4435 N N . THR B 1 250 ? 14.828 18.25 12.32 1 98.19 250 THR B N 1
ATOM 4436 C CA . THR B 1 250 ? 13.773 17.312 11.961 1 98.19 250 THR B CA 1
ATOM 4437 C C . THR B 1 250 ? 12.531 18.047 11.469 1 98.19 250 THR B C 1
ATOM 4439 O O . THR B 1 250 ? 12.461 19.281 11.531 1 98.19 250 THR B O 1
ATOM 4442 N N . PHE B 1 251 ? 11.695 17.359 10.82 1 98.75 251 PHE B N 1
ATOM 4443 C CA . PHE B 1 251 ? 10.352 17.812 10.477 1 98.75 251 PHE B CA 1
ATOM 4444 C C . PHE B 1 251 ? 9.305 17.062 11.281 1 98.75 251 PHE B C 1
ATOM 4446 O O . PHE B 1 251 ? 9.633 16.141 12.039 1 98.75 251 PHE B O 1
ATOM 4453 N N . CYS B 1 252 ? 8.07 17.5 11.18 1 98.56 252 CYS B N 1
ATOM 4454 C CA . CYS B 1 252 ? 6.91 16.828 11.75 1 98.56 252 CYS B CA 1
ATOM 4455 C C . CYS B 1 252 ? 5.684 17 10.867 1 98.56 252 CYS B C 1
ATOM 4457 O O . CYS B 1 252 ? 5.258 18.141 10.609 1 98.56 252 CYS B O 1
ATOM 4459 N N . HIS B 1 253 ? 5.184 15.867 10.336 1 98.69 253 HIS B N 1
ATOM 4460 C CA . HIS B 1 253 ? 3.932 15.859 9.586 1 98.69 253 HIS B CA 1
ATOM 4461 C C . HIS B 1 253 ? 2.729 15.828 10.516 1 98.69 253 HIS B C 1
ATOM 4463 O O . HIS B 1 253 ? 2.52 14.852 11.234 1 98.69 253 HIS B O 1
ATOM 4469 N N . VAL B 1 254 ? 1.904 16.906 10.516 1 98.5 254 VAL B N 1
ATOM 4470 C CA . VAL B 1 254 ? 0.819 17.016 11.484 1 98.5 254 VAL B CA 1
ATOM 4471 C C . VAL B 1 254 ? -0.451 16.391 10.906 1 98.5 254 VAL B C 1
ATOM 4473 O O . VAL B 1 254 ? -1.104 16.969 10.047 1 98.5 254 VAL B O 1
ATOM 4476 N N . THR B 1 255 ? -0.809 15.273 11.398 1 95.69 255 THR B N 1
ATOM 4477 C CA . THR B 1 255 ? -1.983 14.516 10.969 1 95.69 255 THR B CA 1
ATOM 4478 C C . THR B 1 255 ? -2.848 14.141 12.164 1 95.69 255 THR B C 1
ATOM 4480 O O . THR B 1 255 ? -3.158 14.984 13.008 1 95.69 255 THR B O 1
ATOM 4483 N N . GLY B 1 256 ? -3.316 12.914 12.211 1 90.94 256 GLY B N 1
ATOM 4484 C CA . GLY B 1 256 ? -4.051 12.453 13.375 1 90.94 256 GLY B CA 1
ATOM 4485 C C . GLY B 1 256 ? -3.223 12.484 14.648 1 90.94 256 GLY B C 1
ATOM 4486 O O . GLY B 1 256 ? -2.031 12.164 14.625 1 90.94 256 GLY B O 1
ATOM 4487 N N . GLY B 1 257 ? -3.807 12.812 15.719 1 91.19 257 GLY B N 1
ATOM 4488 C CA . GLY B 1 257 ? -3.105 13.031 16.969 1 91.19 257 GLY B CA 1
ATOM 4489 C C . GLY B 1 257 ? -2.799 14.484 17.25 1 91.19 257 GLY B C 1
ATOM 4490 O O . GLY B 1 257 ? -2.537 14.867 18.391 1 91.19 257 GLY B O 1
ATOM 4491 N N . GLY B 1 258 ? -2.812 15.273 16.156 1 95.56 258 GLY B N 1
ATOM 4492 C CA . GLY B 1 258 ? -2.658 16.719 16.312 1 95.56 258 GLY B CA 1
ATOM 4493 C C . GLY B 1 258 ? -1.211 17.156 16.438 1 95.56 258 GLY B C 1
ATOM 4494 O O . GLY B 1 258 ? -0.302 16.312 16.422 1 95.56 258 GLY B O 1
ATOM 4495 N N . LEU B 1 259 ? -1.062 18.422 16.609 1 98.12 259 LEU B N 1
ATOM 4496 C CA . LEU B 1 259 ? 0.24 19.078 16.562 1 98.12 259 LEU B CA 1
ATOM 4497 C C . LEU B 1 259 ? 1.149 18.578 17.672 1 98.12 259 LEU B C 1
ATOM 4499 O O . LEU B 1 259 ? 2.254 18.094 17.406 1 98.12 259 LEU B O 1
ATOM 4503 N N . ALA B 1 260 ? 0.694 18.609 18.906 1 97.5 260 ALA B N 1
ATOM 4504 C CA . ALA B 1 260 ? 1.539 18.266 20.047 1 97.5 260 ALA B CA 1
ATOM 4505 C C . ALA B 1 260 ? 1.963 16.812 20.016 1 97.5 260 ALA B C 1
ATOM 4507 O O . ALA B 1 260 ? 3.139 16.484 20.203 1 97.5 260 ALA B O 1
ATOM 4508 N N . ASN B 1 261 ? 1.013 15.945 19.75 1 94.75 261 ASN B N 1
ATOM 4509 C CA . ASN B 1 261 ? 1.309 14.516 19.766 1 94.75 261 ASN B CA 1
ATOM 4510 C C . ASN B 1 261 ? 2.244 14.117 18.625 1 94.75 261 ASN B C 1
ATOM 4512 O O . ASN B 1 261 ? 3.15 13.305 18.812 1 94.75 261 ASN B O 1
ATOM 4516 N N . ASN B 1 262 ? 1.987 14.594 17.453 1 96.56 262 ASN B N 1
ATOM 4517 C CA . ASN B 1 262 ? 2.865 14.273 16.328 1 96.56 262 ASN B CA 1
ATOM 4518 C C . ASN B 1 262 ? 4.27 14.828 16.531 1 96.56 262 ASN B C 1
ATOM 4520 O O . ASN B 1 262 ? 5.258 14.156 16.25 1 96.56 262 ASN B O 1
ATOM 4524 N N . LEU B 1 263 ? 4.332 16.078 17.047 1 97.81 263 LEU B N 1
ATOM 4525 C CA . LEU B 1 263 ? 5.645 16.672 17.266 1 97.81 263 LEU B CA 1
ATOM 4526 C C . LEU B 1 263 ? 6.414 15.906 18.344 1 97.81 263 LEU B C 1
ATOM 4528 O O . LEU B 1 263 ? 7.633 15.75 18.25 1 97.81 263 LEU B O 1
ATOM 4532 N N . ALA B 1 264 ? 5.73 15.438 19.328 1 96 264 ALA B N 1
ATOM 4533 C CA . ALA B 1 264 ? 6.359 14.672 20.406 1 96 264 ALA B CA 1
ATOM 4534 C C . ALA B 1 264 ? 7.098 13.461 19.859 1 96 264 ALA B C 1
ATOM 4536 O O . ALA B 1 264 ? 8.133 13.055 20.391 1 96 264 ALA B O 1
ATOM 4537 N N . ARG B 1 265 ? 6.668 12.914 18.766 1 93.12 265 ARG B N 1
ATOM 4538 C CA . ARG B 1 265 ? 7.234 11.703 18.172 1 93.12 265 ARG B CA 1
ATOM 4539 C C . ARG B 1 265 ? 8.633 11.969 17.625 1 93.12 265 ARG B C 1
ATOM 4541 O O . ARG B 1 265 ? 9.422 11.031 17.453 1 93.12 265 ARG B O 1
ATOM 4548 N N . VAL B 1 266 ? 8.969 13.234 17.344 1 95.62 266 VAL B N 1
ATOM 4549 C CA . VAL B 1 266 ? 10.266 13.531 16.75 1 95.62 266 VAL B CA 1
ATOM 4550 C C . VAL B 1 266 ? 11.102 14.352 17.719 1 95.62 266 VAL B C 1
ATOM 4552 O O . VAL B 1 266 ? 12.062 15.008 17.328 1 95.62 266 VAL B O 1
ATOM 4555 N N . MET B 1 267 ? 10.703 14.43 18.969 1 96.31 267 MET B N 1
ATOM 4556 C CA . MET B 1 267 ? 11.461 15.094 20.016 1 96.31 267 MET B CA 1
ATOM 4557 C C . MET B 1 267 ? 12.234 14.078 20.859 1 96.31 267 MET B C 1
ATOM 4559 O O . MET B 1 267 ? 11.719 12.992 21.156 1 96.31 267 MET B O 1
ATOM 4563 N N . PRO B 1 268 ? 13.461 14.391 21.203 1 94.75 268 PRO B N 1
ATOM 4564 C CA . PRO B 1 268 ? 14.211 13.484 22.078 1 94.75 268 PRO B CA 1
ATOM 4565 C C . PRO B 1 268 ? 13.766 13.555 23.531 1 94.75 268 PRO B C 1
ATOM 4567 O O . PRO B 1 268 ? 13.156 14.547 23.953 1 94.75 268 PRO B O 1
ATOM 4570 N N . LYS B 1 269 ? 14.07 12.453 24.219 1 92.94 269 LYS B N 1
ATOM 4571 C CA . LYS B 1 269 ? 13.859 12.492 25.672 1 92.94 269 LYS B CA 1
ATOM 4572 C C . LYS B 1 269 ? 14.648 13.633 26.312 1 92.94 269 LYS B C 1
ATOM 4574 O O . LYS B 1 269 ? 15.781 13.914 25.906 1 92.94 269 LYS B O 1
ATOM 4579 N N . GLY B 1 270 ? 14.008 14.266 27.25 1 95.06 270 GLY B N 1
ATOM 4580 C CA . GLY B 1 270 ? 14.695 15.305 28 1 95.06 270 GLY B CA 1
ATOM 4581 C C . GLY B 1 270 ? 14.5 16.688 27.422 1 95.06 270 GLY B C 1
ATOM 4582 O O . GLY B 1 270 ? 14.891 17.688 28.031 1 95.06 270 GLY B O 1
ATOM 4583 N N . LEU B 1 271 ? 13.906 16.781 26.266 1 97.31 271 LEU B N 1
ATOM 4584 C CA . LEU B 1 271 ? 13.602 18.078 25.672 1 97.31 271 LEU B CA 1
ATOM 4585 C C . LEU B 1 271 ? 12.102 18.234 25.453 1 97.31 271 LEU B C 1
ATOM 4587 O O . LEU B 1 271 ? 11.367 17.25 25.406 1 97.31 271 LEU B O 1
ATOM 4591 N N . VAL B 1 272 ? 11.664 19.469 25.391 1 97.69 272 VAL B N 1
ATOM 4592 C CA . VAL B 1 272 ? 10.25 19.766 25.188 1 97.69 272 VAL B CA 1
ATOM 4593 C C . VAL B 1 272 ? 10.102 20.953 24.219 1 97.69 272 VAL B C 1
ATOM 4595 O O . VAL B 1 272 ? 10.867 21.906 24.281 1 97.69 272 VAL B O 1
ATOM 4598 N N . ALA B 1 273 ? 9.227 20.766 23.281 1 98.31 273 ALA B N 1
ATOM 4599 C CA . ALA B 1 273 ? 8.828 21.875 22.422 1 98.31 273 ALA B CA 1
ATOM 4600 C C . ALA B 1 273 ? 7.695 22.688 23.062 1 98.31 273 ALA B C 1
ATOM 4602 O O . ALA B 1 273 ? 6.617 22.141 23.328 1 98.31 273 ALA B O 1
ATOM 4603 N N . GLU B 1 274 ? 7.926 23.922 23.328 1 98 274 GLU B N 1
ATOM 4604 C CA . GLU B 1 274 ? 6.906 24.844 23.828 1 98 274 GLU B CA 1
ATOM 4605 C C . GLU B 1 274 ? 6.328 25.688 22.688 1 98 274 GLU B C 1
ATOM 4607 O O . GLU B 1 274 ? 7.02 26.547 22.125 1 98 274 GLU B O 1
ATOM 4612 N N . LEU B 1 275 ? 5.074 25.469 22.406 1 98.69 275 LEU B N 1
ATOM 4613 C CA . LEU B 1 275 ? 4.402 26.094 21.266 1 98.69 275 LEU B CA 1
ATOM 4614 C C . LEU B 1 275 ? 3.406 27.156 21.734 1 98.69 275 LEU B C 1
ATOM 4616 O O . LEU B 1 275 ? 2.785 27 22.797 1 98.69 275 LEU B O 1
ATOM 4620 N N . ASP B 1 276 ? 3.266 28.219 20.984 1 98.62 276 ASP B N 1
ATOM 4621 C CA . ASP B 1 276 ? 2.441 29.359 21.391 1 98.62 276 ASP B CA 1
ATOM 4622 C C . ASP B 1 276 ? 1.216 29.484 20.484 1 98.62 276 ASP B C 1
ATOM 4624 O O . ASP B 1 276 ? 1.323 29.953 19.344 1 98.62 276 ASP B O 1
ATOM 4628 N N . ARG B 1 277 ? 0.021 29.234 21.047 1 98.31 277 ARG B N 1
ATOM 4629 C CA . ARG B 1 277 ? -1.236 29.391 20.312 1 98.31 277 ARG B CA 1
ATOM 4630 C C . ARG B 1 277 ? -1.404 30.812 19.797 1 98.31 277 ARG B C 1
ATOM 4632 O O . ARG B 1 277 ? -2.113 31.031 18.812 1 98.31 277 ARG B O 1
ATOM 4639 N N . GLY B 1 278 ? -0.79 31.672 20.438 1 98.31 278 GLY B N 1
ATOM 4640 C CA . GLY B 1 278 ? -0.976 33.094 20.109 1 98.31 278 GLY B CA 1
ATOM 4641 C C . GLY B 1 278 ? -0.374 33.469 18.766 1 98.31 278 GLY B C 1
ATOM 4642 O O . GLY B 1 278 ? -0.645 34.531 18.234 1 98.31 278 GLY B O 1
ATOM 4643 N N . THR B 1 279 ? 0.336 32.562 18.141 1 98.31 279 THR B N 1
ATOM 4644 C CA . THR B 1 279 ? 1.105 32.906 16.953 1 98.31 279 THR B CA 1
ATOM 4645 C C . THR B 1 279 ? 0.275 32.688 15.688 1 98.31 279 THR B C 1
ATOM 4647 O O . THR B 1 279 ? 0.696 33.062 14.594 1 98.31 279 THR B O 1
ATOM 4650 N N . TRP B 1 280 ? -0.912 32.125 15.742 1 98.12 280 TRP B N 1
ATOM 4651 C CA . TRP B 1 280 ? -1.743 31.938 14.555 1 98.12 280 TRP B CA 1
ATOM 4652 C C . TRP B 1 280 ? -3.211 31.781 14.938 1 98.12 280 TRP B C 1
ATOM 4654 O O . TRP B 1 280 ? -3.537 31.625 16.125 1 98.12 280 TRP B O 1
ATOM 4664 N N . SER B 1 281 ? -4.082 31.906 13.969 1 97.69 281 SER B N 1
ATOM 4665 C CA . SER B 1 281 ? -5.512 31.641 14.109 1 97.69 281 SER B CA 1
ATOM 4666 C C . SER B 1 281 ? -5.961 30.516 13.188 1 97.69 281 SER B C 1
ATOM 4668 O O . SER B 1 281 ? -5.777 30.578 11.977 1 97.69 281 SER B O 1
ATOM 4670 N N . PRO B 1 282 ? -6.578 29.453 13.773 1 98 282 PRO B N 1
ATOM 4671 C CA . PRO B 1 282 ? -7.113 28.391 12.914 1 98 282 PRO B CA 1
ATOM 4672 C C . PRO B 1 282 ? -8.188 28.906 11.953 1 98 282 PRO B C 1
ATOM 4674 O O . PRO B 1 282 ? -8.898 29.859 12.266 1 98 282 PRO B O 1
ATOM 4677 N N . ALA B 1 283 ? -8.32 28.312 10.844 1 97.56 283 ALA B N 1
ATOM 4678 C CA . ALA B 1 283 ? -9.297 28.672 9.82 1 97.56 283 ALA B CA 1
ATOM 4679 C C . ALA B 1 283 ? -10.727 28.484 10.328 1 97.56 283 ALA B C 1
ATOM 4681 O O . ALA B 1 283 ? -10.953 27.734 11.289 1 97.56 283 ALA B O 1
ATOM 4682 N N . PRO B 1 284 ? -11.727 29.078 9.695 1 97.75 284 PRO B N 1
ATOM 4683 C CA . PRO B 1 284 ? -13.125 29.062 10.141 1 97.75 284 PRO B CA 1
ATOM 4684 C C . PRO B 1 284 ? -13.703 27.656 10.242 1 97.75 284 PRO B C 1
ATOM 4686 O O . PRO B 1 284 ? -14.578 27.406 11.078 1 97.75 284 PRO B O 1
ATOM 4689 N N . VAL B 1 285 ? -13.242 26.766 9.453 1 98.38 285 VAL B N 1
ATOM 4690 C CA . VAL B 1 285 ? -13.805 25.422 9.453 1 98.38 285 VAL B CA 1
ATOM 4691 C C . VAL B 1 285 ? -13.578 24.766 10.82 1 98.38 285 VAL B C 1
ATOM 4693 O O . VAL B 1 285 ? -14.445 24.047 11.32 1 98.38 285 VAL B O 1
ATOM 4696 N N . PHE B 1 286 ? -12.445 25 11.422 1 98.31 286 PHE B N 1
ATOM 4697 C CA . PHE B 1 286 ? -12.164 24.469 12.742 1 98.31 286 PHE B CA 1
ATOM 4698 C C . PHE B 1 286 ? -13.109 25.062 13.781 1 98.31 286 PHE B C 1
ATOM 4700 O O . PHE B 1 286 ? -13.641 24.328 14.633 1 98.31 286 PHE B O 1
ATOM 4707 N N . ALA B 1 287 ? -13.328 26.344 13.711 1 97.38 287 ALA B N 1
ATOM 4708 C CA . ALA B 1 287 ? -14.227 27.016 14.633 1 97.38 287 ALA B CA 1
ATOM 4709 C C . ALA B 1 287 ? -15.656 26.5 14.492 1 97.38 287 ALA B C 1
ATOM 4711 O O . ALA B 1 287 ? -16.359 26.297 15.484 1 97.38 287 ALA B O 1
ATOM 4712 N N . MET B 1 288 ? -16.031 26.312 13.297 1 97.69 288 MET B N 1
ATOM 4713 C CA . MET B 1 288 ? -17.391 25.844 13.031 1 97.69 288 MET B CA 1
ATOM 4714 C C . MET B 1 288 ? -17.609 24.469 13.633 1 97.69 288 MET B C 1
ATOM 4716 O O . MET B 1 288 ? -18.656 24.203 14.258 1 97.69 288 MET B O 1
ATOM 4720 N N . ILE B 1 289 ? -16.641 23.594 13.453 1 98 289 ILE B N 1
ATOM 4721 C CA . ILE B 1 289 ? -16.75 22.25 14.008 1 98 289 ILE B CA 1
ATOM 4722 C C . ILE B 1 289 ? -16.797 22.312 15.531 1 98 289 ILE B C 1
ATOM 4724 O O . ILE B 1 289 ? -17.641 21.672 16.172 1 98 289 ILE B O 1
ATOM 4728 N N . ALA B 1 290 ? -15.898 23.094 16.125 1 97.56 290 ALA B N 1
ATOM 4729 C CA . ALA B 1 290 ? -15.82 23.234 17.578 1 97.56 290 ALA B CA 1
ATOM 4730 C C . ALA B 1 290 ? -17.141 23.766 18.141 1 97.56 290 ALA B C 1
ATOM 4732 O O . ALA B 1 290 ? -17.656 23.219 19.125 1 97.56 290 ALA B O 1
ATOM 4733 N N . GLN B 1 291 ? -17.672 24.766 17.547 1 96.44 291 GLN B N 1
ATOM 4734 C CA . GLN B 1 291 ? -18.844 25.469 18.062 1 96.44 291 GLN B CA 1
ATOM 4735 C C . GLN B 1 291 ? -20.109 24.641 17.844 1 96.44 291 GLN B C 1
ATOM 4737 O O . GLN B 1 291 ? -20.875 24.406 18.797 1 96.44 291 GLN B O 1
ATOM 4742 N N . ARG B 1 292 ? -20.25 24.141 16.672 1 95.44 292 ARG B N 1
ATOM 4743 C CA . ARG B 1 292 ? -21.484 23.438 16.344 1 95.44 292 ARG B CA 1
ATOM 4744 C C . ARG B 1 292 ? -21.531 22.062 17 1 95.44 292 ARG B C 1
ATOM 4746 O O . ARG B 1 292 ? -22.609 21.562 17.328 1 95.44 292 ARG B O 1
ATOM 4753 N N . GLY B 1 293 ? -20.359 21.531 17.141 1 96.12 293 GLY B N 1
ATOM 4754 C CA . GLY B 1 293 ? -20.297 20.234 17.781 1 96.12 293 GLY B CA 1
ATOM 4755 C C . GLY B 1 293 ? -20.062 20.312 19.281 1 96.12 293 GLY B C 1
ATOM 4756 O O . GLY B 1 293 ? -20.062 19.297 19.984 1 96.12 293 GLY B O 1
ATOM 4757 N N . ARG B 1 294 ? -19.891 21.5 19.828 1 96.56 294 ARG B N 1
ATOM 4758 C CA . ARG B 1 294 ? -19.484 21.688 21.219 1 96.56 294 ARG B CA 1
ATOM 4759 C C . ARG B 1 294 ? -18.281 20.812 21.547 1 96.56 294 ARG B C 1
ATOM 4761 O O . ARG B 1 294 ? -18.281 20.109 22.562 1 96.56 294 ARG B O 1
ATOM 4768 N N . VAL B 1 295 ? -17.328 20.797 20.656 1 96.06 295 VAL B N 1
ATOM 4769 C CA . VAL B 1 295 ? -16.125 19.984 20.812 1 96.06 295 VAL B CA 1
ATOM 4770 C C . VAL B 1 295 ? -15.102 20.719 21.672 1 96.06 295 VAL B C 1
ATOM 4772 O O . VAL B 1 295 ? -14.75 21.859 21.391 1 96.06 295 VAL B O 1
ATOM 4775 N N . GLU B 1 296 ? -14.594 20.078 22.719 1 96.12 296 GLU B N 1
ATOM 4776 C CA . GLU B 1 296 ? -13.609 20.688 23.609 1 96.12 296 GLU B CA 1
ATOM 4777 C C . GLU B 1 296 ? -12.281 20.906 22.891 1 96.12 296 GLU B C 1
ATOM 4779 O O . GLU B 1 296 ? -11.945 20.188 21.953 1 96.12 296 GLU B O 1
ATOM 4784 N N . ARG B 1 297 ? -11.586 21.906 23.375 1 95.62 297 ARG B N 1
ATOM 4785 C CA . ARG B 1 297 ? -10.312 22.266 22.766 1 95.62 297 ARG B CA 1
ATOM 4786 C C . ARG B 1 297 ? -9.375 21.078 22.688 1 95.62 297 ARG B C 1
ATOM 4788 O O . ARG B 1 297 ? -8.742 20.844 21.656 1 95.62 297 ARG B O 1
ATOM 4795 N N . ALA B 1 298 ? -9.219 20.344 23.766 1 94.69 298 ALA B N 1
ATOM 4796 C CA . ALA B 1 298 ? -8.312 19.203 23.812 1 94.69 298 ALA B CA 1
ATOM 4797 C C . ALA B 1 298 ? -8.648 18.188 22.719 1 94.69 298 ALA B C 1
ATOM 4799 O O . ALA B 1 298 ? -7.758 17.594 22.109 1 94.69 298 ALA B O 1
ATOM 4800 N N . GLU B 1 299 ? -9.906 18 22.484 1 94.62 299 GLU B N 1
ATOM 4801 C CA . GLU B 1 299 ? -10.375 17.078 21.453 1 94.62 299 GLU B CA 1
ATOM 4802 C C . GLU B 1 299 ? -10.086 17.625 20.047 1 94.62 299 GLU B C 1
ATOM 4804 O O . GLU B 1 299 ? -9.664 16.875 19.172 1 94.62 299 GLU B O 1
ATOM 4809 N N . MET B 1 300 ? -10.336 18.891 19.844 1 97.06 300 MET B N 1
ATOM 4810 C CA . MET B 1 300 ? -10 19.516 18.562 1 97.06 300 MET B CA 1
ATOM 4811 C C . MET B 1 300 ? -8.523 19.359 18.25 1 97.06 300 MET B C 1
ATOM 4813 O O . MET B 1 300 ? -8.164 18.984 17.125 1 97.06 300 MET B O 1
ATOM 4817 N N . GLU B 1 301 ? -7.688 19.531 19.266 1 96.94 301 GLU B N 1
ATOM 4818 C CA . GLU B 1 301 ? -6.242 19.547 19.094 1 96.94 301 GLU B CA 1
ATOM 4819 C C . GLU B 1 301 ? -5.691 18.141 18.938 1 96.94 301 GLU B C 1
ATOM 4821 O O . GLU B 1 301 ? -4.602 17.953 18.391 1 96.94 301 GLU B O 1
ATOM 4826 N N . GLN B 1 302 ? -6.395 17.172 19.359 1 94.5 302 GLN B N 1
ATO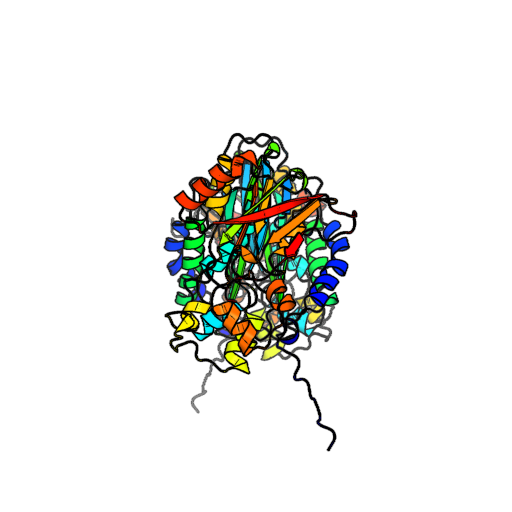M 4827 C CA . GLN B 1 302 ? -5.973 15.789 19.219 1 94.5 302 GLN B CA 1
ATOM 4828 C C . GLN B 1 302 ? -6.441 15.219 17.875 1 94.5 302 GLN B C 1
ATOM 4830 O O . GLN B 1 302 ? -5.863 14.25 17.375 1 94.5 302 GLN B O 1
ATOM 4835 N N . THR B 1 303 ? -7.438 15.82 17.328 1 95.19 303 THR B N 1
ATOM 4836 C CA . THR B 1 303 ? -8.07 15.266 16.141 1 95.19 303 THR B CA 1
ATOM 4837 C C . THR B 1 303 ? -7.57 15.969 14.875 1 95.19 303 THR B C 1
ATOM 4839 O O . THR B 1 303 ? -7.285 15.32 13.867 1 95.19 303 THR B O 1
ATOM 4842 N N . PHE B 1 304 ? -7.469 17.266 14.945 1 97.81 304 PHE B N 1
ATOM 4843 C CA . PHE B 1 304 ? -7.242 18.078 13.758 1 97.81 304 PHE B CA 1
ATOM 4844 C C . PHE B 1 304 ? -5.855 18.719 13.789 1 97.81 304 PHE B C 1
ATOM 4846 O O . PHE B 1 304 ? -5.246 18.828 14.859 1 97.81 304 PHE B O 1
ATOM 4853 N N . ASN B 1 305 ? -5.418 19.156 12.617 1 98.31 305 ASN B N 1
ATOM 4854 C CA . ASN B 1 305 ? -4.145 19.859 12.5 1 98.31 305 ASN B CA 1
ATOM 4855 C C . ASN B 1 305 ? -4.254 21.297 13 1 98.31 305 ASN B C 1
ATOM 4857 O O . ASN B 1 305 ? -3.24 21.953 13.242 1 98.31 305 ASN B O 1
ATOM 4861 N N . MET B 1 306 ? -5.484 21.859 13.117 1 98.31 306 MET B N 1
ATOM 4862 C CA . MET B 1 306 ? -5.793 23.172 13.664 1 98.31 306 MET B CA 1
ATOM 4863 C C . MET B 1 306 ? -5.031 24.266 12.922 1 98.31 306 MET B C 1
ATOM 4865 O O . MET B 1 306 ? -4.648 25.281 13.508 1 98.31 306 MET B O 1
ATOM 4869 N N . GLY B 1 307 ? -4.703 24.047 11.695 1 98.5 307 GLY B N 1
ATOM 4870 C CA . GLY B 1 307 ? -4.129 25.109 10.859 1 98.5 307 GLY B CA 1
ATOM 4871 C C . GLY B 1 307 ? -2.65 24.906 10.586 1 98.5 307 GLY B C 1
ATOM 4872 O O . GLY B 1 307 ? -2.055 25.641 9.805 1 98.5 307 GLY B O 1
ATOM 4873 N N . VAL B 1 308 ? -2.006 23.922 11.211 1 98.88 308 VAL B N 1
ATOM 4874 C CA . VAL B 1 308 ? -0.595 23.609 10.992 1 98.88 308 VAL B CA 1
ATOM 4875 C C . VAL B 1 308 ? -0.461 22.25 10.312 1 98.88 308 VAL B C 1
ATOM 4877 O O . VAL B 1 308 ? -0.853 21.219 10.883 1 98.88 308 VAL B O 1
ATOM 4880 N N . GLY B 1 309 ? 0.126 22.234 9.109 1 98.88 309 GLY B N 1
ATOM 4881 C CA . GLY B 1 309 ? 0.215 20.984 8.375 1 98.88 309 GLY B CA 1
ATOM 4882 C C . GLY B 1 309 ? 1.578 20.312 8.484 1 98.88 309 GLY B C 1
ATOM 4883 O O . GLY B 1 309 ? 1.695 19.094 8.352 1 98.88 309 GLY B O 1
ATOM 4884 N N . MET B 1 310 ? 2.602 21.062 8.68 1 98.94 310 MET B N 1
ATOM 4885 C CA . MET B 1 310 ? 3.99 20.625 8.773 1 98.94 310 MET B CA 1
ATOM 4886 C C . MET B 1 310 ? 4.789 21.547 9.703 1 98.94 310 MET B C 1
ATOM 4888 O O . MET B 1 310 ? 4.473 22.734 9.828 1 98.94 310 MET B O 1
ATOM 4892 N N . VAL B 1 311 ? 5.738 20.953 10.391 1 98.81 311 VAL B N 1
ATOM 4893 C CA . VAL B 1 311 ? 6.609 21.703 11.289 1 98.81 311 VAL B CA 1
ATOM 4894 C C . VAL B 1 311 ? 8.07 21.422 10.961 1 98.81 311 VAL B C 1
ATOM 4896 O O . VAL B 1 311 ? 8.422 20.281 10.609 1 98.81 311 VAL B O 1
ATOM 4899 N N . ALA B 1 312 ? 8.898 22.453 11 1 98.88 312 ALA B N 1
ATOM 4900 C CA . ALA B 1 312 ? 10.352 22.297 10.945 1 98.88 312 ALA B CA 1
ATOM 4901 C C . ALA B 1 312 ? 10.992 22.75 12.25 1 98.88 312 ALA B C 1
ATOM 4903 O O . ALA B 1 312 ? 10.68 23.828 12.766 1 98.88 312 ALA B O 1
ATOM 4904 N N . VAL B 1 313 ? 11.781 21.922 12.812 1 98.88 313 VAL B N 1
ATOM 4905 C CA . VAL B 1 313 ? 12.664 22.328 13.898 1 98.88 313 VAL B CA 1
ATOM 4906 C C . VAL B 1 313 ? 14.031 22.719 13.328 1 98.88 313 VAL B C 1
ATOM 4908 O O . VAL B 1 313 ? 14.695 21.922 12.68 1 98.88 313 VAL B O 1
ATOM 4911 N N . VAL B 1 314 ? 14.453 23.969 13.578 1 98.81 314 VAL B N 1
ATOM 4912 C CA . VAL B 1 314 ? 15.648 24.484 12.906 1 98.81 314 VAL B CA 1
ATOM 4913 C C . VAL B 1 314 ? 16.594 25.109 13.938 1 98.81 314 VAL B C 1
ATOM 4915 O O . VAL B 1 314 ? 16.156 25.531 15.008 1 98.81 314 VAL B O 1
ATOM 4918 N N . ALA B 1 315 ? 17.859 25.141 13.578 1 98.75 315 ALA B N 1
ATOM 4919 C CA . ALA B 1 315 ? 18.844 25.859 14.391 1 98.75 315 ALA B CA 1
ATOM 4920 C C . ALA B 1 315 ? 18.469 27.344 14.523 1 98.75 315 ALA B C 1
ATOM 4922 O O . ALA B 1 315 ? 18.016 27.953 13.562 1 98.75 315 ALA B O 1
ATOM 4923 N N . PRO B 1 316 ? 18.719 27.906 15.727 1 98.56 316 PRO B N 1
ATOM 4924 C CA . PRO B 1 316 ? 18.312 29.281 15.961 1 98.56 316 PRO B CA 1
ATOM 4925 C C . PRO B 1 316 ? 18.953 30.266 14.977 1 98.56 316 PRO B C 1
ATOM 4927 O O . PRO B 1 316 ? 18.328 31.266 14.594 1 98.56 316 PRO B O 1
ATOM 4930 N N . GLU B 1 317 ? 20.125 30.016 14.508 1 98.44 317 GLU B N 1
ATOM 4931 C CA . GLU B 1 317 ? 20.844 30.922 13.609 1 98.44 317 GLU B CA 1
ATOM 4932 C C . GLU B 1 317 ? 20.266 30.875 12.203 1 98.44 317 GLU B C 1
ATOM 4934 O O . GLU B 1 317 ? 20.547 31.75 11.383 1 98.44 317 GLU B O 1
ATOM 4939 N N . ASP B 1 318 ? 19.391 29.891 11.922 1 98.44 318 ASP B N 1
ATOM 4940 C CA . ASP B 1 318 ? 18.891 29.703 10.562 1 98.44 318 ASP B CA 1
ATOM 4941 C C . ASP B 1 318 ? 17.422 30.109 10.453 1 98.44 318 ASP B C 1
ATOM 4943 O O . ASP B 1 318 ? 16.797 29.922 9.414 1 98.44 318 ASP B O 1
ATOM 4947 N N . VAL B 1 319 ? 16.844 30.672 11.469 1 98.75 319 VAL B N 1
ATOM 4948 C CA . VAL B 1 319 ? 15.414 30.953 11.523 1 98.75 319 VAL B CA 1
ATOM 4949 C C . VAL B 1 319 ? 15.039 31.906 10.391 1 98.75 319 VAL B C 1
ATOM 4951 O O . VAL B 1 319 ? 14.102 31.625 9.633 1 98.75 319 VAL B O 1
ATOM 4954 N N . ASP B 1 320 ? 15.734 33.031 10.234 1 98.69 320 ASP B N 1
ATOM 4955 C CA . ASP B 1 320 ? 15.414 34 9.211 1 98.69 320 ASP B CA 1
ATOM 4956 C C . ASP B 1 320 ? 15.547 33.406 7.812 1 98.69 320 ASP B C 1
ATOM 4958 O O . ASP B 1 320 ? 14.695 33.656 6.949 1 98.69 320 ASP B O 1
ATOM 4962 N N . ARG B 1 321 ? 16.609 32.688 7.664 1 98.69 321 ARG B N 1
ATOM 4963 C CA . ARG B 1 321 ? 16.828 32.031 6.371 1 98.69 321 ARG B CA 1
ATOM 4964 C C . ARG B 1 321 ? 15.719 31.031 6.078 1 98.69 321 ARG B C 1
ATOM 4966 O O . ARG B 1 321 ? 15.234 30.953 4.945 1 98.69 321 ARG B O 1
ATOM 4973 N N . ALA B 1 322 ? 15.336 30.266 7.07 1 98.88 322 ALA B N 1
ATOM 4974 C CA . ALA B 1 322 ? 14.281 29.266 6.906 1 98.88 322 ALA B CA 1
ATOM 4975 C C . ALA B 1 322 ? 12.961 29.922 6.508 1 98.88 322 ALA B C 1
ATOM 4977 O O . ALA B 1 322 ? 12.305 29.484 5.566 1 98.88 322 ALA B O 1
ATOM 4978 N N . LEU B 1 323 ? 12.586 31 7.199 1 98.88 323 LEU B N 1
ATOM 4979 C CA . LEU B 1 323 ? 11.359 31.719 6.895 1 98.88 323 LEU B CA 1
ATOM 4980 C C . LEU B 1 323 ? 11.406 32.312 5.488 1 98.88 323 LEU B C 1
ATOM 4982 O O . LEU B 1 323 ? 10.406 32.281 4.77 1 98.88 323 LEU B O 1
ATOM 4986 N N . ALA B 1 324 ? 12.547 32.781 5.066 1 98.75 324 ALA B N 1
ATOM 4987 C CA . ALA B 1 324 ? 12.719 33.344 3.73 1 98.75 324 ALA B CA 1
ATOM 4988 C C . ALA B 1 324 ? 12.547 32.281 2.652 1 98.75 324 ALA B C 1
ATOM 4990 O O . ALA B 1 324 ? 11.898 32.531 1.631 1 98.75 324 ALA B O 1
ATOM 4991 N N . VAL B 1 325 ? 13.18 31.125 2.896 1 98.62 325 VAL B N 1
ATOM 4992 C CA . VAL B 1 325 ? 13.086 30.016 1.945 1 98.62 325 VAL B CA 1
ATOM 4993 C C . VAL B 1 325 ? 11.633 29.594 1.774 1 98.62 325 VAL B C 1
ATOM 4995 O O . VAL B 1 325 ? 11.148 29.438 0.649 1 98.62 325 VAL B O 1
ATOM 4998 N N . LEU B 1 326 ? 10.898 29.422 2.859 1 98.81 326 LEU B N 1
ATOM 4999 C CA . LEU B 1 326 ? 9.508 28.984 2.822 1 98.81 326 LEU B CA 1
ATOM 5000 C C . LEU B 1 326 ? 8.625 30.062 2.184 1 98.81 326 LEU B C 1
ATOM 5002 O O . LEU B 1 326 ? 7.746 29.734 1.375 1 98.81 326 LEU B O 1
ATOM 5006 N N . THR B 1 327 ? 8.875 31.312 2.498 1 98.69 327 THR B N 1
ATOM 5007 C CA . THR B 1 327 ? 8.102 32.406 1.926 1 98.69 327 THR B CA 1
ATOM 5008 C C . THR B 1 327 ? 8.312 32.5 0.415 1 98.69 327 THR B C 1
ATOM 5010 O O . THR B 1 327 ? 7.359 32.688 -0.337 1 98.69 327 THR B O 1
ATOM 5013 N N . ALA B 1 328 ? 9.531 32.344 -0.038 1 98.44 328 ALA B N 1
ATOM 5014 C CA . ALA B 1 328 ? 9.852 32.344 -1.462 1 98.44 328 ALA B CA 1
ATOM 5015 C C . ALA B 1 328 ? 9.141 31.234 -2.209 1 98.44 328 ALA B C 1
ATOM 5017 O O . ALA B 1 328 ? 8.875 31.344 -3.408 1 98.44 328 ALA B O 1
ATOM 5018 N N . ARG B 1 329 ? 8.781 30.219 -1.474 1 98.06 329 ARG B N 1
ATOM 5019 C CA . ARG B 1 329 ? 8.094 29.078 -2.062 1 98.06 329 ARG B CA 1
ATOM 5020 C C . ARG B 1 329 ? 6.59 29.156 -1.836 1 98.06 329 ARG B C 1
ATOM 5022 O O . ARG B 1 329 ? 5.871 28.188 -2.047 1 98.06 329 ARG B O 1
ATOM 5029 N N . HIS B 1 330 ? 6.113 30.266 -1.33 1 98.12 330 HIS B N 1
ATOM 5030 C CA . HIS B 1 330 ? 4.707 30.609 -1.145 1 98.12 330 HIS B CA 1
ATOM 5031 C C . HIS B 1 330 ? 4.059 29.703 -0.095 1 98.12 330 HIS B C 1
ATOM 5033 O O . HIS B 1 330 ? 2.898 29.312 -0.238 1 98.12 330 HIS B O 1
ATOM 5039 N N . ILE B 1 331 ? 4.867 29.312 0.86 1 98.56 331 ILE B N 1
ATOM 5040 C CA . ILE B 1 331 ? 4.355 28.594 2.021 1 98.56 331 ILE B CA 1
ATOM 5041 C C . ILE B 1 331 ? 4.09 29.562 3.16 1 98.56 331 ILE B C 1
ATOM 5043 O O . ILE B 1 331 ? 4.992 30.297 3.588 1 98.56 331 ILE B O 1
ATOM 5047 N N . ASP B 1 332 ? 2.809 29.625 3.615 1 98.5 332 ASP B N 1
ATOM 5048 C CA . ASP B 1 332 ? 2.527 30.375 4.84 1 98.5 332 ASP B CA 1
ATOM 5049 C C . ASP B 1 332 ? 3.268 29.766 6.031 1 98.5 332 ASP B C 1
ATOM 5051 O O . ASP B 1 332 ? 3.098 28.594 6.344 1 98.5 332 ASP B O 1
ATOM 5055 N N . CYS B 1 333 ? 4.184 30.531 6.668 1 98.88 333 CYS B N 1
ATOM 5056 C CA . CYS B 1 333 ? 5.012 29.984 7.746 1 98.88 333 CYS B CA 1
ATOM 5057 C C . CYS B 1 333 ? 5.266 31.047 8.812 1 98.88 333 CYS B C 1
ATOM 5059 O O . CYS B 1 333 ? 5.18 32.25 8.539 1 98.88 333 CYS B O 1
ATOM 5061 N N . TRP B 1 334 ? 5.465 30.672 10.062 1 98.88 334 TRP B N 1
ATOM 5062 C CA . TRP B 1 334 ? 5.73 31.562 11.188 1 98.88 334 TRP B CA 1
ATOM 5063 C C . TRP B 1 334 ? 6.473 30.828 12.297 1 98.88 334 TRP B C 1
ATOM 5065 O O . TRP B 1 334 ? 6.52 29.594 12.32 1 98.88 334 TRP B O 1
ATOM 5075 N N . THR B 1 335 ? 7.125 31.562 13.109 1 98.88 335 THR B N 1
ATOM 5076 C CA . THR B 1 335 ? 7.727 30.984 14.305 1 98.88 335 THR B CA 1
ATOM 5077 C C . THR B 1 335 ? 6.652 30.578 15.312 1 98.88 335 THR B C 1
ATOM 5079 O O . THR B 1 335 ? 5.883 31.406 15.781 1 98.88 335 THR B O 1
ATOM 5082 N N . LEU B 1 336 ? 6.641 29.328 15.594 1 98.81 336 LEU B N 1
ATOM 5083 C CA . LEU B 1 336 ? 5.582 28.719 16.391 1 98.81 336 LEU B CA 1
ATOM 5084 C C . LEU B 1 336 ? 6.004 28.609 17.859 1 98.81 336 LEU B C 1
ATOM 5086 O O . LEU B 1 336 ? 5.16 28.656 18.75 1 98.81 336 LEU B O 1
ATOM 5090 N N . GLY B 1 337 ? 7.223 28.344 18.078 1 98.75 337 GLY B N 1
ATOM 5091 C CA . GLY B 1 337 ? 7.754 28.141 19.422 1 98.75 337 GLY B CA 1
ATOM 5092 C C . GLY B 1 337 ? 9.219 27.766 19.422 1 98.75 337 GLY B C 1
ATOM 5093 O O . GLY B 1 337 ? 9.961 28.094 18.5 1 98.75 337 GLY B O 1
ATOM 5094 N N . SER B 1 338 ? 9.656 27.203 20.594 1 98.62 338 SER B N 1
ATOM 5095 C CA . SER B 1 338 ? 11.062 26.828 20.734 1 98.62 338 SER B CA 1
ATOM 5096 C C . SER B 1 338 ? 11.219 25.547 21.547 1 98.62 338 SER B C 1
ATOM 5098 O O . SER B 1 338 ? 10.273 25.109 22.203 1 98.62 338 SER B O 1
ATOM 5100 N N . VAL B 1 339 ? 12.391 24.969 21.438 1 98.56 339 VAL B N 1
ATOM 5101 C CA . VAL B 1 339 ? 12.742 23.75 22.172 1 98.56 339 VAL B CA 1
ATOM 5102 C C . VAL B 1 339 ? 13.516 24.094 23.438 1 98.56 339 VAL B C 1
ATOM 5104 O O . VAL B 1 339 ? 14.438 24.922 23.406 1 98.56 339 VAL B O 1
ATOM 5107 N N . LYS B 1 340 ? 13.117 23.5 24.531 1 97.44 340 LYS B N 1
ATOM 5108 C CA . LYS B 1 340 ? 13.758 23.719 25.828 1 97.44 340 LYS B CA 1
ATOM 5109 C C . LYS B 1 340 ? 14.062 22.391 26.531 1 97.44 340 LYS B C 1
ATOM 5111 O O . LYS B 1 340 ? 13.617 21.328 26.078 1 97.44 340 LYS B O 1
ATOM 5116 N N . LYS B 1 341 ? 14.867 22.531 27.547 1 96.31 341 LYS B N 1
ATOM 5117 C CA . LYS B 1 341 ? 15.055 21.375 28.406 1 96.31 341 LYS B CA 1
ATOM 5118 C C . LYS B 1 341 ? 13.781 21.062 29.188 1 96.31 341 LYS B C 1
ATOM 5120 O O . LYS B 1 341 ? 13.102 21.969 29.656 1 96.31 341 LYS B O 1
ATOM 5125 N N . ALA B 1 342 ? 13.516 19.828 29.219 1 92.38 342 ALA B N 1
ATOM 5126 C CA . ALA B 1 342 ? 12.344 19.406 29.984 1 92.38 342 ALA B CA 1
ATOM 5127 C C . ALA B 1 342 ? 12.633 19.438 31.484 1 92.38 342 ALA B C 1
ATOM 5129 O O . ALA B 1 342 ? 13.781 19.312 31.906 1 92.38 342 ALA B O 1
ATOM 5130 N N . SER B 1 343 ? 11.617 19.672 32.344 1 85.38 343 SER B N 1
ATOM 5131 C CA . SER B 1 343 ? 11.781 19.688 33.781 1 85.38 343 SER B CA 1
ATOM 5132 C C . SER B 1 343 ? 12.125 18.297 34.312 1 85.38 343 SER B C 1
ATOM 5134 O O . SER B 1 343 ? 12.883 18.172 35.281 1 85.38 343 SER B O 1
ATOM 5136 N N . ASP B 1 344 ? 11.484 17.328 33.812 1 82.75 344 ASP B N 1
ATOM 5137 C CA . ASP B 1 344 ? 11.82 15.945 34.125 1 82.75 344 ASP B CA 1
ATOM 5138 C C . ASP B 1 344 ? 11.734 15.055 32.906 1 82.75 344 ASP B C 1
ATOM 5140 O O . ASP B 1 344 ? 11.156 15.453 31.875 1 82.75 344 ASP B O 1
ATOM 5144 N N . ALA B 1 345 ? 12.383 14.023 33.031 1 72.19 345 ALA B N 1
ATOM 5145 C CA . ALA B 1 345 ? 12.539 13.133 31.875 1 72.19 345 ALA B CA 1
ATOM 5146 C C . ALA B 1 345 ? 11.188 12.586 31.422 1 72.19 345 ALA B C 1
ATOM 5148 O O . ALA B 1 345 ? 11.016 12.227 30.266 1 72.19 345 ALA B O 1
ATOM 5149 N N . ALA B 1 346 ? 10.25 12.664 32.25 1 69.5 346 ALA B N 1
ATOM 5150 C CA . ALA B 1 346 ? 8.938 12.078 31.969 1 69.5 346 ALA B CA 1
ATOM 5151 C C . ALA B 1 346 ? 7.965 13.133 31.453 1 69.5 346 ALA B C 1
ATOM 5153 O O . ALA B 1 346 ? 6.832 12.82 31.094 1 69.5 346 ALA B O 1
ATOM 5154 N N . ALA B 1 347 ? 8.461 14.266 31.281 1 78.06 347 ALA B N 1
ATOM 5155 C CA . ALA B 1 347 ? 7.602 15.383 30.891 1 78.06 347 ALA B CA 1
ATOM 5156 C C . ALA B 1 347 ? 7.184 15.273 29.438 1 78.06 347 ALA B C 1
ATOM 5158 O O . ALA B 1 347 ? 7.816 14.562 28.656 1 78.06 347 ALA B O 1
ATOM 5159 N N . GLU B 1 348 ? 5.992 15.922 29.125 1 89.81 348 GLU B N 1
ATOM 5160 C CA . GLU B 1 348 ? 5.527 16.031 27.734 1 89.81 348 GLU B CA 1
ATOM 5161 C C . GLU B 1 348 ? 6.625 16.562 26.828 1 89.81 348 GLU B C 1
ATOM 5163 O O . GLU B 1 348 ? 7.43 17.406 27.234 1 89.81 348 GLU B O 1
ATOM 5168 N N . ARG B 1 349 ? 6.688 16.016 25.656 1 95.69 349 ARG B N 1
ATOM 5169 C CA . ARG B 1 349 ? 7.746 16.375 24.703 1 95.69 349 ARG B CA 1
ATOM 5170 C C . ARG B 1 349 ? 7.328 17.562 23.844 1 95.69 349 ARG B C 1
ATOM 5172 O O . ARG B 1 349 ? 8.172 18.172 23.188 1 95.69 349 ARG B O 1
ATOM 5179 N N . ALA B 1 350 ? 6.023 17.891 23.891 1 97.62 350 ALA B N 1
ATOM 5180 C CA . ALA B 1 350 ? 5.488 19.062 23.188 1 97.62 350 ALA B CA 1
ATOM 5181 C C . ALA B 1 350 ? 4.188 19.531 23.844 1 97.62 350 ALA B C 1
ATOM 5183 O O . ALA B 1 350 ? 3.365 18.719 24.266 1 97.62 350 ALA B O 1
ATOM 5184 N N . PHE B 1 351 ? 3.973 20.797 23.953 1 96.69 351 PHE B N 1
ATOM 5185 C CA . PHE B 1 351 ? 2.705 21.312 24.453 1 96.69 351 PHE B CA 1
ATOM 5186 C C . PHE B 1 351 ? 2.418 22.703 23.891 1 96.69 351 PHE B C 1
ATOM 5188 O O . PHE B 1 351 ? 3.324 23.375 23.391 1 96.69 351 PHE B O 1
ATOM 5195 N N . LEU B 1 352 ? 1.194 23.047 23.891 1 97.81 352 LEU B N 1
ATOM 5196 C CA . LEU B 1 352 ? 0.734 24.359 23.422 1 97.81 352 LEU B CA 1
ATOM 5197 C C . LEU B 1 352 ? 0.323 25.234 24.609 1 97.81 352 LEU B C 1
ATOM 5199 O O . LEU B 1 352 ? -0.409 24.781 25.5 1 97.81 352 LEU B O 1
ATOM 5203 N N . ALA B 1 353 ? 0.792 26.422 24.625 1 97.31 353 ALA B N 1
ATOM 5204 C CA . ALA B 1 353 ? 0.429 27.406 25.656 1 97.31 353 ALA B CA 1
ATOM 5205 C C . ALA B 1 353 ? -0.338 28.578 25.062 1 97.31 353 ALA B C 1
ATOM 5207 O O . ALA B 1 353 ? -0.266 28.812 23.844 1 97.31 353 ALA B O 1
ATOM 5208 N N . GLY B 1 354 ? -1.154 29.234 25.891 1 97.31 354 GLY B N 1
ATOM 5209 C CA . GLY B 1 354 ? -1.862 30.438 25.484 1 97.31 354 GLY B CA 1
ATOM 5210 C C . GLY B 1 354 ? -3.133 30.141 24.703 1 97.31 354 GLY B C 1
ATOM 5211 O O . GLY B 1 354 ? -3.697 29.047 24.828 1 97.31 354 GLY B O 1
ATOM 5212 N N . ASP B 1 355 ? -3.641 31.172 24.031 1 97.25 355 ASP B N 1
ATOM 5213 C CA . ASP B 1 355 ? -4.883 31.078 23.281 1 97.25 355 ASP B CA 1
ATOM 5214 C C . ASP B 1 355 ? -4.699 31.594 21.859 1 97.25 355 ASP B C 1
ATOM 5216 O O . ASP B 1 355 ? -3.883 32.469 21.609 1 97.25 355 ASP B O 1
ATOM 5220 N N . HIS B 1 356 ? -5.438 30.938 20.969 1 97.12 356 HIS B N 1
ATOM 5221 C CA . HIS B 1 356 ? -5.445 31.422 19.594 1 97.12 356 HIS B CA 1
ATOM 5222 C C . HIS B 1 356 ? -6.07 32.812 19.5 1 97.12 356 HIS B C 1
ATOM 5224 O O . HIS B 1 356 ? -7.078 33.094 20.156 1 97.12 356 HIS B O 1
ATOM 5230 N N . PRO B 1 357 ? -5.52 33.594 18.656 1 93.88 357 PRO B N 1
ATOM 5231 C CA . PRO B 1 357 ? -6.195 34.875 18.453 1 93.88 357 PRO B CA 1
ATOM 5232 C C . PRO B 1 357 ? -7.523 34.719 17.703 1 93.88 357 PRO B C 1
ATOM 5234 O O . PRO B 1 357 ? -7.617 33.938 16.75 1 93.88 357 PRO B O 1
ATOM 5237 N N . ARG B 1 358 ? -8.633 35.312 18.141 1 85.38 358 ARG B N 1
ATOM 5238 C CA . ARG B 1 358 ? -9.914 35.375 17.438 1 85.38 358 ARG B CA 1
ATOM 5239 C C . ARG B 1 358 ? -10.492 34 17.203 1 85.38 358 ARG B C 1
ATOM 5241 O O . ARG B 1 358 ? -10.969 33.688 16.109 1 85.38 358 ARG B O 1
ATOM 5248 N N . PHE B 1 359 ? -10.219 33.094 18 1 88.06 359 PHE B N 1
ATOM 5249 C CA . PHE B 1 359 ? -10.719 31.75 17.828 1 88.06 359 PHE B CA 1
ATOM 5250 C C . PHE B 1 359 ? -11.68 31.375 18.938 1 88.06 359 PHE B C 1
ATOM 5252 O O . PHE B 1 359 ? -11.414 31.625 20.109 1 88.06 359 PHE B O 1
#

InterPro domains:
  IPR004733 Phosphoribosylformylglycinamidine cyclo-ligase [MF_00741] (11-351)
  IPR004733 Phosphoribosylformylglycinamidine cyclo-ligase [PTHR10520] (4-346)
  IPR004733 Phosphoribosylformylglycinamidine cyclo-ligase [TIGR00878] (12-341)
  IPR004733 Phosphoribosylformylglycinamidine cyclo-ligase [cd02196] (56-340)
  IPR010918 PurM-like, C-terminal domain [PF02769] (180-343)
  IPR016188 PurM-like, N-terminal domain [PF00586] (63-168)
  IPR036676 PurM-like, C-terminal domain superfamily [G3DSA:3.90.650.10] (176-350)
  IPR036676 PurM-like, C-terminal domain superfamily [SSF56042] (176-344)
  IPR036921 PurM-like, N-terminal domain superfamily [G3DSA:3.30.1330.10] (10-174)
  IPR036921 PurM-like, N-terminal domain superfamily [SSF55326] (12-173)

pLDDT: mean 93.79, std 10.72, range [28.86, 98.94]

Nearest PDB structures (foldseek):
  1cli-assembly2_C  TM=9.660E-01  e=1.290E-45  Escherichia coli
  5vk4-assembly1_B  TM=9.721E-01  e=7.395E-44  Neisseria gonorrhoeae
  2z01-assembly1_A  TM=9.685E-01  e=5.599E-43  Geobacillus kaustophilus
  5vk4-assembly1_A  TM=9.689E-01  e=1.689E-42  Neisseria gonorrhoeae
  2v9y-assembly1_A  TM=9.469E-01  e=5.202E-37  Homo sapiens

Radius of gyration: 26.72 Å; Cα contacts (8 Å, |Δi|>4): 1778; chains: 2; bounding box: 73×73×76 Å